Protein AF-A0A817ENK4-F1 (afdb_monomer_lite)

Structure (mmCIF, N/CA/C/O backbone):
data_AF-A0A817ENK4-F1
#
_entry.id   AF-A0A817ENK4-F1
#
loop_
_atom_site.group_PDB
_atom_site.id
_atom_site.type_symbol
_atom_site.label_atom_id
_atom_site.label_alt_id
_atom_site.label_comp_id
_atom_site.label_asym_id
_atom_site.label_entity_id
_atom_site.label_seq_id
_atom_site.pdbx_PDB_ins_code
_atom_site.Cartn_x
_atom_site.Cartn_y
_atom_site.Cartn_z
_atom_site.occupancy
_atom_site.B_iso_or_equiv
_atom_site.auth_seq_id
_atom_site.auth_comp_id
_atom_site.auth_asym_id
_atom_site.auth_atom_id
_atom_site.pdbx_PDB_model_num
ATOM 1 N N . MET A 1 1 ? 29.078 -16.598 -15.623 1.00 43.69 1 MET A N 1
ATOM 2 C CA . MET A 1 1 ? 27.808 -15.828 -15.581 1.00 43.69 1 MET A CA 1
ATOM 3 C C . MET A 1 1 ? 26.561 -16.732 -15.591 1.00 43.69 1 MET A C 1
ATOM 5 O O . MET A 1 1 ? 25.463 -16.206 -15.519 1.00 43.69 1 MET A O 1
ATOM 9 N N . PHE A 1 2 ? 26.702 -18.068 -15.626 1.00 37.53 2 PHE A N 1
ATOM 10 C CA . PHE A 1 2 ? 25.583 -19.021 -15.525 1.00 37.53 2 PHE A CA 1
ATOM 11 C C . PHE A 1 2 ? 25.307 -19.487 -14.077 1.00 37.53 2 PHE A C 1
ATOM 13 O O . PHE A 1 2 ? 24.159 -19.744 -13.734 1.00 37.53 2 PHE A O 1
ATOM 20 N N . ASP A 1 3 ? 26.307 -19.485 -13.189 1.00 36.62 3 ASP A N 1
ATOM 21 C CA . ASP A 1 3 ? 26.165 -20.043 -11.827 1.00 36.62 3 ASP A CA 1
ATOM 22 C C . ASP A 1 3 ? 25.335 -19.190 -10.852 1.00 36.62 3 ASP A C 1
ATOM 24 O O . ASP A 1 3 ? 24.786 -19.702 -9.880 1.00 36.62 3 ASP A O 1
ATOM 28 N N . ILE A 1 4 ? 25.155 -17.895 -11.136 1.00 46.09 4 ILE A N 1
ATOM 29 C CA . ILE A 1 4 ? 24.303 -17.005 -10.324 1.00 46.09 4 ILE A CA 1
ATOM 30 C C . ILE A 1 4 ? 22.807 -17.273 -10.591 1.00 46.09 4 ILE A C 1
ATOM 32 O O . ILE A 1 4 ? 21.971 -17.042 -9.718 1.00 46.09 4 ILE A O 1
ATOM 36 N N . PHE A 1 5 ? 22.455 -17.829 -11.758 1.00 43.81 5 PHE A N 1
ATOM 37 C CA . PHE A 1 5 ? 21.064 -18.113 -12.129 1.00 43.81 5 PHE A CA 1
ATOM 38 C C . PHE A 1 5 ? 20.494 -19.368 -11.456 1.00 43.81 5 PHE A C 1
ATOM 40 O O . PHE A 1 5 ? 19.299 -19.416 -11.170 1.00 43.81 5 PHE A O 1
ATOM 47 N N . ALA A 1 6 ? 21.336 -20.356 -11.140 1.00 41.38 6 ALA A N 1
ATOM 48 C CA . ALA A 1 6 ? 20.908 -21.594 -10.484 1.00 41.38 6 ALA A CA 1
ATOM 49 C C . ALA A 1 6 ? 20.600 -21.399 -8.987 1.00 41.38 6 ALA A C 1
ATOM 51 O O . ALA A 1 6 ? 19.679 -22.016 -8.449 1.00 41.38 6 ALA A O 1
ATOM 52 N N . LEU A 1 7 ? 21.317 -20.488 -8.321 1.00 41.84 7 LEU A N 1
ATOM 53 C CA . LEU A 1 7 ? 21.190 -20.255 -6.879 1.00 41.84 7 LEU A CA 1
ATOM 54 C C . LEU A 1 7 ? 19.870 -19.568 -6.488 1.00 41.84 7 LEU A C 1
ATOM 56 O O . LEU A 1 7 ? 19.378 -19.760 -5.379 1.00 41.84 7 LEU A O 1
ATOM 60 N N . PHE A 1 8 ? 19.262 -18.813 -7.407 1.00 43.50 8 PHE A N 1
ATOM 61 C CA . PHE A 1 8 ? 17.984 -18.135 -7.165 1.00 43.50 8 PHE A CA 1
ATOM 62 C C . PHE A 1 8 ? 16.772 -19.068 -7.336 1.00 43.50 8 PHE A C 1
ATOM 64 O O . PHE A 1 8 ? 15.734 -18.857 -6.712 1.00 43.50 8 PHE A O 1
ATOM 71 N N . TYR A 1 9 ? 16.906 -20.126 -8.144 1.00 43.94 9 TYR A N 1
ATOM 72 C CA . TYR A 1 9 ? 15.831 -21.094 -8.394 1.00 43.94 9 TYR A CA 1
ATOM 73 C C . TYR A 1 9 ? 15.715 -22.149 -7.278 1.00 43.94 9 TYR A C 1
ATOM 75 O O . TYR A 1 9 ? 14.625 -22.638 -6.993 1.00 43.94 9 TYR A O 1
ATOM 83 N N . LEU A 1 10 ? 16.825 -22.454 -6.597 1.00 39.56 10 LEU A N 1
ATOM 84 C CA . LEU A 1 10 ? 16.892 -23.457 -5.525 1.00 39.56 10 LEU A CA 1
ATOM 85 C C . LEU A 1 10 ? 16.335 -22.974 -4.173 1.00 39.56 10 LEU A C 1
ATOM 87 O O . LEU A 1 10 ? 15.951 -23.794 -3.346 1.00 39.56 10 LEU A O 1
ATOM 91 N N . LEU A 1 11 ? 16.212 -21.661 -3.956 1.00 40.53 11 LEU A N 1
ATOM 92 C CA . LEU A 1 11 ? 15.735 -21.089 -2.686 1.00 40.53 11 LEU A CA 1
ATOM 93 C C . LEU A 1 11 ? 14.197 -21.057 -2.547 1.00 40.53 11 LEU A C 1
ATOM 95 O O . LEU A 1 11 ? 13.681 -20.729 -1.482 1.00 40.53 11 LEU A O 1
ATOM 99 N N . LEU A 1 12 ? 13.455 -21.397 -3.609 1.00 38.00 12 LEU A N 1
ATOM 100 C CA . LEU A 1 12 ? 11.987 -21.307 -3.669 1.00 38.00 12 LEU A CA 1
ATOM 101 C C . LEU A 1 12 ? 11.248 -22.639 -3.436 1.00 38.00 12 LEU A C 1
ATOM 103 O O . LEU A 1 12 ? 10.019 -22.632 -3.385 1.00 38.00 12 LEU A O 1
ATOM 107 N N . VAL A 1 13 ? 11.956 -23.767 -3.294 1.00 43.12 13 VAL A N 1
ATOM 108 C CA . VAL A 1 13 ? 11.341 -25.110 -3.382 1.00 43.12 13 VAL A CA 1
ATOM 109 C C . VAL A 1 13 ? 11.172 -25.841 -2.039 1.00 43.12 13 VAL A C 1
ATOM 111 O O . VAL A 1 13 ? 10.414 -26.804 -1.986 1.00 43.12 13 VAL A O 1
ATOM 114 N N . GLU A 1 14 ? 11.726 -25.375 -0.916 1.00 34.78 14 GLU A N 1
ATOM 115 C CA . GLU A 1 14 ? 11.608 -26.118 0.353 1.00 34.78 14 GLU A CA 1
ATOM 116 C C . GLU A 1 14 ? 10.839 -25.375 1.453 1.00 34.78 14 GLU A C 1
ATOM 118 O O . GLU A 1 14 ? 11.368 -24.495 2.126 1.00 34.78 14 GLU A O 1
ATOM 123 N N . LEU A 1 15 ? 9.577 -25.770 1.669 1.00 32.03 15 LEU A N 1
ATOM 124 C CA . LEU A 1 15 ? 8.839 -25.551 2.922 1.00 32.03 15 LEU A CA 1
ATOM 125 C C . LEU A 1 15 ? 7.679 -26.565 3.035 1.00 32.03 15 LEU A C 1
ATOM 127 O O . LEU A 1 15 ? 6.597 -26.315 2.493 1.00 32.03 15 LEU A O 1
ATOM 131 N N . PRO A 1 16 ? 7.845 -27.702 3.738 1.00 39.16 16 PRO A N 1
ATOM 132 C CA . PRO A 1 16 ? 6.717 -28.526 4.148 1.00 39.16 16 PRO A CA 1
ATOM 133 C C . PRO A 1 16 ? 6.126 -27.982 5.460 1.00 39.16 16 PRO A C 1
ATOM 135 O O . PRO A 1 16 ? 6.824 -27.793 6.455 1.00 39.16 16 PRO A O 1
ATOM 138 N N . ILE A 1 17 ? 4.818 -27.719 5.451 1.00 40.31 17 ILE A N 1
ATOM 139 C CA . ILE A 1 17 ? 4.027 -27.298 6.613 1.00 40.31 17 ILE A CA 1
ATOM 140 C C . ILE A 1 17 ? 3.413 -28.552 7.239 1.00 40.31 17 ILE A C 1
ATOM 142 O O . ILE A 1 17 ? 2.561 -29.191 6.625 1.00 40.31 17 ILE A O 1
ATOM 146 N N . VAL A 1 18 ? 3.806 -28.871 8.471 1.00 31.06 18 VAL A N 1
ATOM 147 C CA . VAL A 1 18 ? 3.059 -29.775 9.355 1.00 31.06 18 VAL A CA 1
ATOM 148 C C . VAL A 1 18 ? 2.380 -28.900 10.407 1.00 31.06 18 VAL A C 1
ATOM 150 O O . VAL A 1 18 ? 3.053 -28.250 11.203 1.00 31.06 18 VAL A O 1
ATOM 153 N N . CYS A 1 19 ? 1.047 -28.846 10.383 1.00 30.17 19 CYS A N 1
ATOM 154 C CA . CYS A 1 19 ? 0.235 -28.192 11.408 1.00 30.17 19 CYS A CA 1
ATOM 155 C C . CYS A 1 19 ? -0.485 -29.265 12.223 1.00 30.17 19 CYS A C 1
ATOM 157 O O . CYS A 1 19 ? -1.373 -29.942 11.710 1.00 30.17 19 CYS A O 1
ATOM 159 N N . SER A 1 20 ? -0.118 -29.382 13.495 1.00 28.47 20 SER A N 1
ATOM 160 C CA . SER A 1 20 ? -0.891 -30.106 14.502 1.00 28.47 20 SER A CA 1
ATOM 161 C C . SER A 1 20 ? -1.877 -29.131 15.144 1.00 28.47 20 SER A C 1
ATOM 163 O O . SER A 1 20 ? -1.473 -28.059 15.595 1.00 28.47 20 SER A O 1
ATOM 165 N N . ILE A 1 21 ? -3.161 -29.487 15.164 1.00 31.91 21 ILE A N 1
ATOM 166 C CA . ILE A 1 21 ? -4.237 -28.726 15.809 1.00 31.91 21 ILE A CA 1
ATOM 167 C C . ILE A 1 21 ? -4.520 -29.404 17.150 1.00 31.91 21 ILE A C 1
ATOM 169 O O . ILE A 1 21 ? -4.898 -30.573 17.164 1.00 31.91 21 ILE A O 1
ATOM 173 N N . ASN A 1 22 ? -4.352 -28.679 18.255 1.00 31.17 22 ASN A N 1
ATOM 174 C CA . ASN A 1 22 ? -4.893 -29.081 19.551 1.00 31.17 22 ASN A CA 1
ATOM 175 C C . ASN A 1 22 ? -6.190 -28.309 19.795 1.00 31.17 22 ASN A C 1
ATOM 177 O O . ASN A 1 22 ? -6.239 -27.095 19.612 1.00 31.17 22 ASN A O 1
ATOM 181 N N . ILE A 1 23 ? -7.234 -29.038 20.177 1.00 34.25 23 ILE A N 1
ATOM 182 C CA . ILE A 1 23 ? -8.550 -28.507 20.528 1.00 34.25 23 ILE A CA 1
ATOM 183 C C . ILE A 1 23 ? -8.573 -28.357 22.049 1.00 34.25 23 ILE A C 1
ATOM 185 O O . ILE A 1 23 ? -8.442 -29.345 22.769 1.00 34.25 23 ILE A O 1
ATOM 189 N N . GLU A 1 24 ? -8.707 -27.123 22.526 1.00 40.62 24 GLU A N 1
ATOM 190 C CA . GLU A 1 24 ? -8.799 -26.783 23.947 1.00 40.62 24 GLU A CA 1
ATOM 191 C C . GLU A 1 24 ? -10.275 -26.762 24.391 1.00 40.62 24 GLU A C 1
ATOM 193 O O . GLU A 1 24 ? -11.169 -26.399 23.622 1.00 40.62 24 GLU A O 1
ATOM 198 N N . GLN A 1 25 ? -10.549 -27.239 25.608 1.00 44.59 25 GLN A N 1
ATOM 199 C CA . GLN A 1 25 ? -11.904 -27.427 26.140 1.00 44.59 25 GLN A CA 1
ATOM 200 C C . GLN A 1 25 ? -12.594 -26.096 26.480 1.00 44.59 25 GLN A C 1
ATOM 202 O O . GLN A 1 25 ? -11.969 -25.148 26.946 1.00 44.59 25 GLN A O 1
ATOM 207 N N . SER A 1 26 ? -13.911 -26.041 26.265 1.00 52.91 26 SER A N 1
ATOM 208 C CA . SER A 1 26 ? -14.730 -24.835 26.426 1.00 52.91 26 SER A CA 1
ATOM 209 C C . SER A 1 26 ? -14.972 -24.470 27.904 1.00 52.91 26 SER A C 1
ATOM 211 O O . SER A 1 26 ? -15.367 -25.347 28.675 1.00 52.91 26 SER A O 1
ATOM 213 N N . PRO A 1 27 ? -14.817 -23.194 28.306 1.00 61.34 27 PRO A N 1
ATOM 214 C CA . PRO A 1 27 ? -15.058 -22.752 29.679 1.00 61.34 27 PRO A CA 1
ATOM 215 C C . PRO A 1 27 ? -16.554 -22.651 30.034 1.00 61.34 27 PRO A C 1
ATOM 217 O O . PRO A 1 27 ? -17.430 -22.535 29.168 1.00 61.34 27 PRO A O 1
ATOM 220 N N . LEU A 1 28 ? -16.833 -22.683 31.343 1.00 72.50 28 LEU A N 1
ATOM 221 C CA . LEU A 1 28 ? -18.166 -22.572 31.947 1.00 72.50 28 LEU A CA 1
ATOM 222 C C . LEU A 1 28 ? -18.886 -21.292 31.473 1.00 72.50 28 LEU A C 1
ATOM 224 O O . LEU A 1 28 ? -18.272 -20.231 31.375 1.00 72.50 28 LEU A O 1
ATOM 228 N N . THR A 1 29 ? -20.188 -21.381 31.176 1.00 84.88 29 THR A N 1
ATOM 229 C CA . THR A 1 29 ? -20.991 -20.241 30.689 1.00 84.88 29 THR A CA 1
ATOM 230 C C . THR A 1 29 ? -21.947 -19.728 31.768 1.00 84.88 29 THR A C 1
ATOM 232 O O . THR A 1 29 ? -22.788 -20.486 32.247 1.00 84.88 29 THR A O 1
ATOM 235 N N . VAL A 1 30 ? -21.860 -18.443 32.111 1.00 87.62 30 VAL A N 1
ATOM 236 C CA . VAL A 1 30 ? -22.777 -17.723 33.008 1.00 87.62 30 VAL A CA 1
ATOM 237 C C . VAL A 1 30 ? -23.819 -16.982 32.166 1.00 87.62 30 VAL A C 1
ATOM 239 O O . VAL A 1 30 ? -23.474 -16.253 31.234 1.00 87.62 30 VAL A O 1
ATOM 242 N N . ILE A 1 31 ? -25.102 -17.180 32.472 1.00 90.88 31 ILE A N 1
ATOM 243 C CA . ILE A 1 31 ? -26.230 -16.601 31.727 1.00 90.88 31 ILE A CA 1
ATOM 244 C C . ILE A 1 31 ? -26.940 -15.571 32.611 1.00 90.88 31 ILE A C 1
ATOM 246 O O . ILE A 1 31 ? -27.299 -15.874 33.748 1.00 90.88 31 ILE A O 1
ATOM 250 N N . GLY A 1 32 ? -27.137 -14.368 32.083 1.00 92.12 32 GLY A N 1
ATOM 251 C CA . GLY A 1 32 ? -27.821 -13.252 32.722 1.00 92.12 32 GLY A CA 1
ATOM 252 C C . GLY A 1 32 ? -29.296 -13.530 32.995 1.00 92.12 32 GLY A C 1
ATOM 253 O O . GLY A 1 32 ? -29.969 -14.230 32.233 1.00 92.12 32 GLY A O 1
ATOM 254 N N . ASP A 1 33 ? -29.799 -12.980 34.095 1.00 93.50 33 ASP A N 1
ATOM 255 C CA . ASP A 1 33 ? -31.172 -13.172 34.571 1.00 93.50 33 ASP A CA 1
ATOM 256 C C . ASP A 1 33 ? -32.220 -12.289 33.868 1.00 93.50 33 ASP A C 1
ATOM 258 O O . ASP A 1 33 ? -33.412 -12.407 34.158 1.00 93.50 33 ASP A O 1
ATOM 262 N N . LYS A 1 34 ? -31.799 -11.454 32.907 1.00 93.69 34 LYS A N 1
ATOM 263 C CA . LYS A 1 34 ? -32.627 -10.481 32.172 1.00 93.69 34 LYS A CA 1
ATOM 264 C C . LYS A 1 34 ? -33.199 -9.355 33.031 1.00 93.69 34 LYS A C 1
ATOM 266 O O . LYS A 1 34 ? -34.046 -8.599 32.551 1.00 93.69 34 LYS A O 1
ATOM 271 N N . ASN A 1 35 ? -32.754 -9.221 34.277 1.00 94.81 35 ASN A N 1
ATOM 272 C CA . ASN A 1 35 ? -33.146 -8.138 35.163 1.00 94.81 35 ASN A CA 1
ATOM 273 C C . ASN A 1 35 ? -32.028 -7.093 35.214 1.00 94.81 35 ASN A C 1
ATOM 275 O O . ASN A 1 35 ? -31.164 -7.136 36.090 1.00 94.81 35 ASN A O 1
ATOM 279 N N . VAL A 1 36 ? -32.031 -6.166 34.252 1.00 95.00 36 VAL A N 1
ATOM 280 C CA . VAL A 1 36 ? -31.005 -5.120 34.154 1.00 95.00 36 VAL A CA 1
ATOM 281 C C . VAL A 1 36 ? -31.156 -4.129 35.310 1.00 95.00 36 VAL A C 1
ATOM 283 O O . VAL A 1 36 ? -32.149 -3.407 35.401 1.00 95.00 36 VAL A O 1
ATOM 286 N N . THR A 1 37 ? -30.154 -4.072 36.186 1.00 96.50 37 THR A N 1
ATOM 287 C CA . THR A 1 37 ? -30.104 -3.157 37.333 1.00 96.50 37 THR A CA 1
ATOM 288 C C . THR A 1 37 ? -28.901 -2.223 37.237 1.00 96.50 37 THR A C 1
ATOM 290 O O . THR A 1 37 ? -27.877 -2.545 36.631 1.00 96.50 37 THR A O 1
ATOM 293 N N . ARG A 1 38 ? -29.020 -1.039 37.847 1.00 96.88 38 ARG A N 1
ATOM 294 C CA . ARG A 1 38 ? -27.937 -0.054 37.941 1.00 96.88 38 ARG A CA 1
ATOM 295 C C . ARG A 1 38 ? -27.149 -0.264 39.230 1.00 96.88 38 ARG A C 1
ATOM 297 O O . ARG A 1 38 ? -27.738 -0.266 40.311 1.00 96.88 38 ARG A O 1
ATOM 304 N N . LYS A 1 39 ? -25.821 -0.318 39.131 1.00 95.56 39 LYS A N 1
ATOM 305 C CA . LYS A 1 39 ? -24.906 -0.227 40.276 1.00 95.56 39 LYS A CA 1
ATOM 306 C C . LYS A 1 39 ? -23.997 0.987 40.112 1.00 95.56 39 LYS A C 1
ATOM 308 O O . LYS A 1 39 ? -23.223 1.055 39.161 1.00 95.56 39 LYS A O 1
ATOM 313 N N . SER A 1 40 ? -24.113 1.934 41.039 1.00 93.5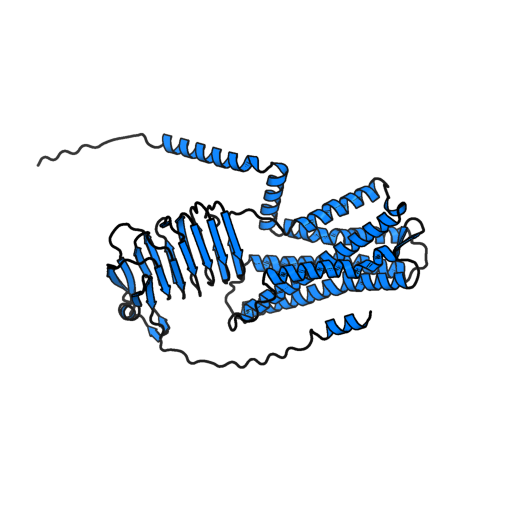6 40 SER A N 1
ATOM 314 C CA . SER A 1 40 ? -23.308 3.158 41.059 1.00 93.56 40 SER A CA 1
ATOM 315 C C . SER A 1 40 ? -22.133 3.011 42.017 1.00 93.56 40 SER A C 1
ATOM 317 O O . SER A 1 40 ? -22.311 2.567 43.153 1.00 93.56 40 SER A O 1
ATOM 319 N N . ASN A 1 41 ? -20.939 3.382 41.565 1.00 90.19 41 ASN A N 1
ATOM 320 C CA . ASN A 1 41 ? -19.730 3.406 42.378 1.00 90.19 41 ASN A CA 1
ATOM 321 C C . ASN A 1 41 ? -19.205 4.844 42.429 1.00 90.19 41 ASN A C 1
ATOM 323 O O . ASN A 1 41 ? -18.780 5.388 41.407 1.00 90.19 41 ASN A O 1
ATOM 327 N N . LEU A 1 42 ? -19.237 5.452 43.616 1.00 90.19 42 LEU A N 1
ATOM 328 C CA . LEU A 1 42 ? -18.660 6.774 43.846 1.00 90.19 42 LEU A CA 1
ATOM 329 C C . LEU A 1 42 ? -17.134 6.660 43.917 1.00 90.19 42 LEU A C 1
ATOM 331 O O . LEU A 1 42 ? -16.597 5.874 44.704 1.00 90.19 42 LEU A O 1
ATOM 335 N N . ILE A 1 43 ? -16.436 7.452 43.107 1.00 89.12 43 ILE A N 1
ATOM 336 C CA . ILE A 1 43 ? -14.979 7.433 43.031 1.00 89.12 43 ILE A CA 1
ATOM 337 C C . ILE A 1 43 ? -14.410 8.584 43.860 1.00 89.12 43 ILE A C 1
ATOM 339 O O . ILE A 1 43 ? -14.427 9.740 43.453 1.00 89.12 43 ILE A O 1
ATOM 343 N N . THR A 1 44 ? -13.885 8.260 45.042 1.00 84.06 44 THR A N 1
ATOM 344 C CA . THR A 1 44 ? -13.309 9.249 45.972 1.00 84.06 44 THR A CA 1
ATOM 345 C C . THR A 1 44 ? -11.801 9.437 45.816 1.00 84.06 44 THR A C 1
ATOM 347 O O . THR A 1 44 ? -11.243 10.408 46.320 1.00 84.06 44 THR A O 1
ATOM 350 N N . LYS A 1 45 ? -11.119 8.510 45.134 1.00 85.69 45 LYS A N 1
ATOM 351 C CA . LYS A 1 45 ? -9.674 8.574 44.883 1.00 85.69 45 LYS A CA 1
ATOM 352 C C . LYS A 1 45 ? -9.414 9.156 43.499 1.00 85.69 45 LYS A C 1
ATOM 354 O O . LYS A 1 45 ? -10.048 8.741 42.535 1.00 85.69 45 LYS A O 1
ATOM 359 N N . SER A 1 46 ? -8.449 10.064 43.400 1.00 86.56 46 SER A N 1
ATOM 360 C CA . SER A 1 46 ? -7.957 10.563 42.115 1.00 86.56 46 SER A CA 1
ATOM 361 C C . SER A 1 46 ? -7.273 9.452 41.316 1.00 86.56 46 SER A C 1
ATOM 363 O O . SER A 1 46 ? -6.629 8.575 41.897 1.00 86.56 46 SER A O 1
ATOM 365 N N . PHE A 1 47 ? -7.393 9.517 39.993 1.00 91.62 47 PHE A N 1
ATOM 366 C CA . PHE A 1 47 ? -6.666 8.674 39.050 1.00 91.62 47 PHE A CA 1
ATOM 367 C C . PHE A 1 47 ? -6.315 9.486 37.791 1.00 91.62 47 PHE A C 1
ATOM 369 O O . PHE A 1 47 ? -7.050 10.410 37.430 1.00 91.62 47 PHE A O 1
ATOM 376 N N . SER A 1 48 ? -5.213 9.147 37.124 1.00 91.56 48 SER A N 1
ATOM 377 C CA . SER A 1 48 ? -4.801 9.740 35.837 1.00 91.56 48 SER A CA 1
ATOM 378 C C . SER A 1 48 ? -5.037 8.808 34.646 1.00 91.56 48 SER A C 1
ATOM 380 O O . SER A 1 48 ? -5.121 9.265 33.509 1.00 91.56 48 SER A O 1
ATOM 382 N N . LYS A 1 49 ? -5.215 7.503 34.892 1.00 94.25 49 LYS A N 1
ATOM 383 C CA . LYS A 1 49 ? -5.322 6.494 33.828 1.00 94.25 49 LYS A CA 1
ATOM 384 C C . LYS A 1 49 ? -6.641 5.746 33.868 1.00 94.25 49 LYS A C 1
ATOM 386 O O . LYS A 1 49 ? -7.133 5.388 34.938 1.00 94.25 49 LYS A O 1
ATOM 391 N N . LEU A 1 50 ? -7.177 5.439 32.695 1.00 95.06 50 LEU A N 1
ATOM 392 C CA . LEU A 1 50 ? -8.388 4.645 32.522 1.00 95.06 50 LEU A CA 1
ATOM 393 C C . LEU A 1 50 ? -8.048 3.345 31.792 1.00 95.06 50 LEU A C 1
ATOM 395 O O . LEU A 1 50 ? -7.489 3.372 30.702 1.00 95.06 50 LEU A O 1
ATOM 399 N N . SER A 1 51 ? -8.403 2.204 32.377 1.00 96.12 51 SER A N 1
ATOM 400 C CA . SER A 1 51 ? -8.204 0.884 31.781 1.00 96.12 51 SER A CA 1
ATOM 401 C C . SER A 1 51 ? -9.523 0.123 31.765 1.00 96.12 51 SER A C 1
ATOM 403 O O . SER A 1 51 ? -10.072 -0.209 32.816 1.00 96.12 51 SER A O 1
ATOM 405 N N . ILE A 1 52 ? -10.037 -0.142 30.568 1.00 95.75 52 ILE A N 1
ATOM 406 C CA . ILE A 1 52 ? -11.296 -0.855 30.351 1.00 95.75 52 ILE A CA 1
ATOM 407 C C . ILE A 1 52 ? -10.981 -2.145 29.597 1.00 95.75 52 ILE A C 1
ATOM 409 O O . ILE A 1 52 ? -10.454 -2.108 28.485 1.00 95.75 52 ILE A O 1
ATOM 413 N N . ASN A 1 53 ? -11.311 -3.288 30.195 1.00 93.69 53 ASN A N 1
ATOM 414 C CA . ASN A 1 53 ? -11.081 -4.602 29.605 1.00 93.69 53 ASN A CA 1
ATOM 415 C C . ASN A 1 53 ? -12.310 -5.500 29.756 1.00 93.69 53 ASN A C 1
ATOM 417 O O . ASN A 1 53 ? -12.565 -6.069 30.816 1.00 93.69 53 ASN A O 1
ATOM 421 N N . GLY A 1 54 ? -13.071 -5.644 28.681 1.00 89.62 54 GLY A N 1
ATOM 422 C CA . GLY A 1 54 ? -14.237 -6.512 28.665 1.00 89.62 54 GLY A CA 1
ATOM 423 C C . GLY A 1 54 ? -15.240 -6.094 27.602 1.00 89.62 54 GLY A C 1
ATOM 424 O O . GLY A 1 54 ? -14.964 -5.195 26.805 1.00 89.62 54 GLY A O 1
ATOM 425 N N . PRO A 1 55 ? -16.404 -6.750 27.561 1.00 90.31 55 PRO A N 1
ATOM 426 C CA . PRO A 1 55 ? -17.389 -6.535 26.519 1.00 90.31 55 PRO A CA 1
ATOM 427 C C . PRO A 1 55 ? -18.314 -5.349 26.850 1.00 90.31 55 PRO A C 1
ATOM 429 O O . PRO A 1 55 ? -19.521 -5.520 27.004 1.00 90.31 55 PRO A O 1
ATOM 432 N N . PHE A 1 56 ? -17.735 -4.161 27.043 1.00 93.62 56 PHE A N 1
ATOM 433 C CA . PHE A 1 56 ? -18.441 -2.981 27.555 1.00 93.62 56 PHE A CA 1
ATOM 434 C C . PHE A 1 56 ? -18.770 -1.959 26.465 1.00 93.62 56 PHE A C 1
ATOM 436 O O . PHE A 1 56 ? -17.918 -1.619 25.643 1.00 93.62 56 PHE A O 1
ATOM 443 N N . TYR A 1 57 ? -19.960 -1.367 26.544 1.00 95.38 57 TYR A N 1
ATOM 444 C CA . TYR A 1 57 ? -20.270 -0.098 25.884 1.00 95.38 57 TYR A CA 1
ATOM 445 C C . TYR A 1 57 ? -20.100 1.040 26.891 1.00 95.38 57 TYR A C 1
ATOM 447 O O . TYR A 1 57 ? -20.896 1.212 27.812 1.00 95.38 57 TYR A O 1
ATOM 455 N N . CYS A 1 58 ? -19.022 1.798 26.742 1.00 96.56 58 CYS A N 1
ATOM 456 C CA . CYS A 1 58 ? -18.613 2.831 27.678 1.00 96.56 58 CYS A CA 1
ATOM 457 C C . CYS A 1 58 ? -18.940 4.226 27.144 1.00 96.56 58 CYS A C 1
ATOM 459 O O . CYS A 1 58 ? -18.538 4.588 26.039 1.00 96.56 58 CYS A O 1
ATOM 461 N N . TYR A 1 59 ? -19.593 5.038 27.967 1.00 97.00 59 TYR A N 1
ATOM 462 C CA . TYR A 1 59 ? -19.902 6.437 27.698 1.00 97.00 59 TYR A CA 1
ATOM 463 C C . TYR A 1 59 ? -19.173 7.302 28.716 1.00 97.00 59 TYR A C 1
ATOM 465 O O . TYR A 1 59 ? -19.465 7.233 29.905 1.00 97.00 59 TYR A O 1
ATOM 473 N N . VAL A 1 60 ? -18.219 8.106 28.260 1.00 94.94 60 VAL A N 1
ATOM 474 C CA . VAL A 1 60 ? -17.462 9.014 29.121 1.00 94.94 60 VAL A CA 1
ATOM 475 C C . VAL A 1 60 ? -18.002 10.428 28.991 1.00 94.94 60 VAL A C 1
ATOM 477 O O . VAL A 1 60 ? -18.168 10.955 27.886 1.00 94.94 60 VAL A O 1
ATOM 480 N N . THR A 1 61 ? -18.251 11.053 30.132 1.00 93.50 61 THR A N 1
ATOM 481 C CA . THR A 1 61 ? -18.571 12.468 30.276 1.00 93.50 61 THR A CA 1
ATOM 482 C C . THR A 1 61 ? -17.526 13.103 31.178 1.00 93.50 61 THR A C 1
ATOM 484 O O . THR A 1 61 ? -17.406 12.739 32.349 1.00 93.50 61 THR A O 1
ATOM 487 N N . TRP A 1 62 ? -16.789 14.079 30.652 1.00 88.19 62 TRP A N 1
ATOM 488 C CA . TRP A 1 62 ? -15.885 14.875 31.476 1.00 88.19 62 TRP A CA 1
ATOM 489 C C . TRP A 1 62 ? -16.670 15.905 32.277 1.00 88.19 62 TRP A C 1
ATOM 491 O O . TRP A 1 62 ? -17.403 16.700 31.685 1.00 88.19 62 TRP A O 1
ATOM 501 N N . ILE A 1 63 ? -16.531 15.876 33.600 1.00 88.75 63 ILE A N 1
ATOM 502 C CA . ILE A 1 63 ? -17.189 16.806 34.523 1.00 88.75 63 ILE A CA 1
ATOM 503 C C . ILE A 1 63 ? -16.203 17.293 35.587 1.00 88.75 63 ILE A C 1
ATOM 505 O O . ILE A 1 63 ? -15.292 16.566 35.972 1.00 88.75 63 ILE A O 1
ATOM 509 N N . ASP A 1 64 ? -16.427 18.502 36.099 1.00 82.62 64 ASP A N 1
ATOM 510 C CA . ASP A 1 64 ? -15.623 19.079 37.190 1.00 82.62 64 ASP A CA 1
ATOM 511 C C . ASP A 1 64 ? -16.145 18.677 38.588 1.00 82.62 64 ASP A C 1
ATOM 513 O O . ASP A 1 64 ? -15.537 18.996 39.608 1.00 82.62 64 ASP A O 1
ATOM 517 N N . ASN A 1 65 ? -17.285 17.978 38.637 1.00 80.56 65 ASN A N 1
ATOM 518 C CA . ASN A 1 65 ? -17.989 17.593 39.862 1.00 80.56 65 ASN A CA 1
ATOM 519 C C . ASN A 1 65 ? -17.591 16.178 40.341 1.00 80.56 65 ASN A C 1
ATOM 521 O O . ASN A 1 65 ? -16.567 15.620 39.947 1.00 80.56 65 ASN A O 1
ATOM 525 N N . GLU A 1 66 ? -18.406 15.591 41.222 1.00 85.25 66 GLU A N 1
ATOM 526 C CA . GLU A 1 66 ? -18.203 14.253 41.782 1.00 85.25 66 GLU A CA 1
ATOM 527 C C . GLU A 1 66 ? -18.079 13.168 40.707 1.00 85.25 66 GLU A C 1
ATOM 529 O O . GLU A 1 66 ? -18.919 13.058 39.816 1.00 85.25 66 GLU A O 1
ATOM 534 N N . GLN A 1 67 ? -17.045 12.333 40.827 1.00 90.62 67 GLN A N 1
ATOM 535 C CA . GLN A 1 67 ? -16.747 11.290 39.854 1.00 90.62 67 GLN A CA 1
ATOM 536 C C . GLN A 1 67 ? -17.517 10.003 40.163 1.00 90.62 67 GLN A C 1
ATOM 538 O O . GLN A 1 67 ? -17.458 9.486 41.283 1.00 90.62 67 GLN A O 1
ATOM 543 N N . THR A 1 68 ? -18.202 9.443 39.169 1.00 93.88 68 THR A N 1
ATOM 544 C CA . THR A 1 68 ? -19.023 8.235 39.332 1.00 93.88 68 THR A CA 1
ATOM 545 C C . THR A 1 68 ? -18.824 7.243 38.190 1.00 93.88 68 THR A C 1
ATOM 547 O O . THR A 1 68 ? -18.560 7.608 37.042 1.00 93.88 68 THR A O 1
ATOM 550 N N . VAL A 1 69 ? -18.953 5.956 38.524 1.00 95.94 69 VAL A N 1
ATOM 551 C CA . VAL A 1 69 ? -18.981 4.842 37.568 1.00 95.94 69 VAL A CA 1
ATOM 552 C C . VAL A 1 69 ? -20.296 4.096 37.738 1.00 95.94 69 VAL A C 1
ATOM 554 O O . VAL A 1 69 ? -20.494 3.385 38.729 1.00 95.94 69 VAL A O 1
ATOM 557 N N . ASP A 1 70 ? -21.184 4.250 36.764 1.00 96.38 70 ASP A N 1
ATOM 558 C CA . ASP A 1 70 ? -22.492 3.606 36.735 1.00 96.38 70 ASP A CA 1
ATOM 559 C C . ASP A 1 70 ? -22.491 2.433 35.759 1.00 96.38 70 ASP A C 1
ATOM 561 O O . ASP A 1 70 ? -22.238 2.608 34.569 1.00 96.38 70 ASP A O 1
ATOM 565 N N . ILE A 1 71 ? -22.804 1.236 36.254 1.00 96.88 71 ILE A N 1
ATOM 566 C CA . ILE A 1 71 ? -22.864 0.011 35.449 1.00 96.88 71 ILE A CA 1
ATOM 567 C C . ILE A 1 71 ? -24.314 -0.453 35.343 1.00 96.88 71 ILE A C 1
ATOM 569 O O . ILE A 1 71 ? -24.997 -0.583 36.363 1.00 96.88 71 ILE A O 1
ATOM 573 N N . TYR A 1 72 ? -24.754 -0.742 34.121 1.00 97.12 72 TYR A N 1
ATOM 574 C CA . TYR A 1 72 ? -26.058 -1.319 33.802 1.00 97.12 72 TYR A CA 1
ATOM 575 C C . TYR A 1 72 ? -25.849 -2.704 33.190 1.00 97.12 72 TYR A C 1
ATOM 577 O O . TYR A 1 72 ? -25.318 -2.831 32.085 1.00 97.12 72 TYR A O 1
ATOM 585 N N . THR A 1 73 ? -26.237 -3.740 33.929 1.00 96.56 73 THR A N 1
ATOM 586 C CA . THR A 1 73 ? -26.191 -5.136 33.475 1.00 96.56 73 THR A CA 1
ATOM 587 C C . THR A 1 73 ? -27.180 -5.991 34.270 1.00 96.56 73 THR A C 1
ATOM 589 O O . THR A 1 73 ? -27.831 -5.486 35.188 1.00 96.56 73 THR A O 1
ATOM 592 N N . ASP A 1 74 ? -27.323 -7.266 33.907 1.00 95.88 74 ASP A N 1
ATOM 593 C CA . ASP A 1 74 ? -28.179 -8.224 34.613 1.00 95.88 74 ASP A CA 1
ATOM 594 C C . ASP A 1 74 ? -27.762 -8.357 36.087 1.00 95.88 74 ASP A C 1
ATOM 596 O O . ASP A 1 74 ? -26.572 -8.335 36.425 1.00 95.88 74 ASP A O 1
ATOM 600 N N . ASN A 1 75 ? -28.736 -8.513 36.984 1.00 95.50 75 ASN A N 1
ATOM 601 C CA . ASN A 1 75 ? -28.494 -8.423 38.421 1.00 95.50 75 ASN A CA 1
ATOM 602 C C . ASN A 1 75 ? -27.476 -9.470 38.913 1.00 95.50 75 ASN A C 1
ATOM 604 O O . ASN A 1 75 ? -26.617 -9.177 39.748 1.00 95.50 75 ASN A O 1
ATOM 608 N N . ASN A 1 76 ? -27.527 -10.675 38.345 1.00 93.94 76 ASN A N 1
ATOM 609 C CA . ASN A 1 76 ? -26.592 -11.761 38.630 1.00 93.94 76 ASN A CA 1
ATOM 610 C C . ASN A 1 76 ? -25.185 -11.583 38.021 1.00 93.94 76 ASN A C 1
ATOM 612 O O . ASN A 1 76 ? -24.291 -12.353 38.368 1.00 93.94 76 ASN A O 1
ATOM 616 N N . ILE A 1 77 ? -24.966 -10.594 37.146 1.00 94.12 77 ILE A N 1
ATOM 617 C CA . ILE A 1 77 ? -23.679 -10.353 36.472 1.00 94.12 77 ILE A CA 1
ATOM 618 C C . ILE A 1 77 ? -22.831 -9.292 37.188 1.00 94.12 77 ILE A C 1
ATOM 620 O O . ILE A 1 77 ? -21.602 -9.361 37.136 1.00 94.12 77 ILE A O 1
ATOM 624 N N . HIS A 1 78 ? -23.447 -8.382 37.952 1.00 94.38 78 HIS A N 1
ATOM 625 C CA . HIS A 1 78 ? -22.731 -7.369 38.751 1.00 94.38 78 HIS A CA 1
ATOM 626 C C . HIS A 1 78 ? -21.555 -7.893 39.589 1.00 94.38 78 HIS A C 1
ATOM 628 O O . HIS A 1 78 ? -20.545 -7.192 39.651 1.00 94.38 78 HIS A O 1
ATOM 634 N N . PRO A 1 79 ? -21.620 -9.071 40.246 1.00 94.00 79 PRO A N 1
ATOM 635 C CA . PRO A 1 79 ? -20.498 -9.583 41.038 1.00 94.00 79 PRO A CA 1
ATOM 636 C C . PRO A 1 79 ? -19.233 -9.873 40.222 1.00 94.00 79 PRO A C 1
ATOM 638 O O . PRO A 1 79 ? -18.144 -9.885 40.787 1.00 94.00 79 PRO A O 1
ATOM 641 N N . TYR A 1 80 ? -19.370 -10.092 38.912 1.00 93.62 80 TYR A N 1
ATOM 642 C CA . TYR A 1 80 ? -18.259 -10.400 38.010 1.00 93.62 80 TYR A CA 1
ATOM 643 C C . TYR A 1 80 ? -17.639 -9.150 37.378 1.00 93.62 80 TYR A C 1
ATOM 645 O O . TYR A 1 80 ? -16.580 -9.247 36.757 1.00 93.62 80 TYR A O 1
ATOM 653 N N . VAL A 1 81 ? -18.275 -7.980 37.521 1.00 94.12 81 VAL A N 1
ATOM 654 C CA . VAL A 1 81 ? -17.732 -6.706 37.042 1.00 94.12 81 VAL A CA 1
ATOM 655 C C . VAL A 1 81 ? -16.882 -6.078 38.142 1.00 94.12 81 VAL A C 1
ATOM 657 O O . VAL A 1 81 ? -17.364 -5.693 39.208 1.00 94.12 81 VAL A O 1
ATOM 660 N N . ILE A 1 82 ? -15.591 -5.964 37.868 1.00 93.88 82 ILE A N 1
ATOM 661 C CA . ILE A 1 82 ? -14.579 -5.439 38.770 1.00 93.88 82 ILE A CA 1
ATOM 662 C C . ILE A 1 82 ? -14.372 -3.959 38.448 1.00 93.88 82 ILE A C 1
ATOM 664 O O . ILE A 1 82 ? -13.910 -3.619 37.361 1.00 93.88 82 ILE A O 1
ATOM 668 N N . VAL A 1 83 ? -14.650 -3.089 39.421 1.00 95.19 83 VAL A N 1
ATOM 669 C CA . VAL A 1 83 ? -14.309 -1.660 39.381 1.00 95.19 83 VAL A CA 1
ATOM 670 C C . VAL A 1 83 ? -13.409 -1.352 40.564 1.00 95.19 83 VAL A C 1
ATOM 672 O O . VAL A 1 83 ? -13.836 -1.451 41.713 1.00 95.19 83 VAL A O 1
ATOM 675 N N . HIS A 1 84 ? -12.155 -0.997 40.304 1.00 94.12 84 HIS A N 1
ATOM 676 C CA . HIS A 1 84 ? -11.230 -0.597 41.363 1.00 94.12 84 HIS A CA 1
ATOM 677 C C . HIS A 1 84 ? -10.133 0.321 40.832 1.00 94.12 84 HIS A C 1
ATOM 679 O O . HIS A 1 84 ? -9.838 0.341 39.641 1.00 94.12 84 HIS A O 1
ATOM 685 N N . ILE A 1 85 ? -9.509 1.071 41.737 1.00 94.19 85 ILE A N 1
ATOM 686 C CA . ILE A 1 85 ? -8.355 1.912 41.420 1.00 94.19 85 ILE A CA 1
ATOM 687 C C . ILE A 1 85 ? -7.096 1.219 41.931 1.00 94.19 85 ILE A C 1
ATOM 689 O O . ILE A 1 85 ? -6.968 0.963 43.130 1.00 94.19 85 ILE A O 1
ATOM 693 N N . GLU A 1 86 ? -6.154 0.953 41.030 1.00 92.81 86 GLU A N 1
ATOM 694 C CA . GLU A 1 86 ? -4.833 0.407 41.345 1.00 92.81 86 GLU A CA 1
ATOM 695 C C . GLU A 1 86 ? -3.759 1.287 40.699 1.00 92.81 86 GLU A C 1
ATOM 697 O O . GLU A 1 86 ? -3.806 1.518 39.494 1.00 92.81 86 GLU A O 1
ATOM 702 N N . LYS A 1 87 ? -2.777 1.759 41.482 1.00 88.31 87 LYS A N 1
ATOM 703 C CA . LYS A 1 87 ? -1.622 2.539 40.985 1.00 88.31 87 LYS A CA 1
ATOM 704 C C . LYS A 1 87 ? -2.034 3.653 40.011 1.00 88.31 87 LYS A C 1
ATOM 706 O O . LYS A 1 87 ? -1.567 3.687 38.875 1.00 88.31 87 LYS A O 1
ATOM 711 N N . ASP A 1 88 ? -2.938 4.526 40.458 1.00 92.38 88 ASP A N 1
ATOM 712 C CA . ASP A 1 88 ? -3.397 5.696 39.687 1.00 92.38 88 ASP A CA 1
ATOM 713 C C . ASP A 1 88 ? -4.195 5.352 38.408 1.00 92.38 88 ASP A C 1
ATOM 715 O O . ASP A 1 88 ? -4.443 6.204 37.559 1.00 92.38 88 ASP A O 1
ATOM 719 N N . THR A 1 89 ? -4.612 4.088 38.268 1.00 93.88 89 THR A N 1
ATOM 720 C CA . THR A 1 89 ? -5.410 3.593 37.143 1.00 93.88 89 THR A CA 1
ATOM 721 C C . THR A 1 89 ? -6.774 3.126 37.631 1.00 93.88 89 THR A C 1
ATOM 723 O O . THR A 1 89 ? -6.856 2.191 38.432 1.00 93.88 89 THR A O 1
ATOM 726 N N . LEU A 1 90 ? -7.847 3.733 37.125 1.00 95.31 90 LEU A N 1
ATOM 727 C CA . LEU A 1 90 ? -9.198 3.199 37.258 1.00 95.31 90 LEU A CA 1
ATOM 728 C C . LEU A 1 90 ? -9.346 2.006 36.310 1.00 95.31 90 LEU A C 1
ATOM 730 O O . LEU A 1 90 ? -9.307 2.161 35.089 1.00 95.31 90 LEU A O 1
ATOM 734 N N . LYS A 1 91 ? -9.499 0.814 36.884 1.00 95.38 91 LYS A N 1
ATOM 735 C CA . LYS A 1 91 ? -9.667 -0.445 36.162 1.00 95.38 91 LYS A CA 1
ATOM 736 C C . LYS A 1 91 ? -11.123 -0.882 36.197 1.00 95.38 91 LYS A C 1
ATOM 738 O O . LYS A 1 91 ? -11.695 -1.043 37.278 1.00 95.38 91 LYS A O 1
ATOM 743 N N . ILE A 1 92 ? -11.679 -1.116 35.014 1.00 95.56 92 ILE A N 1
ATOM 744 C CA . ILE A 1 92 ? -13.012 -1.679 34.802 1.00 95.56 92 ILE A CA 1
ATOM 745 C C . ILE A 1 92 ? -12.836 -2.943 33.973 1.00 95.56 92 ILE A C 1
ATOM 747 O O . ILE A 1 92 ? -12.409 -2.879 32.820 1.00 95.56 92 ILE A O 1
ATOM 751 N N . ALA A 1 93 ? -13.121 -4.096 34.566 1.00 94.69 93 ALA A N 1
ATOM 752 C CA . ALA A 1 93 ? -12.952 -5.378 33.901 1.00 94.69 93 ALA A CA 1
ATOM 753 C C . ALA A 1 93 ? -14.075 -6.353 34.240 1.00 94.69 93 ALA A C 1
ATOM 755 O O . ALA A 1 93 ? -14.714 -6.220 35.279 1.00 94.69 93 ALA A O 1
ATOM 756 N N . ILE A 1 94 ? -14.303 -7.346 33.383 1.00 90.75 94 ILE A N 1
ATOM 757 C CA . ILE A 1 94 ? -15.093 -8.526 33.748 1.00 90.75 94 ILE A CA 1
ATOM 758 C C . ILE A 1 94 ? -14.137 -9.652 34.144 1.00 90.75 94 ILE A C 1
ATOM 760 O O . ILE A 1 94 ? -13.078 -9.810 33.536 1.00 90.75 94 ILE A O 1
ATOM 764 N N . GLN A 1 95 ? -14.473 -10.408 35.185 1.00 86.81 95 GLN A N 1
ATOM 765 C CA . GLN A 1 95 ? -13.647 -11.525 35.632 1.00 86.81 95 GLN A CA 1
ATOM 766 C C . GLN A 1 95 ? -13.480 -12.558 34.500 1.00 86.81 95 GLN A C 1
ATOM 768 O O . GLN A 1 95 ? -14.456 -12.980 33.889 1.00 86.81 95 GLN A O 1
ATOM 773 N N . SER A 1 96 ? -12.236 -12.947 34.215 1.00 67.31 96 SER A N 1
ATOM 774 C CA . SER A 1 96 ? -11.798 -13.639 32.988 1.00 67.31 96 SER A CA 1
ATOM 775 C C . SER A 1 96 ? -12.211 -15.108 32.848 1.00 67.31 96 SER A C 1
ATOM 777 O O . SER A 1 96 ? -11.898 -15.742 31.844 1.00 67.31 96 SER A O 1
ATOM 779 N N . ASP A 1 97 ? -12.892 -15.672 33.840 1.00 68.19 97 ASP A N 1
ATOM 780 C CA . ASP A 1 97 ? -12.868 -17.121 34.065 1.00 68.19 97 ASP A CA 1
ATOM 781 C C . ASP A 1 97 ? -14.090 -17.842 33.454 1.00 68.19 97 ASP A C 1
ATOM 783 O O . ASP A 1 97 ? -14.309 -19.029 33.703 1.00 68.19 97 ASP A O 1
ATOM 787 N N . GLY A 1 98 ? -14.908 -17.146 32.653 1.00 67.06 98 GLY A N 1
ATOM 788 C CA . GLY A 1 98 ? -16.145 -17.697 32.101 1.00 67.06 98 GLY A CA 1
ATOM 789 C C . GLY A 1 98 ? -16.635 -17.026 30.819 1.00 67.06 98 GLY A C 1
ATOM 790 O O . GLY A 1 98 ? -16.286 -15.894 30.494 1.00 67.06 98 GLY A O 1
ATOM 791 N N . ASN A 1 99 ? -17.487 -17.743 30.086 1.00 81.94 99 ASN A N 1
ATOM 792 C CA . ASN A 1 99 ? -18.265 -17.186 28.982 1.00 81.94 99 ASN A CA 1
ATOM 793 C C . ASN A 1 99 ? -19.506 -16.490 29.551 1.00 81.94 99 ASN A C 1
ATOM 795 O O . ASN A 1 99 ? -20.314 -17.135 30.213 1.00 81.94 99 ASN A O 1
ATOM 799 N N . PHE A 1 100 ? -19.709 -15.205 29.271 1.00 87.12 100 PHE A N 1
ATOM 800 C CA . PHE A 1 100 ? -20.871 -14.463 29.770 1.00 87.12 100 PHE A CA 1
ATOM 801 C C . PHE A 1 100 ? -21.889 -14.230 28.656 1.00 87.12 100 PHE A C 1
ATOM 803 O O . PHE A 1 100 ? -21.538 -13.814 27.553 1.00 87.12 100 PHE A O 1
ATOM 810 N N . LYS A 1 101 ? -23.166 -14.472 28.952 1.00 89.19 101 LYS A N 1
ATOM 811 C CA . LYS A 1 101 ? -24.293 -14.019 28.130 1.00 89.19 101 LYS A CA 1
ATOM 812 C C . LYS A 1 101 ? -25.114 -13.041 28.951 1.00 89.19 101 LYS A C 1
ATOM 814 O O . LYS A 1 101 ? -25.747 -13.470 29.904 1.00 89.19 101 LYS A O 1
ATOM 819 N N . PHE A 1 102 ? -25.110 -11.770 28.578 1.00 90.56 102 PHE A N 1
ATOM 820 C CA . PHE A 1 102 ? -25.861 -10.708 29.249 1.00 90.56 102 PHE A CA 1
ATOM 821 C C . PHE A 1 102 ? -26.869 -10.063 28.301 1.00 90.56 102 PHE A C 1
ATOM 823 O O . PHE A 1 102 ? -26.706 -10.105 27.079 1.00 90.56 102 PHE A O 1
ATOM 830 N N . THR A 1 103 ? -27.903 -9.464 28.878 1.00 90.81 103 THR A N 1
ATOM 831 C CA . THR A 1 103 ? -28.902 -8.665 28.161 1.00 90.81 103 THR A CA 1
ATOM 832 C C . THR A 1 103 ? -28.344 -7.298 27.789 1.00 90.81 103 THR A C 1
ATOM 834 O O . THR A 1 103 ? -28.557 -6.838 26.671 1.00 90.81 103 THR A O 1
ATOM 837 N N . ASP A 1 104 ? -27.620 -6.668 28.717 1.00 91.88 104 ASP A N 1
ATOM 838 C CA . ASP A 1 104 ? -27.033 -5.343 28.540 1.00 91.88 104 ASP A CA 1
ATOM 839 C C . ASP A 1 104 ? -25.715 -5.208 29.325 1.00 91.88 104 ASP A C 1
ATOM 841 O O . ASP A 1 104 ? -25.508 -5.897 30.331 1.00 91.88 104 ASP A O 1
ATOM 845 N N . MET A 1 105 ? -24.809 -4.355 28.843 1.00 94.00 105 MET A N 1
ATOM 846 C CA . MET A 1 105 ? -23.489 -4.119 29.443 1.00 94.00 105 MET A CA 1
ATOM 847 C C . MET A 1 105 ? -22.999 -2.697 29.134 1.00 94.00 105 MET A C 1
ATOM 849 O O . MET A 1 105 ? -22.006 -2.480 28.429 1.00 94.00 105 MET A O 1
ATOM 853 N N . ASN A 1 106 ? -23.732 -1.719 29.664 1.00 96.69 106 ASN A N 1
ATOM 854 C CA . ASN A 1 106 ? -23.430 -0.298 29.510 1.00 96.69 106 ASN A CA 1
ATOM 855 C C . ASN A 1 106 ? -22.712 0.243 30.751 1.00 96.69 106 ASN A C 1
ATOM 857 O O . ASN A 1 106 ? -23.098 -0.042 31.887 1.00 96.69 106 ASN A O 1
ATOM 861 N N . VAL A 1 107 ? -21.687 1.065 30.535 1.00 96.69 107 VAL A N 1
ATOM 862 C CA . VAL A 1 107 ? -20.921 1.730 31.596 1.00 96.69 107 VAL A CA 1
ATOM 863 C C . VAL A 1 107 ? -20.907 3.230 31.330 1.00 96.69 107 VAL A C 1
ATOM 865 O O . VAL A 1 107 ? -20.403 3.673 30.301 1.00 96.69 107 VAL A O 1
ATOM 868 N N . TYR A 1 108 ? -21.425 4.020 32.263 1.00 96.75 108 TYR A N 1
ATOM 869 C CA . TYR A 1 108 ? -21.383 5.480 32.207 1.00 96.75 108 TYR A CA 1
ATOM 870 C C . TYR A 1 108 ? -20.334 5.991 33.189 1.00 96.75 108 TYR A C 1
ATOM 872 O O . TYR A 1 108 ? -20.343 5.652 34.373 1.00 96.75 108 TYR A O 1
ATOM 880 N N . LEU A 1 109 ? -19.395 6.770 32.664 1.00 94.62 109 LEU A N 1
ATOM 881 C CA . LEU A 1 109 ? -18.222 7.271 33.362 1.00 94.62 109 LEU A CA 1
ATOM 882 C C . LEU A 1 109 ? -18.307 8.787 33.434 1.00 94.62 109 LEU A C 1
ATOM 884 O O . LEU A 1 109 ? -18.130 9.469 32.427 1.00 94.62 109 LEU A O 1
ATOM 888 N N . HIS A 1 110 ? -18.535 9.308 34.630 1.00 93.38 110 HIS A N 1
ATOM 889 C CA . HIS A 1 110 ? -18.484 10.735 34.908 1.00 93.38 110 HIS A CA 1
ATOM 890 C C . HIS A 1 110 ? -17.167 11.023 35.622 1.00 93.38 110 HIS A C 1
ATOM 892 O O . HIS A 1 110 ? -17.011 10.672 36.788 1.00 93.38 110 HIS A O 1
ATOM 898 N N . ILE A 1 111 ? -16.179 11.558 34.904 1.00 89.56 111 ILE A N 1
ATOM 899 C CA . ILE A 1 111 ? -14.781 11.600 35.369 1.00 89.56 111 ILE A CA 1
ATOM 900 C C . ILE A 1 111 ? -14.136 12.961 35.110 1.00 89.56 111 ILE A C 1
ATOM 902 O O . ILE A 1 111 ? -14.547 13.698 34.217 1.00 89.56 111 ILE A O 1
ATOM 906 N N . HIS A 1 112 ? -13.113 13.299 35.892 1.00 83.62 112 HIS A N 1
ATOM 907 C CA . HIS A 1 112 ? -12.451 14.601 35.809 1.00 83.62 112 HIS A CA 1
ATOM 908 C C . HIS A 1 112 ? -11.480 14.684 34.603 1.00 83.62 112 HIS A C 1
ATOM 910 O O . HIS A 1 112 ? -10.869 13.673 34.244 1.00 83.62 112 HIS A O 1
ATOM 916 N N . PRO A 1 113 ? -11.276 15.860 33.966 1.00 72.56 113 PRO A N 1
ATOM 917 C CA . PRO A 1 113 ? -10.373 16.066 32.811 1.00 72.56 113 PRO A CA 1
ATOM 918 C C . PRO A 1 113 ? -8.862 15.901 33.070 1.00 72.56 113 PRO A C 1
ATOM 920 O O . PRO A 1 113 ? -8.038 16.318 32.263 1.00 72.56 113 PRO A O 1
ATOM 923 N N . THR A 1 114 ? -8.461 15.251 34.160 1.00 81.12 114 THR A N 1
ATOM 924 C CA . THR A 1 114 ? -7.049 14.990 34.504 1.00 81.12 114 THR A CA 1
ATOM 925 C C . THR A 1 114 ? -6.476 13.726 33.863 1.00 81.12 114 THR A C 1
ATOM 927 O O . THR A 1 114 ? -5.340 13.364 34.155 1.00 81.12 114 THR A O 1
ATOM 930 N N . ILE A 1 115 ? -7.248 13.041 33.017 1.00 85.19 115 ILE A N 1
ATOM 931 C CA . ILE A 1 115 ? -6.855 11.758 32.430 1.00 85.19 115 ILE A CA 1
ATOM 932 C C . ILE A 1 115 ? -5.892 11.975 31.266 1.00 85.19 115 ILE A C 1
ATOM 934 O O . ILE A 1 115 ? -6.198 12.716 30.328 1.00 85.19 115 ILE A O 1
ATOM 938 N N . ASP A 1 116 ? -4.751 11.297 31.318 1.00 90.75 116 ASP A N 1
ATOM 939 C CA . ASP A 1 116 ? -3.688 11.372 30.316 1.00 90.75 116 ASP A CA 1
ATOM 940 C C . ASP A 1 116 ? -3.447 10.042 29.584 1.00 90.75 116 ASP A C 1
ATOM 942 O O . ASP A 1 116 ? -2.792 10.038 28.545 1.00 90.75 116 ASP A O 1
ATOM 946 N N . ASP A 1 117 ? -4.007 8.925 30.059 1.00 94.12 117 ASP A N 1
ATOM 947 C CA . ASP A 1 117 ? -3.833 7.598 29.456 1.00 94.12 117 ASP A CA 1
ATOM 948 C C . ASP A 1 117 ? -5.150 6.806 29.448 1.00 94.12 117 ASP A C 1
ATOM 950 O O . ASP A 1 117 ? -5.772 6.586 30.492 1.00 94.12 117 ASP A O 1
ATOM 954 N N . ILE A 1 118 ? -5.584 6.374 28.263 1.00 95.25 118 ILE A N 1
ATOM 955 C CA . ILE A 1 118 ? -6.777 5.548 28.061 1.00 95.25 118 ILE A CA 1
ATOM 956 C C . ILE A 1 118 ? -6.370 4.251 27.369 1.00 95.25 118 ILE A C 1
ATOM 958 O O . ILE A 1 118 ? -5.975 4.250 26.203 1.00 95.25 118 ILE A O 1
ATOM 962 N N . PHE A 1 119 ? -6.554 3.138 28.072 1.00 96.31 119 PHE A N 1
ATOM 963 C CA . PHE A 1 119 ? -6.334 1.786 27.581 1.00 96.31 119 PHE A CA 1
ATOM 964 C C . PHE A 1 119 ? -7.660 1.032 27.428 1.00 96.31 119 PHE A C 1
ATOM 966 O O . PHE A 1 119 ? -8.401 0.850 28.397 1.00 96.31 119 PHE A O 1
ATOM 973 N N . LEU A 1 120 ? -7.936 0.558 26.215 1.00 94.94 120 LEU A N 1
ATOM 974 C CA . LEU A 1 120 ? -9.108 -0.242 25.863 1.00 94.94 120 LEU A CA 1
ATOM 975 C C . LEU A 1 120 ? -8.683 -1.615 25.345 1.00 94.94 120 LEU A C 1
ATOM 977 O O . LEU A 1 120 ? -7.902 -1.711 24.399 1.00 94.94 120 LEU A O 1
ATOM 981 N N . ALA A 1 121 ? -9.240 -2.670 25.926 1.00 89.88 121 ALA A N 1
ATOM 982 C CA . ALA A 1 121 ? -9.042 -4.055 25.509 1.00 89.88 121 ALA A CA 1
ATOM 983 C C . ALA A 1 121 ? -10.366 -4.838 25.535 1.00 89.88 121 ALA A C 1
ATOM 985 O O . ALA A 1 121 ? -11.405 -4.335 25.988 1.00 89.88 121 ALA A O 1
ATOM 986 N N . GLY A 1 122 ? -10.338 -6.065 25.017 1.00 85.38 122 GLY A N 1
ATOM 987 C CA . GLY A 1 122 ? -11.518 -6.902 24.830 1.00 85.38 122 GLY A CA 1
ATOM 988 C C . GLY A 1 122 ? -12.457 -6.402 23.725 1.00 85.38 122 GLY A C 1
ATOM 989 O O . GLY A 1 122 ? -12.039 -5.781 22.745 1.00 85.38 122 GLY A O 1
ATOM 990 N N . ILE A 1 123 ? -13.752 -6.685 23.884 1.00 85.50 123 ILE A N 1
ATOM 991 C CA . ILE A 1 123 ? -14.825 -6.300 22.949 1.00 85.50 123 ILE A CA 1
ATOM 992 C C . ILE A 1 123 ? -15.494 -5.014 23.462 1.00 85.50 123 ILE A C 1
ATOM 994 O O . ILE A 1 123 ? -16.680 -4.993 23.781 1.00 85.50 123 ILE A O 1
ATOM 998 N N . SER A 1 124 ? -14.719 -3.943 23.624 1.00 90.44 124 SER A N 1
ATOM 999 C CA . SER A 1 124 ? -15.207 -2.691 24.218 1.00 90.44 124 SER A CA 1
ATOM 1000 C C . SER A 1 124 ? -15.464 -1.601 23.178 1.00 90.44 124 SER A C 1
ATOM 1002 O O . SER A 1 124 ? -14.800 -1.522 22.150 1.00 90.44 124 SER A O 1
ATOM 1004 N N . THR A 1 125 ? -16.425 -0.714 23.423 1.00 93.56 125 THR A N 1
ATOM 1005 C CA . THR A 1 125 ? -16.565 0.529 22.651 1.00 93.56 125 THR A CA 1
ATOM 1006 C C . THR A 1 125 ? -16.592 1.720 23.586 1.00 93.56 125 THR A C 1
ATOM 1008 O O . THR A 1 125 ? -17.388 1.734 24.516 1.00 93.56 125 THR A O 1
ATOM 1011 N N . LEU A 1 126 ? -15.757 2.725 23.331 1.00 96.12 126 LEU A N 1
ATOM 1012 C CA . LEU A 1 126 ? -15.708 3.955 24.118 1.00 96.12 126 LEU A CA 1
ATOM 1013 C C . LEU A 1 126 ? -16.261 5.140 23.326 1.00 96.12 126 LEU A C 1
ATOM 1015 O O . LEU A 1 126 ? -15.771 5.437 22.237 1.00 96.12 126 LEU A O 1
ATOM 1019 N N . TYR A 1 127 ? -17.227 5.846 23.904 1.00 96.75 127 TYR A N 1
ATOM 1020 C CA . TYR A 1 127 ? -17.818 7.067 23.366 1.00 96.75 127 TYR A CA 1
ATOM 1021 C C . TYR A 1 127 ? -17.532 8.247 24.291 1.00 96.75 127 TYR A C 1
ATOM 1023 O O . TYR A 1 127 ? -17.820 8.182 25.485 1.00 96.75 127 TYR A O 1
ATOM 1031 N N . SER A 1 128 ? -17.048 9.360 23.744 1.00 94.62 128 SER A N 1
ATOM 1032 C CA . SER A 1 128 ? -17.120 10.647 24.439 1.00 94.62 128 SER A CA 1
ATOM 1033 C C . SER A 1 128 ? -18.506 11.259 24.245 1.00 94.62 128 SER A C 1
ATOM 1035 O O . SER A 1 128 ? -18.955 11.432 23.111 1.00 94.62 128 SER A O 1
ATOM 1037 N N . THR A 1 129 ? -19.163 11.636 25.332 1.00 93.75 129 THR A N 1
ATOM 1038 C CA . THR A 1 129 ? -20.455 12.345 25.294 1.00 93.75 129 THR A CA 1
ATOM 1039 C C . THR A 1 129 ? -20.295 13.862 25.162 1.00 93.75 129 THR A C 1
ATOM 1041 O O . THR A 1 129 ? -21.209 14.540 24.702 1.00 93.75 129 THR A O 1
ATOM 1044 N N . ASN A 1 130 ? -19.129 14.396 25.528 1.00 93.69 130 ASN A N 1
ATOM 1045 C CA . ASN A 1 130 ? -18.754 15.800 25.398 1.00 93.69 130 ASN A CA 1
ATOM 1046 C C . ASN A 1 130 ? -17.294 15.947 24.933 1.00 93.69 130 ASN A C 1
ATOM 1048 O O . ASN A 1 130 ? -16.573 14.962 24.782 1.00 93.69 130 ASN A O 1
ATOM 1052 N N . VAL A 1 131 ? -16.870 17.187 24.668 1.00 92.62 131 VAL A N 1
ATOM 1053 C CA . VAL A 1 131 ? -15.504 17.490 24.218 1.00 92.62 131 VAL A CA 1
ATOM 1054 C C . VAL A 1 131 ? -14.509 17.240 25.349 1.00 92.62 131 VAL A C 1
ATOM 1056 O O . VAL A 1 131 ? -14.584 17.880 26.397 1.00 92.62 131 VAL A O 1
ATOM 1059 N N . MET A 1 132 ? -13.544 16.361 25.099 1.00 89.81 132 MET A N 1
ATOM 1060 C CA . MET A 1 132 ? -12.399 16.125 25.971 1.00 89.81 132 MET A CA 1
ATOM 1061 C C . MET A 1 132 ? -11.446 17.303 25.937 1.00 89.81 132 MET A C 1
ATOM 1063 O O . MET A 1 132 ? -10.931 17.636 24.871 1.00 89.81 132 MET A O 1
ATOM 1067 N N . LYS A 1 133 ? -11.150 17.869 27.103 1.00 89.19 133 LYS A N 1
ATOM 1068 C CA . LYS A 1 133 ? -10.142 18.916 27.249 1.00 89.19 133 LYS A CA 1
ATOM 1069 C C . LYS A 1 133 ? -9.031 18.430 28.155 1.00 89.19 133 LYS A C 1
ATOM 1071 O O . LYS A 1 133 ? -9.295 17.999 29.271 1.00 89.19 133 LYS A O 1
ATOM 1076 N N . THR A 1 134 ? -7.801 18.498 27.665 1.00 85.25 134 THR A N 1
ATOM 1077 C CA . THR A 1 134 ? -6.601 18.300 28.476 1.00 85.25 134 THR A CA 1
ATOM 1078 C C . THR A 1 134 ? -5.441 19.071 27.863 1.00 85.25 134 THR A C 1
ATOM 1080 O O . THR A 1 134 ? -5.253 19.089 26.642 1.00 85.25 134 THR A O 1
ATOM 1083 N N . ASP A 1 135 ? -4.672 19.726 28.725 1.00 84.81 135 ASP A N 1
ATOM 1084 C CA . ASP A 1 135 ? -3.448 20.420 28.329 1.00 84.81 135 ASP A CA 1
ATOM 1085 C C . ASP A 1 135 ? -2.239 19.467 28.288 1.00 84.81 135 ASP A C 1
ATOM 1087 O O . ASP A 1 135 ? -1.195 19.807 27.731 1.00 84.81 135 ASP A O 1
ATOM 1091 N N . ASN A 1 136 ? -2.386 18.252 28.828 1.00 86.00 136 ASN A N 1
ATOM 1092 C CA . ASN A 1 136 ? -1.353 17.222 28.829 1.00 86.00 136 ASN A CA 1
ATOM 1093 C C . ASN A 1 136 ? -1.372 16.383 27.539 1.00 86.00 136 ASN A C 1
ATOM 1095 O O . ASN A 1 136 ? -2.294 16.448 26.724 1.00 86.00 136 ASN A O 1
ATOM 1099 N N . LEU A 1 137 ? -0.327 15.573 27.353 1.00 90.38 137 LEU A N 1
ATOM 1100 C CA . LEU A 1 137 ? -0.287 14.562 26.299 1.00 90.38 137 LEU A CA 1
ATOM 1101 C C . LEU A 1 137 ? -1.332 13.478 26.586 1.00 90.38 137 LEU A C 1
ATOM 1103 O O . LEU A 1 137 ? -1.184 12.748 27.561 1.00 90.38 137 LEU A O 1
ATOM 1107 N N . LEU A 1 138 ? -2.324 13.335 25.707 1.00 94.31 138 LEU A N 1
ATOM 1108 C CA . LEU A 1 138 ? -3.290 12.242 25.783 1.00 94.31 138 LEU A CA 1
ATOM 1109 C C . LEU A 1 138 ? -2.756 11.005 25.056 1.00 94.31 138 LEU A C 1
ATOM 1111 O O . LEU A 1 138 ? -2.537 11.038 23.841 1.00 94.31 138 LEU A O 1
ATOM 1115 N N . LYS A 1 139 ? -2.598 9.907 25.791 1.00 96.12 139 LYS A N 1
ATOM 1116 C CA . LYS A 1 139 ? -2.258 8.588 25.262 1.00 96.12 139 LYS A CA 1
ATOM 1117 C C . LYS A 1 139 ? -3.517 7.761 25.072 1.00 96.12 139 LYS A C 1
ATOM 1119 O O . LYS A 1 139 ? -4.290 7.570 26.006 1.00 96.12 139 LYS A O 1
ATOM 1124 N N . LEU A 1 140 ? -3.718 7.266 23.857 1.00 95.81 140 LEU A N 1
ATOM 1125 C CA . LEU A 1 140 ? -4.811 6.354 23.535 1.00 95.81 140 LEU A CA 1
ATOM 1126 C C . LEU A 1 140 ? -4.222 5.020 23.110 1.00 95.81 140 LEU A C 1
ATOM 1128 O O . LEU A 1 140 ? -3.452 4.968 22.158 1.00 95.81 140 LEU A O 1
ATOM 1132 N N . HIS A 1 141 ? -4.608 3.937 23.768 1.00 96.06 141 HIS A N 1
ATOM 1133 C CA . HIS A 1 141 ? -4.176 2.596 23.411 1.00 96.06 141 HIS A CA 1
ATOM 1134 C C . HIS A 1 141 ? -5.391 1.683 23.297 1.00 96.06 141 HIS A C 1
ATOM 1136 O O . HIS A 1 141 ? -6.162 1.532 24.239 1.00 96.06 141 HIS A O 1
ATOM 1142 N N . THR A 1 142 ? -5.569 1.074 22.128 1.00 92.81 142 THR A N 1
ATOM 1143 C CA . THR A 1 142 ? -6.647 0.103 21.888 1.00 92.81 142 THR A CA 1
ATOM 1144 C C . THR A 1 142 ? -6.067 -1.242 21.462 1.00 92.81 142 THR A C 1
ATOM 1146 O O . THR A 1 142 ? -5.122 -1.277 20.670 1.00 92.81 142 THR A O 1
ATOM 1149 N N . GLN A 1 143 ? -6.640 -2.332 21.964 1.00 89.06 143 GLN A N 1
ATOM 1150 C CA . GLN A 1 143 ? -6.293 -3.720 21.646 1.00 89.06 143 GLN A CA 1
ATOM 1151 C C . GLN A 1 143 ? -7.553 -4.552 21.347 1.00 89.06 143 GLN A C 1
ATOM 1153 O O . GLN A 1 143 ? -8.680 -4.067 21.467 1.00 89.06 143 GLN A O 1
ATOM 1158 N N . ASP A 1 144 ? -7.365 -5.802 20.933 1.00 84.31 144 ASP A N 1
ATOM 1159 C CA . ASP A 1 144 ? -8.426 -6.777 20.653 1.00 84.31 144 ASP A CA 1
ATOM 1160 C C . ASP A 1 144 ? -9.483 -6.285 19.658 1.00 84.31 144 ASP A C 1
ATOM 1162 O O . ASP A 1 144 ? -9.138 -5.984 18.527 1.00 84.31 144 ASP A O 1
ATOM 1166 N N . THR A 1 145 ? -10.765 -6.215 20.021 1.00 85.25 145 THR A N 1
ATOM 1167 C CA . THR A 1 145 ? -11.882 -5.803 19.141 1.00 85.25 145 THR A CA 1
ATOM 1168 C C . THR A 1 145 ? -12.492 -4.474 19.587 1.00 85.25 145 THR A C 1
ATOM 1170 O O . THR A 1 145 ? -13.673 -4.205 19.368 1.00 85.25 145 THR A O 1
ATOM 1173 N N . SER A 1 146 ? -11.677 -3.627 20.216 1.00 85.44 146 SER A N 1
ATOM 1174 C CA . SER A 1 146 ? -12.146 -2.369 20.780 1.00 85.44 146 SER A CA 1
ATOM 1175 C C . SER A 1 146 ? -12.341 -1.256 19.743 1.00 85.44 146 SER A C 1
ATOM 1177 O O . SER A 1 146 ? -11.565 -1.116 18.800 1.00 85.44 146 SER A O 1
ATOM 1179 N N . SER A 1 147 ? -13.392 -0.452 19.909 1.00 90.75 147 SER A N 1
ATOM 1180 C CA . SER A 1 147 ? -13.713 0.713 19.068 1.00 90.75 147 SER A CA 1
ATOM 1181 C C . SER A 1 147 ? -13.737 1.997 19.900 1.00 90.75 147 SER A C 1
ATOM 1183 O O . SER A 1 147 ? -14.055 1.976 21.088 1.00 90.75 147 SER A O 1
ATOM 1185 N N . LEU A 1 148 ? -13.395 3.131 19.292 1.00 94.56 148 LEU A N 1
ATOM 1186 C CA . LEU A 1 148 ? -13.198 4.385 20.024 1.00 94.56 148 LEU A CA 1
ATOM 1187 C C . LEU A 1 148 ? -13.749 5.572 19.236 1.00 94.56 148 LEU A C 1
ATOM 1189 O O . LEU A 1 148 ? -13.336 5.808 18.110 1.00 94.56 148 LEU A O 1
ATOM 1193 N N . ILE A 1 149 ? -14.679 6.330 19.809 1.00 95.94 149 ILE A N 1
ATOM 1194 C CA . ILE A 1 149 ? -15.296 7.505 19.184 1.00 95.94 149 ILE A CA 1
ATOM 1195 C C . ILE A 1 149 ? -15.153 8.680 20.147 1.00 95.94 149 ILE A C 1
ATOM 1197 O O . ILE A 1 149 ? -15.897 8.777 21.123 1.00 95.94 149 ILE A O 1
ATOM 1201 N N . LEU A 1 150 ? -14.187 9.562 19.876 1.00 95.69 150 LEU A N 1
ATOM 1202 C CA . LEU A 1 150 ? -13.843 10.683 20.752 1.00 95.69 150 LEU A CA 1
ATOM 1203 C C . LEU A 1 150 ? -13.935 12.039 20.045 1.00 95.69 150 LEU A C 1
ATOM 1205 O O . LEU A 1 150 ? -13.537 12.191 18.887 1.00 95.69 150 LEU A O 1
ATOM 1209 N N . GLN A 1 151 ? -14.402 13.038 20.789 1.00 94.62 151 GLN A N 1
ATOM 1210 C CA . GLN A 1 151 ? -14.352 14.453 20.448 1.00 94.62 151 GLN A CA 1
ATOM 1211 C C . GLN A 1 151 ? -13.334 15.151 21.356 1.00 94.62 151 GLN A C 1
ATOM 1213 O O . GLN A 1 151 ? -13.462 15.114 22.576 1.00 94.62 151 GLN A O 1
ATOM 1218 N N . LEU A 1 152 ? -12.316 15.767 20.762 1.00 94.19 152 LEU A N 1
ATOM 1219 C CA . LEU A 1 152 ? -11.091 16.210 21.422 1.00 94.19 152 LEU A CA 1
ATOM 1220 C C . LEU A 1 152 ? -10.853 17.714 21.213 1.00 94.19 152 LEU A C 1
ATOM 1222 O O . LEU A 1 152 ? -11.046 18.236 20.119 1.00 94.19 152 LEU A O 1
ATOM 1226 N N . ASP A 1 153 ? -10.384 18.398 22.248 1.00 92.94 153 ASP A N 1
ATOM 1227 C CA . ASP A 1 153 ? -9.780 19.735 22.212 1.00 92.94 153 ASP A CA 1
ATOM 1228 C C . ASP A 1 153 ? -8.568 19.713 23.151 1.00 92.94 153 ASP A C 1
ATOM 1230 O O . ASP A 1 153 ? -8.655 20.018 24.343 1.00 92.94 153 ASP A O 1
ATOM 1234 N N . ILE A 1 154 ? -7.449 19.222 22.620 1.00 93.44 154 ILE A N 1
ATOM 1235 C CA . ILE A 1 154 ? -6.271 18.831 23.403 1.00 93.44 154 ILE A CA 1
ATOM 1236 C C . ILE A 1 154 ? -4.994 19.443 22.836 1.00 93.44 154 ILE A C 1
ATOM 1238 O O . ILE A 1 154 ? -4.936 19.864 21.675 1.00 93.44 154 ILE A O 1
ATOM 1242 N N . PHE A 1 155 ? -3.943 19.502 23.652 1.00 92.06 155 PHE A N 1
ATOM 1243 C CA . PHE A 1 155 ? -2.670 20.058 23.197 1.00 92.06 155 PHE A CA 1
ATOM 1244 C C . PHE A 1 155 ? -1.893 19.074 22.307 1.00 92.06 155 PHE A C 1
ATOM 1246 O O . PHE A 1 155 ? -1.534 19.424 21.180 1.00 92.06 155 PHE A O 1
ATOM 1253 N N . ASN A 1 156 ? -1.703 17.837 22.783 1.00 92.56 156 ASN A N 1
ATOM 1254 C CA . ASN A 1 156 ? -0.973 16.770 22.092 1.00 92.56 156 ASN A CA 1
ATOM 1255 C C . ASN A 1 156 ? -1.691 15.418 22.202 1.00 92.56 156 ASN A C 1
ATOM 1257 O O . ASN A 1 156 ? -2.320 15.130 23.221 1.00 92.56 156 ASN A O 1
ATOM 1261 N N . ILE A 1 157 ? -1.521 14.562 21.189 1.00 94.88 157 ILE A N 1
ATOM 1262 C CA . ILE A 1 157 ? -2.045 13.186 21.182 1.00 94.88 157 ILE A CA 1
ATOM 1263 C C . ILE A 1 157 ? -0.988 12.170 20.741 1.00 94.88 157 ILE A C 1
ATOM 1265 O O . ILE A 1 157 ? -0.258 12.406 19.776 1.00 94.88 157 ILE A O 1
ATOM 1269 N N . ASP A 1 158 ? -0.942 11.028 21.426 1.00 95.69 158 ASP A N 1
ATOM 1270 C CA . ASP A 1 158 ? -0.191 9.832 21.032 1.00 95.69 158 ASP A CA 1
ATOM 1271 C C . ASP A 1 158 ? -1.131 8.622 21.050 1.00 95.69 158 ASP A C 1
ATOM 1273 O O . ASP A 1 158 ? -1.533 8.131 22.105 1.00 95.69 158 ASP A O 1
ATOM 1277 N N . ALA A 1 159 ? -1.554 8.189 19.868 1.00 93.75 159 ALA A N 1
ATOM 1278 C CA . ALA A 1 159 ? -2.570 7.164 19.710 1.00 93.75 159 ALA A CA 1
ATOM 1279 C C . ALA A 1 159 ? -1.986 5.899 19.077 1.00 93.75 159 ALA A C 1
ATOM 1281 O O . ALA A 1 159 ? -1.505 5.934 17.947 1.00 93.75 159 ALA A O 1
ATOM 1282 N N . LEU A 1 160 ? -2.074 4.775 19.789 1.00 93.88 160 LEU A N 1
ATOM 1283 C CA . LEU A 1 160 ? -1.667 3.444 19.355 1.00 93.88 160 LEU A CA 1
ATOM 1284 C C . LEU A 1 160 ? -2.887 2.523 19.227 1.00 93.88 160 LEU A C 1
ATOM 1286 O O . LEU A 1 160 ? -3.499 2.089 20.205 1.00 93.88 160 LEU A O 1
ATOM 1290 N N . PHE A 1 161 ? -3.223 2.180 17.993 1.00 91.62 161 PHE A N 1
ATOM 1291 C CA . PHE A 1 161 ? -4.369 1.345 17.669 1.00 91.62 161 PHE A CA 1
ATOM 1292 C C . PHE A 1 161 ? -3.910 -0.033 17.180 1.00 91.62 161 PHE A C 1
ATOM 1294 O O . PHE A 1 161 ? -3.496 -0.176 16.031 1.00 91.62 161 PHE A O 1
ATOM 1301 N N . LEU A 1 162 ? -3.990 -1.043 18.049 1.00 85.56 162 LEU A N 1
ATOM 1302 C CA . LEU A 1 162 ? -3.686 -2.450 17.743 1.00 85.56 162 LEU A CA 1
ATOM 1303 C C . LEU A 1 162 ? -4.961 -3.291 17.532 1.00 85.56 162 LEU A C 1
ATOM 1305 O O . LEU A 1 162 ? -4.882 -4.488 17.276 1.00 85.56 162 LEU A O 1
ATOM 1309 N N . SER A 1 163 ? -6.137 -2.678 17.674 1.00 78.81 163 SER A N 1
ATOM 1310 C CA . SER A 1 163 ? -7.436 -3.347 17.690 1.00 78.81 163 SER A CA 1
ATOM 1311 C C . SER A 1 163 ? -8.020 -3.620 16.299 1.00 78.81 163 SER A C 1
ATOM 1313 O O . SER A 1 163 ? -7.673 -3.003 15.288 1.00 78.81 163 SER A O 1
ATOM 1315 N N . ALA A 1 164 ? -8.977 -4.542 16.266 1.00 77.94 164 ALA A N 1
ATOM 1316 C CA . ALA A 1 164 ? -9.796 -4.907 15.130 1.00 77.94 164 ALA A CA 1
ATOM 1317 C C . ALA A 1 164 ? -11.104 -4.076 15.041 1.00 77.94 164 ALA A C 1
ATOM 1319 O O . ALA A 1 164 ? -12.159 -4.596 14.669 1.00 77.94 164 ALA A O 1
ATOM 1320 N N . GLY A 1 165 ? -11.067 -2.810 15.473 1.00 73.25 165 GLY A N 1
ATOM 1321 C CA . GLY A 1 165 ? -12.243 -1.948 15.612 1.00 73.25 165 GLY A CA 1
ATOM 1322 C C . GLY A 1 165 ? -12.224 -0.689 14.748 1.00 73.25 165 GLY A C 1
ATOM 1323 O O . GLY A 1 165 ? -11.311 -0.439 13.956 1.00 73.25 165 GLY A O 1
ATOM 1324 N N . THR A 1 166 ? -13.284 0.110 14.876 1.00 84.25 166 THR A N 1
ATOM 1325 C CA . THR A 1 166 ? -13.366 1.424 14.226 1.00 84.25 166 THR A CA 1
ATOM 1326 C C . THR A 1 166 ? -13.043 2.509 15.239 1.00 84.25 166 THR A C 1
ATOM 1328 O O . THR A 1 166 ? -13.677 2.604 16.289 1.00 84.25 166 THR A O 1
ATOM 1331 N N . THR A 1 167 ? -12.090 3.360 14.888 1.00 92.25 167 THR A N 1
ATOM 1332 C CA . THR A 1 167 ? -11.763 4.560 15.641 1.00 92.25 167 THR A CA 1
ATOM 1333 C C . THR A 1 167 ? -12.259 5.787 14.889 1.00 92.25 167 THR A C 1
ATOM 1335 O O . THR A 1 167 ? -11.998 5.916 13.698 1.00 92.25 167 THR A O 1
ATOM 1338 N N . LYS A 1 168 ? -12.922 6.717 15.573 1.00 94.31 168 LYS A N 1
ATOM 1339 C CA . LYS A 1 168 ? -13.269 8.042 15.066 1.00 94.31 168 LYS A CA 1
ATOM 1340 C C . LYS A 1 168 ? -12.762 9.113 16.028 1.00 94.31 168 LYS A C 1
ATOM 1342 O O . LYS A 1 168 ? -13.162 9.140 17.188 1.00 94.31 168 LYS A O 1
ATOM 1347 N N . LEU A 1 169 ? -11.904 9.999 15.537 1.00 94.69 169 LEU A N 1
ATOM 1348 C CA . LEU A 1 169 ? -11.373 11.140 16.282 1.00 94.69 169 LEU A CA 1
ATOM 1349 C C . LEU A 1 169 ? -11.859 12.434 15.626 1.00 94.69 169 LEU A C 1
ATOM 1351 O O . LEU A 1 169 ? -11.732 12.613 14.414 1.00 94.69 169 LEU A O 1
ATOM 1355 N N . MET A 1 170 ? -12.424 13.335 16.423 1.00 95.06 170 MET A N 1
ATOM 1356 C CA . MET A 1 170 ? -12.998 14.602 15.960 1.00 95.06 170 MET A CA 1
ATOM 1357 C C . MET A 1 170 ? -12.489 15.755 16.827 1.00 95.06 170 MET A C 1
ATOM 1359 O O . MET A 1 170 ? -12.262 15.553 18.014 1.00 95.06 170 MET A O 1
ATOM 1363 N N . GLY A 1 171 ? -12.360 16.961 16.273 1.00 93.19 171 GLY A N 1
ATOM 1364 C CA . GLY A 1 171 ? -12.024 18.177 17.024 1.00 93.19 171 GLY A CA 1
ATOM 1365 C C . GLY A 1 171 ? -10.620 18.717 16.736 1.00 93.19 171 GLY A C 1
ATOM 1366 O O . GLY A 1 171 ? -10.193 18.695 15.584 1.00 93.19 171 GLY A O 1
ATOM 1367 N N . HIS A 1 172 ? -9.918 19.238 17.745 1.00 90.94 172 HIS A N 1
ATOM 1368 C CA . HIS A 1 172 ? -8.668 19.989 17.579 1.00 90.94 172 HIS A CA 1
ATOM 1369 C C . HIS A 1 172 ? -7.510 19.432 18.420 1.00 90.94 172 HIS A C 1
ATOM 1371 O O . HIS A 1 172 ? -7.653 19.151 19.609 1.00 90.94 172 HIS A O 1
ATOM 1377 N N . VAL A 1 173 ? -6.337 19.333 17.789 1.00 91.88 173 VAL A N 1
ATOM 1378 C CA . VAL A 1 173 ? -5.041 19.069 18.425 1.00 91.88 173 VAL A CA 1
ATOM 1379 C C . VAL A 1 173 ? -4.131 20.260 18.138 1.00 91.88 173 VAL A C 1
ATOM 1381 O O . VAL A 1 173 ? -3.775 20.506 16.981 1.00 91.88 173 VAL A O 1
ATOM 1384 N N . LYS A 1 174 ? -3.783 21.026 19.176 1.00 89.56 174 LYS A N 1
ATOM 1385 C CA . LYS A 1 174 ? -3.142 22.345 19.018 1.00 89.56 174 LYS A CA 1
ATOM 1386 C C . LYS A 1 174 ? -1.724 22.270 18.445 1.00 89.56 174 LYS A C 1
ATOM 1388 O O . LYS A 1 174 ? -1.363 23.139 17.648 1.00 89.56 174 LYS A O 1
ATOM 1393 N N . ASP A 1 175 ? -0.939 21.261 18.824 1.00 87.31 175 ASP A N 1
ATOM 1394 C CA . ASP A 1 175 ? 0.472 21.161 18.432 1.00 87.31 175 ASP A CA 1
ATOM 1395 C C . ASP A 1 175 ? 0.780 19.887 17.631 1.00 87.31 175 ASP A C 1
ATOM 1397 O O . ASP A 1 175 ? 0.812 19.941 16.395 1.00 87.31 175 ASP A O 1
ATOM 1401 N N . LYS A 1 176 ? 0.969 18.739 18.295 1.00 86.75 176 LYS A N 1
ATOM 1402 C CA . LYS A 1 176 ? 1.421 17.500 17.647 1.00 86.75 176 LYS A CA 1
ATOM 1403 C C . LYS A 1 176 ? 0.476 16.321 17.881 1.00 86.75 176 LYS A C 1
ATOM 1405 O O . LYS A 1 176 ? 0.091 16.023 19.012 1.00 86.75 176 LYS A O 1
ATOM 1410 N N . GLY A 1 177 ? 0.177 15.594 16.806 1.00 87.44 177 GLY A N 1
ATOM 1411 C CA . GLY A 1 177 ? -0.509 14.308 16.849 1.00 87.44 177 GLY A CA 1
ATOM 1412 C C . GLY A 1 177 ? 0.336 13.182 16.271 1.00 87.44 177 GLY A C 1
ATOM 1413 O O . GLY A 1 177 ? 0.830 13.285 15.152 1.00 87.44 177 GLY A O 1
ATOM 1414 N N . ILE A 1 178 ? 0.493 12.101 17.030 1.00 89.31 178 ILE A N 1
ATOM 1415 C CA . ILE A 1 178 ? 1.106 10.852 16.575 1.00 89.31 178 ILE A CA 1
ATOM 1416 C C . ILE A 1 178 ? -0.000 9.802 16.522 1.00 89.31 178 ILE A C 1
ATOM 1418 O O . ILE A 1 178 ? -0.652 9.536 17.529 1.00 89.31 178 ILE A O 1
ATOM 1422 N N . ILE A 1 179 ? -0.233 9.221 15.346 1.00 89.81 179 ILE A N 1
ATOM 1423 C CA . ILE A 1 179 ? -1.212 8.148 15.151 1.00 89.81 179 ILE A CA 1
ATOM 1424 C C . ILE A 1 179 ? -0.493 6.921 14.600 1.00 89.81 179 ILE A C 1
ATOM 1426 O O . ILE A 1 179 ? -0.081 6.884 13.441 1.00 89.81 179 ILE A O 1
ATOM 1430 N N . LYS A 1 180 ? -0.381 5.892 15.433 1.00 88.50 180 LYS A N 1
ATOM 1431 C CA . LYS A 1 180 ? 0.166 4.584 15.089 1.00 88.50 180 LYS A CA 1
ATOM 1432 C C . LYS A 1 180 ? -0.968 3.577 14.996 1.00 88.50 180 LYS A C 1
ATOM 1434 O O . LYS A 1 180 ? -1.746 3.408 15.930 1.00 88.50 180 LYS A O 1
ATOM 1439 N N . TYR A 1 181 ? -1.065 2.899 13.867 1.00 85.88 181 TYR A N 1
ATOM 1440 C CA . TYR A 1 181 ? -2.112 1.934 13.582 1.00 85.88 181 TYR A CA 1
ATOM 1441 C C . TYR A 1 181 ? -1.502 0.615 13.112 1.00 85.88 181 TYR A C 1
ATOM 1443 O O . TYR A 1 181 ? -0.905 0.554 12.037 1.00 85.88 181 TYR A O 1
ATOM 1451 N N . ASP A 1 182 ? -1.687 -0.446 13.891 1.00 79.06 182 ASP A N 1
ATOM 1452 C CA . ASP A 1 182 ? -1.179 -1.800 13.626 1.00 79.06 182 ASP A CA 1
ATOM 1453 C C . ASP A 1 182 ? -2.275 -2.878 13.791 1.00 79.06 182 ASP A C 1
ATOM 1455 O O . ASP A 1 182 ? -1.997 -4.049 14.024 1.00 79.06 182 ASP A O 1
ATOM 1459 N N . GLY A 1 183 ? -3.547 -2.466 13.695 1.00 69.81 183 GLY A N 1
ATOM 1460 C CA . GLY A 1 183 ? -4.733 -3.317 13.861 1.00 69.81 183 GLY A CA 1
ATOM 1461 C C . GLY A 1 183 ? -5.462 -3.685 12.557 1.00 69.81 183 GLY A C 1
ATOM 1462 O O . GLY A 1 183 ? -4.906 -3.564 11.463 1.00 69.81 183 GLY A O 1
ATOM 1463 N N . ILE A 1 184 ? -6.726 -4.126 12.664 1.00 64.56 184 ILE A N 1
ATOM 1464 C CA . ILE A 1 184 ? -7.600 -4.501 11.524 1.00 64.56 184 ILE A CA 1
ATOM 1465 C C . ILE A 1 184 ? -8.9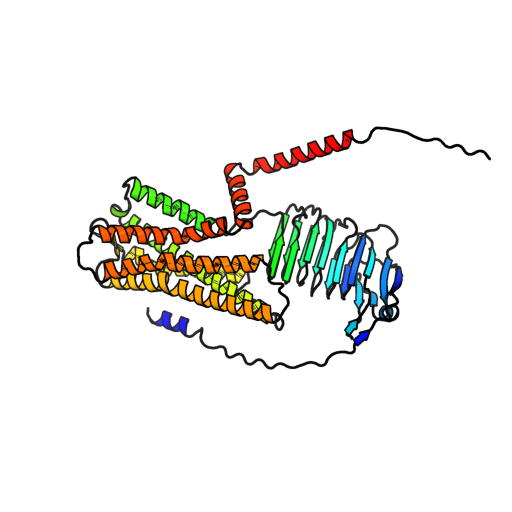36 -3.732 11.555 1.00 64.56 184 ILE A C 1
ATOM 1467 O O . ILE A 1 184 ? -9.827 -4.051 12.325 1.00 64.56 184 ILE A O 1
ATOM 1471 N N . GLY A 1 185 ? -9.157 -2.733 10.711 1.00 70.81 185 GLY A N 1
ATOM 1472 C CA . GLY A 1 185 ? -10.233 -1.768 10.969 1.00 70.81 185 GLY A CA 1
ATOM 1473 C C . GLY A 1 185 ? -9.977 -0.408 10.347 1.00 70.81 185 GLY A C 1
ATOM 1474 O O . GLY A 1 185 ? -9.234 -0.294 9.380 1.00 70.81 185 GLY A O 1
ATOM 1475 N N . ASN A 1 186 ? -10.618 0.645 10.842 1.00 78.62 186 ASN A N 1
ATOM 1476 C CA . ASN A 1 186 ? -10.410 1.974 10.272 1.00 78.62 186 ASN A CA 1
ATOM 1477 C C . ASN A 1 186 ? -10.234 3.037 11.348 1.00 78.62 186 ASN A C 1
ATOM 1479 O O . ASN A 1 186 ? -10.892 2.984 12.381 1.00 78.62 186 ASN A O 1
ATOM 1483 N N . VAL A 1 187 ? -9.399 4.031 11.055 1.00 86.94 187 VAL A N 1
ATOM 1484 C CA . VAL A 1 187 ? -9.230 5.233 11.875 1.00 86.94 187 VAL A CA 1
ATOM 1485 C C . VAL A 1 187 ? -9.725 6.425 11.067 1.00 86.94 187 VAL A C 1
ATOM 1487 O O . VAL A 1 187 ? -9.087 6.849 10.109 1.00 86.94 187 VAL A O 1
ATOM 1490 N N . ASP A 1 188 ? -10.884 6.959 11.421 1.00 89.12 188 ASP A N 1
ATOM 1491 C CA . ASP A 1 188 ? -11.425 8.193 10.869 1.00 89.12 188 ASP A CA 1
ATOM 1492 C C . ASP A 1 188 ? -11.027 9.384 11.743 1.00 89.12 188 ASP A C 1
ATOM 1494 O O . ASP A 1 188 ? -11.683 9.713 12.727 1.00 89.12 188 ASP A O 1
ATOM 1498 N N . ALA A 1 189 ? -9.934 10.033 11.364 1.00 89.56 189 ALA A N 1
ATOM 1499 C CA . ALA A 1 189 ? -9.475 11.306 11.902 1.00 89.56 189 ALA A CA 1
ATOM 1500 C C . ALA A 1 189 ? -9.669 12.440 10.872 1.00 89.56 189 ALA A C 1
ATOM 1502 O O . ALA A 1 189 ? -8.962 13.446 10.900 1.00 89.56 189 ALA A O 1
ATOM 1503 N N . SER A 1 190 ? -10.617 12.299 9.934 1.00 83.00 190 SER A N 1
ATOM 1504 C CA . SER A 1 190 ? -10.871 13.319 8.902 1.00 83.00 190 SER A CA 1
ATOM 1505 C C . SER A 1 190 ? -11.386 14.637 9.488 1.00 83.00 190 SER A C 1
ATOM 1507 O O . SER A 1 190 ? -11.154 15.706 8.923 1.00 83.00 190 SER A O 1
ATOM 1509 N N . GLN A 1 191 ? -12.045 14.558 10.644 1.00 87.56 191 GLN A N 1
ATOM 1510 C CA . GLN A 1 191 ? -12.570 15.693 11.402 1.00 87.56 191 GLN A CA 1
ATOM 1511 C C . GLN A 1 191 ? -11.656 16.101 12.568 1.00 87.56 191 GLN A C 1
ATOM 1513 O O . GLN A 1 191 ? -12.074 16.893 13.411 1.00 87.56 191 GLN A O 1
ATOM 1518 N N . LEU A 1 192 ? -10.437 15.554 12.641 1.00 88.81 192 LEU A N 1
ATOM 1519 C CA . LEU A 1 192 ? -9.427 15.934 13.622 1.00 88.81 192 LEU A CA 1
ATOM 1520 C C . LEU A 1 192 ? -8.448 16.925 12.983 1.00 88.81 192 LEU A C 1
ATOM 1522 O O . LEU A 1 192 ? -7.640 16.566 12.128 1.00 88.81 192 LEU A O 1
ATOM 1526 N N . PHE A 1 193 ? -8.516 18.183 13.401 1.00 86.69 193 PHE A N 1
ATOM 1527 C CA . PHE A 1 193 ? -7.635 19.242 12.928 1.00 86.69 193 PHE A CA 1
ATOM 1528 C C . PHE A 1 193 ? -6.371 19.279 13.782 1.00 86.69 193 PHE A C 1
ATOM 1530 O O . PHE A 1 193 ? -6.430 19.588 14.970 1.00 86.69 193 PHE A O 1
ATOM 1537 N N . CYS A 1 194 ? -5.225 18.984 13.174 1.00 82.88 194 CYS A N 1
ATOM 1538 C CA . CYS A 1 194 ? -3.929 18.984 13.842 1.00 82.88 194 CYS A CA 1
ATOM 1539 C C . CYS A 1 194 ? -2.917 19.810 13.044 1.00 82.88 194 CYS A C 1
ATOM 1541 O O . CYS A 1 194 ? -2.898 19.746 11.813 1.00 82.88 194 CYS A O 1
ATOM 1543 N N . LYS A 1 195 ? -2.074 20.585 13.737 1.00 76.88 195 LYS A N 1
ATOM 1544 C CA . LYS A 1 195 ? -1.023 21.389 13.098 1.00 76.88 195 LYS A CA 1
ATOM 1545 C C . LYS A 1 195 ? 0.085 20.511 12.509 1.00 76.88 195 LYS A C 1
ATOM 1547 O O . LYS A 1 195 ? 0.506 20.746 11.378 1.00 76.88 195 LYS A O 1
ATOM 1552 N N . PHE A 1 196 ? 0.527 19.497 13.254 1.00 79.31 196 PHE A N 1
ATOM 1553 C CA . PHE A 1 196 ? 1.515 18.516 12.811 1.00 79.31 196 PHE A CA 1
ATOM 1554 C C . PHE A 1 196 ? 1.042 17.103 13.124 1.00 79.31 196 PHE A C 1
ATOM 1556 O O . PHE A 1 196 ? 0.909 16.743 14.292 1.00 79.31 196 PHE A O 1
ATOM 1563 N N . ILE A 1 197 ? 0.840 16.291 12.088 1.00 82.88 197 ILE A N 1
ATOM 1564 C CA . ILE A 1 197 ? 0.413 14.901 12.241 1.00 82.88 197 ILE A CA 1
ATOM 1565 C C . ILE A 1 197 ? 1.481 13.948 11.702 1.00 82.88 197 ILE A C 1
ATOM 1567 O O . ILE A 1 197 ? 1.922 14.080 10.562 1.00 82.88 197 ILE A O 1
ATOM 1571 N N . ASP A 1 198 ? 1.905 13.006 12.539 1.00 81.56 198 ASP A N 1
ATOM 1572 C CA . ASP A 1 198 ? 2.792 11.902 12.180 1.00 81.56 198 ASP A CA 1
ATOM 1573 C C . ASP A 1 198 ? 1.990 10.601 12.213 1.00 81.56 198 ASP A C 1
ATOM 1575 O O . ASP A 1 198 ? 1.283 10.323 13.185 1.00 81.56 198 ASP A O 1
ATOM 1579 N N . ILE A 1 199 ? 2.041 9.837 11.123 1.00 81.38 199 ILE A N 1
ATOM 1580 C CA . ILE A 1 199 ? 1.173 8.677 10.924 1.00 81.38 199 ILE A CA 1
ATOM 1581 C C . ILE A 1 199 ? 2.010 7.470 10.540 1.00 81.38 199 ILE A C 1
ATOM 1583 O O . ILE A 1 199 ? 2.671 7.444 9.500 1.00 81.38 199 ILE A O 1
ATOM 1587 N N . GLU A 1 200 ? 1.887 6.422 11.343 1.00 78.06 200 GLU A N 1
ATOM 1588 C CA . GLU A 1 200 ? 2.475 5.115 11.082 1.00 78.06 200 GLU A CA 1
ATOM 1589 C C . GLU A 1 200 ? 1.346 4.097 10.916 1.00 78.06 200 GLU A C 1
ATOM 1591 O O . GLU A 1 200 ? 0.696 3.710 11.880 1.00 78.06 200 GLU A O 1
ATOM 1596 N N . ALA A 1 201 ? 1.089 3.669 9.680 1.00 77.25 201 ALA A N 1
ATOM 1597 C CA . ALA A 1 201 ? 0.048 2.696 9.364 1.00 77.25 201 ALA A CA 1
ATOM 1598 C C . ALA A 1 201 ? 0.675 1.367 8.917 1.00 77.25 201 ALA A C 1
ATOM 1600 O O . ALA A 1 201 ? 1.075 1.224 7.761 1.00 77.25 201 ALA A O 1
ATOM 1601 N N . ASN A 1 202 ? 0.745 0.402 9.831 1.00 69.06 202 ASN A N 1
ATOM 1602 C CA . ASN A 1 202 ? 1.273 -0.947 9.602 1.00 69.06 202 ASN A CA 1
ATOM 1603 C C . ASN A 1 202 ? 0.157 -2.012 9.506 1.00 69.06 202 ASN A C 1
ATOM 1605 O O . ASN A 1 202 ? 0.366 -3.072 8.911 1.00 69.06 202 ASN A O 1
ATOM 1609 N N . GLY A 1 203 ? -1.043 -1.696 10.010 1.00 53.25 203 GLY A N 1
ATOM 1610 C CA . GLY A 1 203 ? -2.207 -2.586 10.051 1.00 53.25 203 GLY A CA 1
ATOM 1611 C C . GLY A 1 203 ? -2.992 -2.749 8.735 1.00 53.25 203 GLY A C 1
ATOM 1612 O O . GLY A 1 203 ? -2.675 -2.179 7.685 1.00 53.25 203 GLY A O 1
ATOM 1613 N N . LEU A 1 204 ? -4.063 -3.548 8.789 1.00 41.62 204 LEU A N 1
ATOM 1614 C CA . LEU A 1 204 ? -5.024 -3.773 7.700 1.00 41.62 204 LEU A CA 1
ATOM 1615 C C . LEU A 1 204 ? -6.222 -2.839 7.873 1.00 41.62 204 LEU A C 1
ATOM 1617 O O . LEU A 1 204 ? -7.213 -3.173 8.517 1.00 41.62 204 LEU A O 1
ATOM 1621 N N . GLY A 1 205 ? -6.123 -1.643 7.299 1.00 49.25 205 GLY A N 1
ATOM 1622 C CA . GLY A 1 205 ? -7.132 -0.626 7.524 1.00 49.25 205 GLY A CA 1
ATOM 1623 C C . GLY A 1 205 ? -6.995 0.619 6.675 1.00 49.25 205 GLY A C 1
ATOM 1624 O O . GLY A 1 205 ? -6.004 0.819 5.972 1.00 49.25 205 GLY A O 1
ATOM 1625 N N . THR A 1 206 ? -8.017 1.470 6.724 1.00 61.31 206 THR A N 1
ATOM 1626 C CA . THR A 1 206 ? -7.922 2.833 6.195 1.00 61.31 206 THR A CA 1
ATOM 1627 C C . THR A 1 206 ? -7.789 3.820 7.340 1.00 61.31 206 THR A C 1
ATOM 1629 O O . THR A 1 206 ? -8.594 3.814 8.265 1.00 61.31 206 THR A O 1
ATOM 1632 N N . ILE A 1 207 ? -6.810 4.711 7.225 1.00 75.25 207 ILE A N 1
ATOM 1633 C CA . ILE A 1 207 ? -6.739 5.917 8.038 1.00 75.25 207 ILE A CA 1
ATOM 1634 C C . ILE A 1 207 ? -7.232 7.074 7.168 1.00 75.25 207 ILE A C 1
ATOM 1636 O O . ILE A 1 207 ? -6.613 7.395 6.151 1.00 75.25 207 ILE A O 1
ATOM 1640 N N . TRP A 1 208 ? -8.374 7.663 7.517 1.00 75.38 208 TRP A N 1
ATOM 1641 C CA . TRP A 1 208 ? -8.801 8.934 6.941 1.00 75.38 208 TRP A CA 1
ATOM 1642 C C . TRP A 1 208 ? -8.223 10.042 7.792 1.00 75.38 208 TRP A C 1
ATOM 1644 O O . TRP A 1 208 ? -8.578 10.194 8.952 1.00 75.38 208 TRP A O 1
ATOM 1654 N N . ILE A 1 209 ? -7.318 10.804 7.204 1.00 73.81 209 ILE A N 1
ATOM 1655 C CA . ILE A 1 209 ? -6.663 11.935 7.843 1.00 73.81 209 ILE A CA 1
ATOM 1656 C C . ILE A 1 209 ? -6.748 13.129 6.921 1.00 73.81 209 ILE A C 1
ATOM 1658 O O . ILE A 1 209 ? -6.566 13.019 5.707 1.00 73.81 209 ILE A O 1
ATOM 1662 N N . THR A 1 210 ? -6.990 14.282 7.520 1.00 59.88 210 THR A N 1
ATOM 1663 C CA . THR A 1 210 ? -6.814 15.558 6.845 1.00 59.88 210 THR A CA 1
ATOM 1664 C C . THR A 1 210 ? -5.334 15.924 6.962 1.00 59.88 210 THR A C 1
ATOM 1666 O O . THR A 1 210 ? -4.912 16.593 7.896 1.00 59.88 210 THR A O 1
ATOM 1669 N N . GLY A 1 211 ? -4.532 15.393 6.032 1.00 45.34 211 GLY A N 1
ATOM 1670 C CA . GLY A 1 211 ? -3.086 15.604 5.930 1.00 45.34 211 GLY A CA 1
ATOM 1671 C C . GLY A 1 211 ? -2.602 15.515 4.476 1.00 45.34 211 GLY A C 1
ATOM 1672 O O . GLY A 1 211 ? -3.178 14.806 3.647 1.00 45.34 211 GLY A O 1
ATOM 1673 N N . THR A 1 212 ? -1.581 16.294 4.128 1.00 42.28 212 THR A N 1
ATOM 1674 C CA . THR A 1 212 ? -0.964 16.321 2.791 1.00 42.28 212 THR A CA 1
ATOM 1675 C C . THR A 1 212 ? 0.200 15.343 2.739 1.00 42.28 212 THR A C 1
ATOM 1677 O O . THR A 1 212 ? 1.182 15.620 3.414 1.00 42.28 212 THR A O 1
ATOM 1680 N N . ASP A 1 213 ? 0.135 14.267 1.940 1.00 38.75 213 ASP A N 1
ATOM 1681 C CA . ASP A 1 213 ? 1.358 13.741 1.316 1.00 38.75 213 ASP A CA 1
ATOM 1682 C C . ASP A 1 213 ? 1.158 12.776 0.134 1.00 38.75 213 ASP A C 1
ATOM 1684 O O . ASP A 1 213 ? 0.248 11.946 0.085 1.00 38.75 213 ASP A O 1
ATOM 1688 N N . GLN A 1 214 ? 2.075 12.944 -0.825 1.00 41.72 214 GLN A N 1
ATOM 1689 C CA . GLN A 1 214 ? 2.140 12.433 -2.196 1.00 41.72 214 GLN A CA 1
ATOM 1690 C C . GLN A 1 214 ? 3.343 11.489 -2.322 1.00 41.72 214 GLN A C 1
ATOM 1692 O O . GLN A 1 214 ? 4.412 11.852 -1.848 1.00 41.72 214 GLN A O 1
ATOM 1697 N N . SER A 1 215 ? 3.258 10.338 -3.011 1.00 37.62 215 SER A N 1
ATOM 1698 C CA . SER A 1 215 ? 4.498 9.635 -3.437 1.00 37.62 215 SER A CA 1
ATOM 1699 C C . SER A 1 215 ? 4.392 8.602 -4.567 1.00 37.62 215 SER A C 1
ATOM 1701 O O . SER A 1 215 ? 5.401 8.324 -5.203 1.00 37.62 215 SER A O 1
ATOM 1703 N N . TYR A 1 216 ? 3.229 8.043 -4.909 1.00 40.56 216 TYR A N 1
ATOM 1704 C CA . TYR A 1 216 ? 3.204 6.923 -5.876 1.00 40.56 216 TYR A CA 1
ATOM 1705 C C . TYR A 1 216 ? 2.923 7.309 -7.345 1.00 40.56 216 TYR A C 1
ATOM 1707 O O . TYR A 1 216 ? 3.128 6.492 -8.238 1.00 40.56 216 TYR A O 1
ATOM 1715 N N . SER A 1 217 ? 2.514 8.551 -7.638 1.00 51.66 217 SER A N 1
ATOM 1716 C CA . SER A 1 217 ? 2.099 8.975 -8.995 1.00 51.66 217 SER A CA 1
ATOM 1717 C C . SER A 1 217 ? 3.213 9.596 -9.855 1.00 51.66 217 SER A C 1
ATOM 1719 O O . SER A 1 217 ? 3.031 9.765 -11.061 1.00 51.66 217 SER A O 1
ATOM 1721 N N . ILE A 1 218 ? 4.356 9.958 -9.265 1.00 46.97 218 ILE A N 1
ATOM 1722 C CA . ILE A 1 218 ? 5.334 10.850 -9.915 1.00 46.97 218 ILE A CA 1
ATOM 1723 C C . ILE A 1 218 ? 6.177 10.114 -10.970 1.00 46.97 218 ILE A C 1
ATOM 1725 O O . ILE A 1 218 ? 6.431 10.664 -12.037 1.00 46.97 218 ILE A O 1
ATOM 1729 N N . ASN A 1 219 ? 6.551 8.851 -10.740 1.00 49.56 219 ASN A N 1
ATOM 1730 C CA . ASN A 1 219 ? 7.418 8.107 -11.667 1.00 49.56 219 ASN A CA 1
ATOM 1731 C C . ASN A 1 219 ? 6.724 7.757 -12.999 1.00 49.56 219 ASN A C 1
ATOM 1733 O O . ASN A 1 219 ? 7.321 7.849 -14.070 1.00 49.56 219 ASN A O 1
ATOM 1737 N N . ASN A 1 220 ? 5.438 7.396 -12.947 1.00 57.53 220 ASN A N 1
ATOM 1738 C CA . ASN A 1 220 ? 4.662 7.099 -14.156 1.00 57.53 220 ASN A CA 1
ATOM 1739 C C . ASN A 1 220 ? 4.328 8.370 -14.930 1.00 57.53 220 ASN A C 1
ATOM 1741 O O . ASN A 1 220 ? 4.338 8.344 -16.157 1.00 57.53 220 ASN A O 1
ATOM 1745 N N . PHE A 1 221 ? 4.105 9.482 -14.221 1.00 57.44 221 PHE A N 1
ATOM 1746 C CA . PHE A 1 221 ? 3.985 10.793 -14.840 1.00 57.44 221 PHE A CA 1
ATOM 1747 C C . PHE A 1 221 ? 5.284 11.171 -15.556 1.00 57.44 221 PHE A C 1
ATOM 1749 O O . PHE A 1 221 ? 5.241 11.415 -16.748 1.00 57.44 221 PHE A O 1
ATOM 1756 N N . MET A 1 222 ? 6.449 11.094 -14.903 1.00 55.62 222 MET A N 1
ATOM 1757 C CA . MET A 1 222 ? 7.737 11.404 -15.542 1.00 55.62 222 MET A CA 1
ATOM 1758 C C . MET A 1 222 ? 8.017 10.551 -16.789 1.00 55.62 222 MET A C 1
ATOM 1760 O O . MET A 1 222 ? 8.467 11.091 -17.796 1.00 55.62 222 MET A O 1
ATOM 1764 N N . ASN A 1 223 ? 7.703 9.250 -16.771 1.00 59.66 223 ASN A N 1
ATOM 1765 C CA . ASN A 1 223 ? 7.837 8.396 -17.959 1.00 59.66 223 ASN A CA 1
ATOM 1766 C C . ASN A 1 223 ? 6.881 8.797 -19.094 1.00 59.66 223 ASN A C 1
ATOM 1768 O O . ASN A 1 223 ? 7.285 8.795 -20.255 1.00 59.66 223 ASN A O 1
ATOM 1772 N N . LEU A 1 224 ? 5.641 9.173 -18.771 1.00 62.34 224 LEU A N 1
ATOM 1773 C CA . LEU A 1 224 ? 4.675 9.700 -19.738 1.00 62.34 224 LEU A CA 1
ATOM 1774 C C . LEU A 1 224 ? 5.155 11.029 -20.328 1.00 62.34 224 LEU A C 1
ATOM 1776 O O . LEU A 1 224 ? 5.202 11.174 -21.545 1.00 62.34 224 LEU A O 1
ATOM 1780 N N . THR A 1 225 ? 5.547 11.979 -19.480 1.00 61.53 225 THR A N 1
ATOM 1781 C CA . THR A 1 225 ? 5.886 13.337 -19.903 1.00 61.53 225 THR A CA 1
ATOM 1782 C C . THR A 1 225 ? 7.220 13.373 -20.631 1.00 61.53 225 THR A C 1
ATOM 1784 O O . THR A 1 225 ? 7.289 13.949 -21.702 1.00 61.53 225 THR A O 1
ATOM 1787 N N . VAL A 1 226 ? 8.271 12.733 -20.115 1.00 65.19 226 VAL A N 1
ATOM 1788 C CA . VAL A 1 226 ? 9.604 12.753 -20.744 1.00 65.19 226 VAL A CA 1
ATOM 1789 C C . VAL A 1 226 ? 9.667 11.784 -21.923 1.00 65.19 226 VAL A C 1
ATOM 1791 O O . VAL A 1 226 ? 10.187 12.136 -22.979 1.00 65.19 226 VAL A O 1
ATOM 1794 N N . GLY A 1 227 ? 9.100 10.583 -21.776 1.00 61.97 227 GLY A N 1
ATOM 1795 C CA . GLY A 1 227 ? 9.112 9.557 -22.816 1.00 61.97 227 GLY A CA 1
ATOM 1796 C C . GLY A 1 227 ? 8.342 9.987 -24.060 1.00 61.97 227 GLY A C 1
ATOM 1797 O O . GLY A 1 227 ? 8.927 10.021 -25.140 1.00 61.97 227 GLY A O 1
ATOM 1798 N N . LEU A 1 228 ? 7.068 10.378 -23.916 1.00 65.44 228 LEU A N 1
ATOM 1799 C CA . LEU A 1 228 ? 6.255 10.804 -25.062 1.00 65.44 228 LEU A CA 1
ATOM 1800 C C . LEU A 1 228 ? 6.706 12.144 -25.634 1.00 65.44 228 LEU A C 1
ATOM 1802 O O . LEU A 1 228 ? 6.628 12.318 -26.843 1.00 65.44 228 LEU A O 1
ATOM 1806 N N . PHE A 1 229 ? 7.189 13.079 -24.810 1.00 65.56 229 PHE A N 1
ATOM 1807 C CA . PHE A 1 229 ? 7.676 14.365 -25.314 1.00 65.56 229 PHE A CA 1
ATOM 1808 C C . PHE A 1 229 ? 8.918 14.192 -26.181 1.00 65.56 229 PHE A C 1
ATOM 1810 O O . PHE A 1 229 ? 8.948 14.690 -27.304 1.00 65.56 229 PHE A O 1
ATOM 1817 N N . ILE A 1 230 ? 9.911 13.428 -25.712 1.00 68.44 230 ILE A N 1
ATOM 1818 C CA . ILE A 1 230 ? 11.101 13.133 -26.517 1.00 68.44 230 ILE A CA 1
ATOM 1819 C C . ILE A 1 230 ? 10.688 12.389 -27.790 1.00 68.44 230 ILE A C 1
ATOM 1821 O O . ILE A 1 230 ? 11.164 12.730 -28.864 1.00 68.44 230 ILE A O 1
ATOM 1825 N N . TRP A 1 231 ? 9.761 11.431 -27.703 1.00 67.25 231 TRP A N 1
ATOM 1826 C CA . TRP A 1 231 ? 9.292 10.688 -28.876 1.00 67.25 231 TRP A CA 1
ATOM 1827 C C . TRP A 1 231 ? 8.529 11.562 -29.881 1.00 67.25 231 TRP A C 1
ATOM 1829 O O . TRP A 1 231 ? 8.748 11.451 -31.084 1.00 67.25 231 TRP A O 1
ATOM 1839 N N . SER A 1 232 ? 7.689 12.479 -29.397 1.00 64.62 232 SER A N 1
ATOM 1840 C CA . SER A 1 232 ? 6.977 13.456 -30.222 1.00 64.62 232 SER A CA 1
ATOM 1841 C C . SER A 1 232 ? 7.934 14.438 -30.894 1.00 64.62 232 SER A C 1
ATOM 1843 O O . SER A 1 232 ? 7.674 14.849 -32.022 1.00 64.62 232 SER A O 1
ATOM 1845 N N . LEU A 1 233 ? 9.033 14.812 -30.230 1.00 66.81 233 LEU A N 1
ATOM 1846 C CA . LEU A 1 233 ? 10.079 15.647 -30.821 1.00 66.81 233 LEU A CA 1
ATOM 1847 C C . LEU A 1 233 ? 10.868 14.896 -31.902 1.00 66.81 233 LEU A C 1
ATOM 1849 O O . LEU A 1 233 ? 11.106 15.455 -32.969 1.00 66.81 233 LEU A O 1
ATOM 1853 N N . THR A 1 234 ? 11.221 13.633 -31.644 1.00 66.12 234 THR A N 1
ATOM 1854 C CA . THR A 1 234 ? 11.898 12.734 -32.596 1.00 66.12 234 THR A CA 1
ATOM 1855 C C . THR A 1 234 ? 11.041 12.549 -33.860 1.00 66.12 234 THR A C 1
ATOM 1857 O O . THR A 1 234 ? 11.445 12.948 -34.946 1.00 66.12 234 THR A O 1
ATOM 1860 N N . LEU A 1 235 ? 9.801 12.063 -33.725 1.00 66.50 235 LEU A N 1
ATOM 1861 C CA . LEU A 1 235 ? 8.944 11.747 -34.879 1.00 66.50 235 LEU A CA 1
ATOM 1862 C C . LEU A 1 235 ? 8.335 12.967 -35.577 1.00 66.50 235 LEU A C 1
ATOM 1864 O O . LEU A 1 235 ? 8.107 12.926 -36.782 1.00 66.50 235 LEU A O 1
ATOM 1868 N N . GLY A 1 236 ? 8.014 14.028 -34.832 1.00 69.06 236 GLY A N 1
ATOM 1869 C CA . GLY A 1 236 ? 7.310 15.192 -35.376 1.00 69.06 236 GLY A CA 1
ATOM 1870 C C . GLY A 1 236 ? 8.226 16.233 -36.017 1.00 69.06 236 GLY A C 1
ATOM 1871 O O . GLY A 1 236 ? 7.817 16.895 -36.968 1.00 69.06 236 GLY A O 1
ATOM 1872 N N . PHE A 1 237 ? 9.454 16.388 -35.509 1.00 73.44 237 PHE A N 1
ATOM 1873 C CA . PHE A 1 237 ? 10.366 17.465 -35.918 1.00 73.44 237 PHE A CA 1
ATOM 1874 C C . PHE A 1 237 ? 11.655 16.968 -36.581 1.00 73.44 237 PHE A C 1
ATOM 1876 O O . PHE A 1 237 ? 12.480 17.792 -36.974 1.00 73.44 237 PHE A O 1
ATOM 1883 N N . ASN A 1 238 ? 11.832 15.649 -36.731 1.00 69.25 238 ASN A N 1
ATOM 1884 C CA . ASN A 1 238 ? 13.002 15.039 -37.375 1.00 69.25 238 ASN A CA 1
ATOM 1885 C C . ASN A 1 238 ? 14.339 15.449 -36.707 1.00 69.25 238 ASN A C 1
ATOM 1887 O O . ASN A 1 238 ? 15.399 15.490 -37.338 1.00 69.25 238 ASN A O 1
ATOM 1891 N N . LEU A 1 239 ? 14.285 15.819 -35.421 1.00 73.12 239 LEU A N 1
ATOM 1892 C CA . LEU A 1 239 ? 15.435 16.231 -34.612 1.00 73.12 239 LEU A CA 1
ATOM 1893 C C . LEU A 1 239 ? 16.097 14.997 -33.992 1.00 73.12 239 LEU A C 1
ATOM 1895 O O . LEU A 1 239 ? 16.126 14.822 -32.771 1.00 73.12 239 LEU A O 1
ATOM 1899 N N . ASP A 1 240 ? 16.648 14.136 -34.842 1.00 71.19 240 ASP A N 1
ATOM 1900 C CA . ASP A 1 240 ? 17.193 12.856 -34.399 1.00 71.19 240 ASP A CA 1
ATOM 1901 C C . ASP A 1 240 ? 18.664 12.972 -34.001 1.00 71.19 240 ASP A C 1
ATOM 1903 O O . ASP A 1 240 ? 19.592 12.536 -34.686 1.00 71.19 240 ASP A O 1
ATOM 1907 N N . LEU A 1 241 ? 18.882 13.547 -32.816 1.00 78.06 241 LEU A N 1
ATOM 1908 C CA . LEU A 1 241 ? 20.173 13.484 -32.121 1.00 78.06 241 LEU A CA 1
ATOM 1909 C C . LEU A 1 241 ? 20.624 12.036 -31.844 1.00 78.06 241 LEU A C 1
ATOM 1911 O O . LEU A 1 241 ? 21.818 11.805 -31.651 1.00 78.06 241 LEU A O 1
ATOM 1915 N N . GLU A 1 242 ? 19.696 11.069 -31.858 1.00 79.94 242 GLU A N 1
ATOM 1916 C CA . GLU A 1 242 ? 19.969 9.635 -31.669 1.00 79.94 242 GLU A CA 1
ATOM 1917 C C . GLU A 1 242 ? 20.962 9.084 -32.691 1.00 79.94 242 GLU A C 1
ATOM 1919 O O . GLU A 1 242 ? 21.877 8.358 -32.306 1.00 79.94 242 GLU A O 1
ATOM 1924 N N . TYR A 1 243 ? 20.849 9.484 -33.956 1.00 82.31 243 TYR A N 1
ATOM 1925 C CA . TYR A 1 243 ? 21.666 8.921 -35.034 1.00 82.31 243 TYR A CA 1
ATOM 1926 C C . TYR A 1 243 ? 22.988 9.660 -35.244 1.00 82.31 243 TYR A C 1
ATOM 1928 O O . TYR A 1 243 ? 23.899 9.144 -35.885 1.00 82.31 243 TYR A O 1
ATOM 1936 N N . ARG A 1 244 ? 23.123 10.867 -34.680 1.00 84.81 244 ARG A N 1
ATOM 1937 C CA . ARG A 1 244 ? 24.328 11.696 -34.837 1.00 84.81 244 ARG A CA 1
ATOM 1938 C C . ARG A 1 244 ? 25.360 11.482 -33.738 1.00 84.81 244 ARG A C 1
ATOM 1940 O O . ARG A 1 244 ? 26.550 11.645 -33.984 1.00 84.81 244 ARG A O 1
ATOM 1947 N N . LEU A 1 245 ? 24.922 11.157 -32.522 1.00 91.56 245 LEU A N 1
ATOM 1948 C CA . LEU A 1 245 ? 25.795 11.080 -31.353 1.00 91.56 245 LEU A CA 1
ATOM 1949 C C . LEU A 1 245 ? 25.726 9.688 -30.721 1.00 91.56 245 LEU A C 1
ATOM 1951 O O . LEU A 1 245 ? 24.813 9.384 -29.953 1.00 91.56 245 LEU A O 1
ATOM 1955 N N . VAL A 1 246 ? 26.760 8.875 -30.964 1.00 91.62 246 VAL A N 1
ATOM 1956 C CA . VAL A 1 246 ? 26.929 7.539 -30.355 1.00 91.62 246 VAL A CA 1
ATOM 1957 C C . VAL A 1 246 ? 26.725 7.552 -28.829 1.00 91.62 246 VAL A C 1
ATOM 1959 O O . VAL A 1 246 ? 25.990 6.693 -28.331 1.00 91.62 246 VAL A O 1
ATOM 1962 N N . PRO A 1 247 ? 27.283 8.513 -28.055 1.00 93.25 247 PRO A N 1
ATOM 1963 C CA . PRO A 1 247 ? 27.058 8.557 -26.609 1.00 93.25 247 PRO A CA 1
ATOM 1964 C C . PRO A 1 247 ? 25.589 8.785 -26.242 1.00 93.25 247 PRO A C 1
ATOM 1966 O O . PRO A 1 247 ? 25.089 8.166 -25.303 1.00 93.25 247 PRO A O 1
ATOM 1969 N N . TYR A 1 248 ? 24.882 9.636 -26.992 1.00 89.19 248 TYR A N 1
ATOM 1970 C CA . TYR A 1 248 ? 23.478 9.939 -26.726 1.00 89.19 248 TYR A CA 1
ATOM 1971 C C . TYR A 1 248 ? 22.594 8.720 -26.983 1.00 89.19 248 TYR A C 1
ATOM 1973 O O . TYR A 1 248 ? 21.767 8.398 -26.129 1.00 89.19 248 TYR A O 1
ATOM 1981 N N . CYS A 1 249 ? 22.816 7.983 -28.081 1.00 91.12 249 CYS A N 1
ATOM 1982 C CA . CYS A 1 249 ? 22.071 6.746 -28.287 1.00 91.12 249 CYS A CA 1
ATOM 1983 C C . CYS A 1 249 ? 22.293 5.751 -27.133 1.00 91.12 249 CYS A C 1
ATOM 1985 O O . CYS A 1 249 ? 21.331 5.243 -26.551 1.00 91.12 249 CYS A O 1
ATOM 1987 N N . LYS A 1 250 ? 23.555 5.493 -26.775 1.00 93.81 250 LYS A N 1
ATOM 1988 C CA . LYS A 1 250 ? 23.911 4.545 -25.710 1.00 93.81 250 LYS A CA 1
ATOM 1989 C C . LYS A 1 250 ? 23.226 4.889 -24.389 1.00 93.81 250 LYS A C 1
ATOM 1991 O O . LYS A 1 250 ? 22.625 4.019 -23.761 1.00 93.81 250 LYS A O 1
ATOM 1996 N N . ILE A 1 251 ? 23.278 6.163 -23.998 1.00 91.06 251 ILE A N 1
ATOM 1997 C CA . ILE A 1 251 ? 22.647 6.671 -22.776 1.00 91.06 251 ILE A CA 1
ATOM 1998 C C . ILE A 1 251 ? 21.124 6.531 -22.855 1.00 91.06 251 ILE A C 1
ATOM 2000 O O . ILE A 1 251 ? 20.517 5.983 -21.935 1.00 91.06 251 ILE A O 1
ATOM 2004 N N . ARG A 1 252 ? 20.503 6.972 -23.958 1.00 87.50 252 ARG A N 1
ATOM 2005 C CA . ARG A 1 252 ? 19.050 6.887 -24.161 1.00 87.50 252 ARG A CA 1
ATOM 2006 C C . ARG A 1 252 ? 18.571 5.442 -24.041 1.00 87.50 252 ARG A C 1
ATOM 2008 O O . ARG A 1 252 ? 17.689 5.162 -23.232 1.00 87.50 252 ARG A O 1
ATOM 2015 N N . ARG A 1 253 ? 19.186 4.516 -24.784 1.00 89.38 253 ARG A N 1
ATOM 2016 C CA . ARG A 1 253 ? 18.828 3.088 -24.770 1.00 89.38 253 ARG A CA 1
ATOM 2017 C C . ARG A 1 253 ? 19.015 2.478 -23.389 1.00 89.38 253 ARG A C 1
ATOM 2019 O O . ARG A 1 253 ? 18.108 1.800 -22.911 1.00 89.38 253 ARG A O 1
ATOM 2026 N N . TYR A 1 254 ? 20.128 2.769 -22.721 1.00 93.75 254 TYR A N 1
ATOM 2027 C CA . TYR A 1 254 ? 20.369 2.306 -21.357 1.00 93.75 254 TYR A CA 1
ATOM 2028 C C . TYR A 1 254 ? 19.254 2.744 -20.400 1.00 93.75 254 TYR A C 1
ATOM 2030 O O . TYR A 1 254 ? 18.628 1.896 -19.766 1.00 93.75 254 TYR A O 1
ATOM 2038 N N . PHE A 1 255 ? 18.934 4.041 -20.348 1.00 88.75 255 PHE A N 1
ATOM 2039 C CA . PHE A 1 255 ? 17.876 4.546 -19.472 1.00 88.75 255 PHE A CA 1
ATOM 2040 C C . PHE A 1 255 ? 16.501 3.985 -19.828 1.00 88.75 255 PHE A C 1
ATOM 2042 O O . PHE A 1 255 ? 15.741 3.637 -18.927 1.00 88.75 255 PHE A O 1
ATOM 2049 N N . THR A 1 256 ? 16.167 3.865 -21.113 1.00 85.25 256 THR A N 1
ATOM 2050 C CA . THR A 1 256 ? 14.895 3.270 -21.538 1.00 85.25 256 THR A CA 1
ATOM 2051 C C . THR A 1 256 ? 14.771 1.830 -21.036 1.00 85.25 256 THR A C 1
ATOM 2053 O O . THR A 1 256 ? 13.773 1.494 -20.401 1.00 85.25 256 THR A O 1
ATOM 2056 N N . HIS A 1 257 ? 15.793 0.996 -21.236 1.00 89.88 257 HIS A N 1
ATOM 2057 C CA . HIS A 1 257 ? 15.775 -0.399 -20.788 1.00 89.88 257 HIS A CA 1
ATOM 2058 C C . HIS A 1 257 ? 15.771 -0.533 -19.258 1.00 89.88 257 HIS A C 1
ATOM 2060 O O . HIS A 1 257 ? 14.960 -1.288 -18.721 1.00 89.88 257 HIS A O 1
ATOM 2066 N N . VAL A 1 258 ? 16.581 0.253 -18.539 1.00 91.31 258 VAL A N 1
ATOM 2067 C CA . VAL A 1 258 ? 16.558 0.289 -17.065 1.00 91.31 258 VAL A CA 1
ATOM 2068 C C . VAL A 1 258 ? 15.167 0.655 -16.547 1.00 91.31 258 VAL A C 1
ATOM 2070 O O . VAL A 1 258 ? 14.658 -0.026 -15.661 1.00 91.31 258 VAL A O 1
ATOM 2073 N N . ASN A 1 259 ? 14.528 1.686 -17.107 1.00 85.25 259 ASN A N 1
ATOM 2074 C CA . ASN A 1 259 ? 13.195 2.116 -16.680 1.00 85.25 259 ASN A CA 1
ATOM 2075 C C . ASN A 1 259 ? 12.123 1.058 -16.961 1.00 85.25 259 ASN A C 1
ATOM 2077 O O . ASN A 1 259 ? 11.279 0.808 -16.099 1.00 85.25 259 ASN A O 1
ATOM 2081 N N . TYR A 1 260 ? 12.170 0.408 -18.128 1.00 85.94 260 TYR A N 1
ATOM 2082 C CA . TYR A 1 260 ? 11.263 -0.695 -18.446 1.00 85.94 260 TYR A CA 1
ATOM 2083 C C . TYR A 1 260 ? 11.410 -1.855 -17.456 1.00 85.94 260 TYR A C 1
ATOM 2085 O O . TYR A 1 260 ? 10.403 -2.345 -16.937 1.00 85.94 260 TYR A O 1
ATOM 2093 N N . LEU A 1 261 ? 12.647 -2.267 -17.156 1.00 90.50 261 LEU A N 1
ATOM 2094 C CA . LEU A 1 261 ? 12.903 -3.370 -16.230 1.00 90.50 261 LEU A CA 1
ATOM 2095 C C . LEU A 1 261 ? 12.465 -2.994 -14.817 1.00 90.50 261 LEU A C 1
ATOM 2097 O O . LEU A 1 261 ? 11.751 -3.756 -14.172 1.00 90.50 261 LEU A O 1
ATOM 2101 N N . LEU A 1 262 ? 12.833 -1.793 -14.366 1.00 88.69 262 LEU A N 1
ATOM 2102 C CA . LEU A 1 262 ? 12.487 -1.285 -13.045 1.00 88.69 262 LEU A CA 1
ATOM 2103 C C . LEU A 1 262 ? 10.970 -1.229 -12.851 1.00 88.69 262 LEU A C 1
ATOM 2105 O O . LEU A 1 262 ? 10.467 -1.721 -11.845 1.00 88.69 262 LEU A O 1
ATOM 2109 N N . SER A 1 263 ? 10.231 -0.687 -13.822 1.00 86.88 263 SER A N 1
ATOM 2110 C CA . SER A 1 263 ? 8.766 -0.638 -13.778 1.00 86.88 263 SER A CA 1
ATOM 2111 C C . SER A 1 263 ? 8.157 -2.041 -13.657 1.00 86.88 263 SER A C 1
ATOM 2113 O O . SER A 1 263 ? 7.340 -2.290 -12.767 1.00 86.88 263 SER A O 1
ATOM 2115 N N . SER A 1 264 ? 8.617 -2.982 -14.487 1.00 88.00 264 SER A N 1
ATOM 2116 C CA . SER A 1 264 ? 8.104 -4.356 -14.527 1.00 88.00 264 SER A CA 1
ATOM 2117 C C . SER A 1 264 ? 8.422 -5.152 -13.251 1.00 88.00 264 SER A C 1
ATOM 2119 O O . SER A 1 264 ? 7.554 -5.829 -12.685 1.00 88.00 264 SER A O 1
ATOM 2121 N N . VAL A 1 265 ? 9.646 -5.026 -12.729 1.00 91.00 265 VAL A N 1
ATOM 2122 C CA . VAL A 1 265 ? 10.073 -5.699 -11.494 1.00 91.00 265 VAL A CA 1
ATOM 2123 C C . VAL A 1 265 ? 9.361 -5.111 -10.279 1.00 91.00 265 VAL A C 1
ATOM 2125 O O . VAL A 1 265 ? 8.833 -5.874 -9.473 1.00 91.00 265 VAL A O 1
ATOM 2128 N N . LEU A 1 266 ? 9.256 -3.783 -10.155 1.00 87.50 266 LEU A N 1
ATOM 2129 C CA . LEU A 1 266 ? 8.523 -3.151 -9.048 1.00 87.50 266 LEU A CA 1
ATOM 2130 C C . LEU A 1 266 ? 7.054 -3.580 -9.021 1.00 87.50 266 LEU A C 1
ATOM 2132 O O . LEU A 1 266 ? 6.483 -3.806 -7.954 1.00 87.50 266 LEU A O 1
ATOM 2136 N N . LEU A 1 267 ? 6.442 -3.741 -10.191 1.00 86.56 267 LEU A N 1
ATOM 2137 C CA . LEU A 1 267 ? 5.064 -4.191 -10.303 1.00 86.56 267 LEU A CA 1
ATOM 2138 C C . LEU A 1 267 ? 4.893 -5.678 -9.947 1.00 86.56 267 LEU A C 1
ATOM 2140 O O . LEU A 1 267 ? 3.919 -6.071 -9.290 1.00 86.56 267 LEU A O 1
ATOM 2144 N N . THR A 1 268 ? 5.875 -6.501 -10.311 1.00 90.38 268 THR A N 1
ATOM 2145 C CA . THR A 1 268 ? 5.959 -7.898 -9.869 1.00 90.38 268 THR A CA 1
ATOM 2146 C C . THR A 1 268 ? 6.103 -7.973 -8.351 1.00 90.38 268 THR A C 1
ATOM 2148 O O . THR A 1 268 ? 5.342 -8.685 -7.695 1.00 90.38 268 THR A O 1
ATOM 2151 N N . MET A 1 269 ? 6.979 -7.152 -7.769 1.00 87.88 269 MET A N 1
ATOM 2152 C CA . MET A 1 269 ? 7.148 -7.038 -6.320 1.00 87.88 269 MET A CA 1
ATOM 2153 C C . MET A 1 269 ? 5.879 -6.544 -5.625 1.00 87.88 269 MET A C 1
ATOM 2155 O O . MET A 1 269 ? 5.530 -7.058 -4.566 1.00 87.88 269 MET A O 1
ATOM 2159 N N . ALA A 1 270 ? 5.127 -5.619 -6.225 1.00 85.25 270 ALA A N 1
ATOM 2160 C CA . ALA A 1 270 ? 3.828 -5.205 -5.700 1.00 85.25 270 ALA A CA 1
ATOM 2161 C C . ALA A 1 270 ? 2.824 -6.372 -5.669 1.00 85.25 270 ALA A C 1
ATOM 2163 O O . ALA A 1 270 ? 2.063 -6.501 -4.707 1.00 85.25 270 ALA A O 1
ATOM 2164 N N . SER A 1 271 ? 2.842 -7.241 -6.684 1.00 87.69 271 SER A N 1
ATOM 2165 C CA . SER A 1 271 ? 1.998 -8.444 -6.750 1.00 87.69 271 SER A CA 1
ATOM 2166 C C . SER A 1 271 ? 2.403 -9.480 -5.692 1.00 87.69 271 SER A C 1
ATOM 2168 O O . SER A 1 271 ? 1.541 -10.006 -4.987 1.00 87.69 271 SER A O 1
ATOM 2170 N N . ILE A 1 272 ? 3.710 -9.702 -5.507 1.00 87.94 272 ILE A N 1
ATOM 2171 C CA . ILE A 1 272 ? 4.267 -10.563 -4.450 1.00 87.94 272 ILE A CA 1
ATOM 2172 C C . ILE A 1 272 ? 3.895 -10.031 -3.066 1.00 87.94 272 ILE A C 1
ATOM 2174 O O . ILE A 1 272 ? 3.401 -10.782 -2.230 1.00 87.94 272 ILE A O 1
ATOM 2178 N N . ASN A 1 273 ? 4.084 -8.731 -2.834 1.00 84.56 273 ASN A N 1
ATOM 2179 C CA . ASN A 1 273 ? 3.762 -8.084 -1.568 1.00 84.56 273 ASN A CA 1
ATOM 2180 C C . ASN A 1 273 ? 2.274 -8.247 -1.225 1.00 84.56 273 ASN A C 1
ATOM 2182 O O . ASN A 1 273 ? 1.918 -8.599 -0.105 1.00 84.56 273 ASN A O 1
ATOM 2186 N N . ARG A 1 274 ? 1.382 -8.069 -2.206 1.00 81.88 274 ARG A N 1
ATOM 2187 C CA . ARG A 1 274 ? -0.061 -8.285 -2.014 1.00 81.88 274 ARG A CA 1
ATOM 2188 C C . ARG A 1 274 ? -0.393 -9.730 -1.664 1.00 81.88 274 ARG A C 1
ATOM 2190 O O . ARG A 1 274 ? -1.166 -9.953 -0.735 1.00 81.88 274 ARG A O 1
ATOM 2197 N N . TYR A 1 275 ? 0.203 -10.692 -2.364 1.00 87.06 275 TYR A N 1
ATOM 2198 C CA . TYR A 1 275 ? 0.048 -12.105 -2.029 1.00 87.06 275 TYR A CA 1
ATOM 2199 C C . TYR A 1 275 ? 0.531 -12.400 -0.602 1.00 87.06 275 TYR A C 1
ATOM 2201 O O . TYR A 1 275 ? -0.194 -13.023 0.174 1.00 87.06 275 TYR A O 1
ATOM 2209 N N . ALA A 1 276 ? 1.714 -11.901 -0.234 1.00 82.44 276 ALA A N 1
ATOM 2210 C CA . ALA A 1 276 ? 2.288 -12.067 1.097 1.00 82.44 276 ALA A CA 1
ATOM 2211 C C . ALA A 1 276 ? 1.380 -11.476 2.185 1.00 82.44 276 ALA A C 1
ATOM 2213 O O . ALA A 1 276 ? 1.110 -12.157 3.169 1.00 82.44 276 ALA A O 1
ATOM 2214 N N . ARG A 1 277 ? 0.831 -10.271 1.976 1.00 76.62 277 ARG A N 1
ATOM 2215 C CA . ARG A 1 277 ? -0.112 -9.632 2.911 1.00 76.62 277 ARG A CA 1
ATOM 2216 C C . ARG A 1 277 ? -1.401 -10.429 3.088 1.00 76.62 277 ARG A C 1
ATOM 2218 O O . ARG A 1 277 ? -1.827 -10.651 4.216 1.00 76.62 277 ARG A O 1
ATOM 2225 N N . VAL A 1 278 ? -2.011 -10.895 1.997 1.00 79.44 278 VAL A N 1
ATOM 2226 C CA . VAL A 1 278 ? -3.237 -11.714 2.066 1.00 79.44 278 VAL A CA 1
ATOM 2227 C C . VAL A 1 278 ? -2.970 -13.040 2.776 1.00 79.44 278 VAL A C 1
ATOM 2229 O O . VAL A 1 278 ? -3.773 -13.477 3.598 1.00 79.44 278 VAL A O 1
ATOM 2232 N N . ARG A 1 279 ? -1.826 -13.673 2.498 1.00 80.81 279 ARG A N 1
ATOM 2233 C CA . ARG A 1 279 ? -1.407 -14.900 3.182 1.00 80.81 279 ARG A CA 1
ATOM 2234 C C . ARG A 1 279 ? -1.117 -14.653 4.663 1.00 80.81 279 ARG A C 1
ATOM 2236 O O . ARG A 1 279 ? -1.445 -15.499 5.487 1.00 80.81 279 ARG A O 1
ATOM 2243 N N . GLN A 1 280 ? -0.529 -13.509 5.001 1.00 74.31 280 GLN A N 1
ATOM 2244 C CA . GLN A 1 280 ? -0.253 -13.115 6.378 1.00 74.31 280 GLN A CA 1
ATOM 2245 C C . GLN A 1 280 ? -1.544 -12.913 7.169 1.00 74.31 280 GLN A C 1
ATOM 2247 O O . GLN A 1 280 ? -1.639 -13.465 8.258 1.00 74.31 280 GLN A O 1
ATOM 2252 N N . ALA A 1 281 ? -2.541 -12.217 6.610 1.00 66.94 281 ALA A N 1
ATOM 2253 C CA . ALA A 1 281 ? -3.837 -11.999 7.260 1.00 66.94 281 ALA A CA 1
ATOM 2254 C C . ALA A 1 281 ? -4.496 -13.317 7.711 1.00 66.94 281 ALA A C 1
ATOM 2256 O O . ALA A 1 281 ? -5.088 -13.378 8.783 1.00 66.94 281 ALA A O 1
ATOM 2257 N N . GLN A 1 282 ? -4.332 -14.387 6.925 1.00 68.25 282 GLN A N 1
ATOM 2258 C CA . GLN A 1 282 ? -4.809 -15.731 7.262 1.00 68.25 282 GLN A CA 1
ATOM 2259 C C . GLN A 1 282 ? -4.013 -16.396 8.406 1.00 68.25 282 GLN A C 1
ATOM 2261 O O . GLN A 1 282 ? -4.550 -17.235 9.119 1.00 68.25 282 GLN A O 1
ATOM 2266 N N . LEU A 1 283 ? -2.728 -16.070 8.570 1.00 66.56 283 LEU A N 1
ATOM 2267 C CA . LEU A 1 283 ? -1.836 -16.685 9.565 1.00 66.56 283 LEU A CA 1
ATOM 2268 C C . LEU A 1 283 ? -1.847 -15.958 10.919 1.00 66.56 283 LEU A C 1
ATOM 2270 O O . LEU A 1 283 ? -1.544 -16.572 11.944 1.00 66.56 283 LEU A O 1
ATOM 2274 N N . THR A 1 284 ? -2.188 -14.667 10.942 1.00 55.03 284 THR A N 1
ATOM 2275 C CA . THR A 1 284 ? -2.223 -13.837 12.160 1.00 55.03 284 THR A CA 1
ATOM 2276 C C . THR A 1 284 ? -3.282 -14.245 13.181 1.00 55.03 284 THR A C 1
ATOM 2278 O O . THR A 1 284 ? -3.188 -13.802 14.316 1.00 55.03 284 THR A O 1
ATOM 2281 N N . GLU A 1 285 ? -4.201 -15.153 12.849 1.00 55.03 285 GLU A N 1
ATOM 2282 C CA . GLU A 1 285 ? -5.066 -15.788 13.852 1.00 55.03 285 GLU A CA 1
ATOM 2283 C C . GLU A 1 285 ? -4.272 -16.711 14.809 1.00 55.03 285 GLU A C 1
ATOM 2285 O O . GLU A 1 285 ? -4.780 -17.057 15.864 1.00 55.03 285 GLU A O 1
ATOM 2290 N N . ASN A 1 286 ? -3.012 -17.085 14.497 1.00 44.22 286 ASN A N 1
ATOM 2291 C CA . ASN A 1 286 ? -2.245 -18.043 15.313 1.00 44.22 286 ASN A CA 1
ATOM 2292 C C . ASN A 1 286 ? -0.749 -17.748 15.580 1.00 44.22 286 ASN A C 1
ATOM 2294 O O . ASN A 1 286 ? -0.138 -18.492 16.349 1.00 44.22 286 ASN A O 1
ATOM 2298 N N . ARG A 1 287 ? -0.093 -16.722 15.000 1.00 44.78 287 ARG A N 1
ATOM 2299 C CA . ARG A 1 287 ? 1.285 -16.328 15.415 1.00 44.78 287 ARG A CA 1
ATOM 2300 C C . ARG A 1 287 ? 1.778 -15.011 14.796 1.00 44.78 287 ARG A C 1
ATOM 2302 O O . ARG A 1 287 ? 1.891 -14.893 13.580 1.00 44.78 287 ARG A O 1
ATOM 2309 N N . HIS A 1 288 ? 2.254 -14.089 15.635 1.00 46.97 288 HIS A N 1
ATOM 2310 C CA . HIS A 1 288 ? 2.854 -12.790 15.266 1.00 46.97 288 HIS A CA 1
ATOM 2311 C C . HIS A 1 288 ? 4.232 -12.834 14.554 1.00 46.97 288 HIS A C 1
ATOM 2313 O O . HIS A 1 288 ? 4.847 -11.794 14.338 1.00 46.97 288 HIS A O 1
ATOM 2319 N N . ARG A 1 289 ? 4.782 -14.002 14.186 1.00 46.31 289 ARG A N 1
ATOM 2320 C CA . ARG A 1 289 ? 6.236 -14.136 13.922 1.00 46.31 289 ARG A CA 1
ATOM 2321 C C . ARG A 1 289 ? 6.717 -13.957 12.470 1.00 46.31 289 ARG A C 1
ATOM 2323 O O . ARG A 1 289 ? 7.897 -14.165 12.224 1.00 46.31 289 ARG A O 1
ATOM 2330 N N . TYR A 1 290 ? 5.865 -13.567 11.519 1.00 48.19 290 TYR A N 1
ATOM 2331 C CA . TYR A 1 290 ? 6.248 -13.429 10.093 1.00 48.19 290 TYR A CA 1
ATOM 2332 C C . TYR A 1 290 ? 6.288 -11.977 9.564 1.00 48.19 290 TYR A C 1
ATOM 2334 O O . TYR A 1 290 ? 6.271 -11.742 8.355 1.00 48.19 290 TYR A O 1
ATOM 2342 N N . ILE A 1 291 ? 6.387 -10.989 10.458 1.00 53.41 291 ILE A N 1
ATOM 2343 C CA . ILE A 1 291 ? 6.486 -9.560 10.123 1.00 53.41 291 ILE A CA 1
ATOM 2344 C C . ILE A 1 291 ? 7.940 -9.212 9.773 1.00 53.41 291 ILE A C 1
ATOM 2346 O O . ILE A 1 291 ? 8.693 -8.745 10.619 1.00 53.41 291 ILE A O 1
ATOM 2350 N N . THR A 1 292 ? 8.386 -9.466 8.543 1.00 55.28 292 THR A N 1
ATOM 2351 C CA . THR A 1 292 ? 9.711 -8.960 8.111 1.00 55.28 292 THR A CA 1
ATOM 2352 C C . THR A 1 292 ? 9.682 -8.321 6.731 1.00 55.28 292 THR A C 1
ATOM 2354 O O . THR A 1 29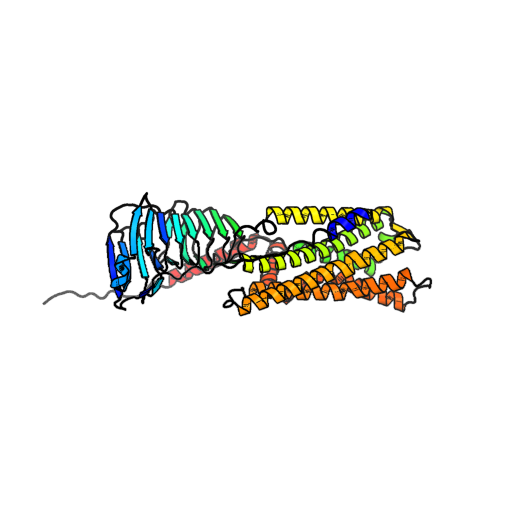2 ? 10.382 -7.340 6.508 1.00 55.28 292 THR A O 1
ATOM 2357 N N . LEU A 1 293 ? 8.827 -8.788 5.812 1.00 55.00 293 LEU A N 1
ATOM 2358 C CA . LEU A 1 293 ? 8.773 -8.248 4.444 1.00 55.00 293 LEU A CA 1
ATOM 2359 C C . LEU A 1 293 ? 7.931 -6.972 4.300 1.00 55.00 293 LEU A C 1
ATOM 2361 O O . LEU A 1 293 ? 8.204 -6.176 3.408 1.00 55.00 293 LEU A O 1
ATOM 2365 N N . CYS A 1 294 ? 6.942 -6.758 5.172 1.00 58.69 294 CYS A N 1
ATOM 2366 C CA . CYS A 1 294 ? 6.071 -5.576 5.121 1.00 58.69 294 CYS A CA 1
ATOM 2367 C C . CYS A 1 294 ? 6.575 -4.404 5.976 1.00 58.69 294 CYS A C 1
ATOM 2369 O O . CYS A 1 294 ? 5.948 -3.348 5.988 1.00 58.69 294 CYS A O 1
ATOM 2371 N N . GLU A 1 295 ? 7.697 -4.563 6.684 1.00 71.19 295 GLU A N 1
ATOM 2372 C CA . GLU A 1 295 ? 8.271 -3.463 7.452 1.00 71.19 295 GLU A CA 1
ATOM 2373 C C . GLU A 1 295 ? 8.793 -2.378 6.498 1.00 71.19 295 GLU A C 1
ATOM 2375 O O . GLU A 1 295 ? 9.406 -2.666 5.461 1.00 71.19 295 GLU A O 1
ATOM 2380 N N . ARG A 1 296 ? 8.568 -1.107 6.855 1.00 72.81 296 ARG A N 1
ATOM 2381 C CA . ARG A 1 296 ? 8.997 0.055 6.063 1.00 72.81 296 ARG A CA 1
ATOM 2382 C C . ARG A 1 296 ? 10.486 -0.021 5.714 1.00 72.81 296 ARG A C 1
ATOM 2384 O O . ARG A 1 296 ? 10.859 0.223 4.569 1.00 72.81 296 ARG A O 1
ATOM 2391 N N . ARG A 1 297 ? 11.326 -0.426 6.675 1.00 78.62 297 ARG A N 1
ATOM 2392 C CA . ARG A 1 297 ? 12.776 -0.601 6.489 1.00 78.62 297 ARG A CA 1
ATOM 2393 C C . ARG A 1 297 ? 13.092 -1.636 5.411 1.00 78.62 297 ARG A C 1
ATOM 2395 O O . ARG A 1 297 ? 13.824 -1.328 4.474 1.00 78.62 297 ARG A O 1
ATOM 2402 N N . THR A 1 298 ? 12.489 -2.819 5.492 1.00 78.00 298 THR A N 1
ATOM 2403 C CA . THR A 1 298 ? 12.695 -3.892 4.512 1.00 78.00 298 THR A CA 1
ATOM 2404 C C . THR A 1 298 ? 12.204 -3.493 3.127 1.00 78.00 298 THR A C 1
ATOM 2406 O O . THR A 1 298 ? 12.898 -3.732 2.143 1.00 78.00 298 THR A O 1
ATOM 2409 N N . THR A 1 299 ? 11.057 -2.814 3.038 1.00 81.69 299 THR A N 1
ATOM 2410 C CA . THR A 1 299 ? 10.522 -2.330 1.756 1.00 81.69 299 THR A CA 1
ATOM 2411 C C . THR A 1 299 ? 11.489 -1.353 1.082 1.00 81.69 299 THR A C 1
ATOM 2413 O O . THR A 1 299 ? 11.775 -1.502 -0.105 1.00 81.69 299 THR A O 1
ATOM 2416 N N . TYR A 1 300 ? 12.054 -0.395 1.826 1.00 84.88 300 TYR A N 1
ATOM 2417 C CA . TYR A 1 300 ? 13.064 0.517 1.276 1.00 84.88 300 TYR A CA 1
ATOM 2418 C C . TYR A 1 300 ? 14.327 -0.214 0.822 1.00 84.88 300 TYR A C 1
ATOM 2420 O O . TYR A 1 300 ? 14.821 0.065 -0.270 1.00 84.88 300 TYR A O 1
ATOM 2428 N N . ILE A 1 301 ? 14.827 -1.166 1.616 1.00 87.62 301 ILE A N 1
ATOM 2429 C CA . ILE A 1 301 ? 15.999 -1.970 1.243 1.00 87.62 301 ILE A CA 1
ATOM 2430 C C . ILE A 1 301 ? 15.722 -2.734 -0.056 1.00 87.62 301 ILE A C 1
ATOM 2432 O O . ILE A 1 301 ? 16.527 -2.668 -0.980 1.00 87.62 301 ILE A O 1
ATOM 2436 N N . ILE A 1 302 ? 14.563 -3.390 -0.170 1.00 87.31 302 ILE A N 1
ATOM 2437 C CA . ILE A 1 302 ? 14.153 -4.115 -1.380 1.00 87.31 302 ILE A CA 1
ATOM 2438 C C . ILE A 1 302 ? 14.101 -3.178 -2.591 1.00 87.31 302 ILE A C 1
ATOM 2440 O O . ILE A 1 302 ? 14.596 -3.544 -3.656 1.00 87.31 302 ILE A O 1
ATOM 2444 N N . ILE A 1 303 ? 13.540 -1.973 -2.450 1.00 87.88 303 ILE A N 1
ATOM 2445 C CA . ILE A 1 303 ? 13.475 -0.992 -3.545 1.00 87.88 303 ILE A CA 1
ATOM 2446 C C . ILE A 1 303 ? 14.884 -0.573 -3.978 1.00 87.88 303 ILE A C 1
ATOM 2448 O O . ILE A 1 303 ? 15.179 -0.602 -5.171 1.00 87.88 303 ILE A O 1
ATOM 2452 N N . ILE A 1 304 ? 15.767 -0.237 -3.034 1.00 90.94 304 ILE A N 1
ATOM 2453 C CA . ILE A 1 304 ? 17.152 0.164 -3.331 1.00 90.94 304 ILE A CA 1
ATOM 2454 C C . ILE A 1 304 ? 17.901 -0.974 -4.030 1.00 90.94 304 ILE A C 1
ATOM 2456 O O . ILE A 1 304 ? 18.507 -0.760 -5.079 1.00 90.94 304 ILE A O 1
ATOM 2460 N N . VAL A 1 305 ? 17.809 -2.196 -3.499 1.00 92.06 305 VAL A N 1
ATOM 2461 C CA . VAL A 1 305 ? 18.418 -3.393 -4.098 1.00 92.06 305 VAL A CA 1
ATOM 2462 C C . VAL A 1 305 ? 17.868 -3.639 -5.502 1.00 92.06 305 VAL A C 1
ATOM 2464 O O . VAL A 1 305 ? 18.637 -3.927 -6.415 1.00 92.06 305 VAL A O 1
ATOM 2467 N N . THR A 1 306 ? 16.562 -3.459 -5.707 1.00 91.06 306 THR A N 1
ATOM 2468 C CA . THR A 1 306 ? 15.919 -3.603 -7.022 1.00 91.06 306 THR A CA 1
ATOM 2469 C C . THR A 1 306 ? 16.437 -2.567 -8.018 1.00 91.06 306 THR A C 1
ATOM 2471 O O . THR A 1 306 ? 16.726 -2.915 -9.161 1.00 91.06 306 THR A O 1
ATOM 2474 N N . ILE A 1 307 ? 16.594 -1.306 -7.602 1.00 92.25 307 ILE A N 1
ATOM 2475 C CA . ILE A 1 307 ? 17.149 -0.240 -8.449 1.00 92.25 307 ILE A CA 1
ATOM 2476 C C . ILE A 1 307 ? 18.589 -0.578 -8.847 1.00 92.25 307 ILE A C 1
ATOM 2478 O O . ILE A 1 307 ? 18.916 -0.546 -10.033 1.00 92.25 307 ILE A O 1
ATOM 2482 N N . ILE A 1 308 ? 19.429 -0.956 -7.878 1.00 95.00 308 ILE A N 1
ATOM 2483 C CA . ILE A 1 308 ? 20.823 -1.350 -8.126 1.00 95.00 308 ILE A CA 1
ATOM 2484 C C . ILE A 1 308 ? 20.877 -2.544 -9.085 1.00 95.00 308 ILE A C 1
ATOM 2486 O O . ILE A 1 308 ? 21.622 -2.514 -10.063 1.00 95.00 308 ILE A O 1
ATOM 2490 N N . PHE A 1 309 ? 20.046 -3.562 -8.860 1.00 94.75 309 PHE A N 1
ATOM 2491 C CA . PHE A 1 309 ? 19.931 -4.720 -9.741 1.00 94.75 309 PHE A CA 1
ATOM 2492 C C . PHE A 1 309 ? 19.565 -4.316 -11.176 1.00 94.75 309 PHE A C 1
ATOM 2494 O O . PHE A 1 309 ? 20.240 -4.727 -12.117 1.00 94.75 309 PHE A O 1
ATOM 2501 N N . CYS A 1 310 ? 18.553 -3.461 -11.358 1.00 93.69 310 CYS A N 1
ATOM 2502 C CA . CYS A 1 310 ? 18.119 -3.026 -12.688 1.00 93.69 310 CYS A CA 1
ATOM 2503 C C . CYS A 1 310 ? 19.205 -2.238 -13.437 1.00 93.69 310 CYS A C 1
ATOM 2505 O O . CYS A 1 310 ? 19.325 -2.382 -14.656 1.00 93.69 310 CYS A O 1
ATOM 2507 N N . LEU A 1 311 ? 19.999 -1.432 -12.724 1.00 94.50 311 LEU A N 1
ATOM 2508 C CA . LEU A 1 311 ? 21.142 -0.709 -13.290 1.00 94.50 311 LEU A CA 1
ATOM 2509 C C . LEU A 1 311 ? 22.255 -1.679 -13.717 1.00 94.50 311 LEU A C 1
ATOM 2511 O O . LEU A 1 311 ? 22.724 -1.624 -14.853 1.00 94.50 311 LEU A O 1
ATOM 2515 N N . LEU A 1 312 ? 22.637 -2.607 -12.835 1.00 95.75 312 LEU A N 1
ATOM 2516 C CA . LEU A 1 312 ? 23.727 -3.553 -13.084 1.00 95.75 312 LEU A CA 1
ATOM 2517 C C . LEU A 1 312 ? 23.417 -4.520 -14.228 1.00 95.75 312 LEU A C 1
ATOM 2519 O O . LEU A 1 312 ? 24.257 -4.715 -15.102 1.00 95.75 312 LEU A O 1
ATOM 2523 N N . VAL A 1 313 ? 22.211 -5.090 -14.265 1.00 95.12 313 VAL A N 1
ATOM 2524 C CA . VAL A 1 313 ? 21.820 -6.040 -15.320 1.00 95.12 313 VAL A CA 1
ATOM 2525 C C . VAL A 1 313 ? 21.868 -5.383 -16.705 1.00 95.12 313 VAL A C 1
ATOM 2527 O O . VAL A 1 313 ? 22.230 -6.026 -17.687 1.00 95.12 313 VAL A O 1
ATOM 2530 N N . ASN A 1 314 ? 21.575 -4.085 -16.804 1.00 95.75 314 ASN A N 1
ATOM 2531 C CA . ASN A 1 314 ? 21.563 -3.376 -18.081 1.00 95.75 314 ASN A CA 1
ATOM 2532 C C . ASN A 1 314 ? 22.911 -2.736 -18.467 1.00 95.75 314 ASN A C 1
ATOM 2534 O O . ASN A 1 314 ? 23.004 -2.161 -19.552 1.00 95.75 314 ASN A O 1
ATOM 2538 N N . ILE A 1 315 ? 23.981 -2.898 -17.676 1.00 96.69 315 ILE A N 1
ATOM 2539 C CA . ILE A 1 315 ? 25.287 -2.244 -17.910 1.00 96.69 315 ILE A CA 1
ATOM 2540 C C . ILE A 1 315 ? 25.950 -2.609 -19.249 1.00 96.69 315 ILE A C 1
ATOM 2542 O O . ILE A 1 315 ? 26.740 -1.844 -19.793 1.00 96.69 315 ILE A O 1
ATOM 2546 N N . HIS A 1 316 ? 25.601 -3.760 -19.821 1.00 95.25 316 HIS A N 1
ATOM 2547 C CA . HIS A 1 316 ? 26.076 -4.199 -21.133 1.00 95.25 316 HIS A CA 1
ATOM 2548 C C . HIS A 1 316 ? 25.611 -3.317 -22.316 1.00 95.25 316 HIS A C 1
ATOM 2550 O O . HIS A 1 316 ? 26.305 -3.253 -23.328 1.00 95.25 316 HIS A O 1
ATOM 2556 N N . ILE A 1 317 ? 24.487 -2.596 -22.192 1.00 95.12 317 ILE A N 1
ATOM 2557 C CA . ILE A 1 317 ? 23.902 -1.767 -23.264 1.00 95.12 317 ILE A CA 1
ATOM 2558 C C . ILE A 1 317 ? 24.849 -0.641 -23.709 1.00 95.12 317 ILE A C 1
ATOM 2560 O O . ILE A 1 317 ? 25.172 -0.580 -24.895 1.00 95.12 317 ILE A O 1
ATOM 2564 N N . PRO A 1 318 ? 25.359 0.236 -22.818 1.00 95.50 318 PRO A N 1
ATOM 2565 C CA . PRO A 1 318 ? 26.277 1.298 -23.233 1.00 95.50 318 PRO A CA 1
ATOM 2566 C C . PRO A 1 318 ? 27.600 0.770 -23.811 1.00 95.50 318 PRO A C 1
ATOM 2568 O O . PRO A 1 318 ? 28.277 1.480 -24.557 1.00 95.50 318 PRO A O 1
ATOM 2571 N N . ILE A 1 319 ? 27.980 -0.470 -23.501 1.00 96.00 319 ILE A N 1
ATOM 2572 C CA . ILE A 1 319 ? 29.217 -1.075 -24.001 1.00 96.00 319 ILE A CA 1
ATOM 2573 C C . ILE A 1 319 ? 29.015 -1.600 -25.429 1.00 96.00 319 ILE A C 1
ATOM 2575 O O . ILE A 1 319 ? 29.833 -1.308 -26.298 1.00 96.00 319 ILE A O 1
ATOM 2579 N N . LEU A 1 320 ? 27.920 -2.324 -25.678 1.00 95.56 320 LEU A N 1
ATOM 2580 C CA . LEU A 1 320 ? 27.749 -3.174 -26.864 1.00 95.56 320 LEU A CA 1
ATOM 2581 C C . LEU A 1 320 ? 26.771 -2.630 -27.921 1.00 95.56 320 LEU A C 1
ATOM 2583 O O . LEU A 1 320 ? 26.528 -3.298 -28.925 1.00 95.56 320 LEU A O 1
ATOM 2587 N N . PHE A 1 321 ? 26.189 -1.448 -27.712 1.00 93.56 321 PHE A N 1
ATOM 2588 C CA . PHE A 1 321 ? 25.373 -0.773 -28.728 1.00 93.56 321 PHE A CA 1
ATOM 2589 C C . PHE A 1 321 ? 26.242 0.071 -29.663 1.00 93.56 321 PHE A C 1
ATOM 2591 O O . PHE A 1 321 ? 27.173 0.743 -29.217 1.00 93.56 321 PHE A O 1
ATOM 2598 N N . GLU A 1 322 ? 25.921 0.066 -30.952 1.00 94.81 322 GLU A N 1
ATOM 2599 C CA . GLU A 1 322 ? 26.636 0.809 -31.995 1.00 94.81 322 GLU A CA 1
ATOM 2600 C C . GLU A 1 322 ? 25.623 1.501 -32.925 1.00 94.81 322 GLU A C 1
ATOM 2602 O O . GLU A 1 322 ? 24.444 1.143 -32.949 1.00 94.81 322 GLU A O 1
ATOM 2607 N N . ILE A 1 323 ? 26.072 2.533 -33.646 1.00 92.44 323 ILE A N 1
ATOM 2608 C CA . ILE A 1 323 ? 25.278 3.164 -34.707 1.00 92.44 323 ILE A CA 1
ATOM 2609 C C . ILE A 1 323 ? 25.740 2.565 -36.029 1.00 92.44 323 ILE A C 1
ATOM 2611 O O . ILE A 1 323 ? 26.918 2.675 -36.370 1.00 92.44 323 ILE A O 1
ATOM 2615 N N . ALA A 1 324 ? 24.818 1.962 -36.765 1.00 87.62 324 ALA A N 1
ATOM 2616 C CA . ALA A 1 324 ? 25.058 1.473 -38.113 1.00 87.62 324 ALA A CA 1
ATOM 2617 C C . ALA A 1 324 ? 23.802 1.701 -38.965 1.00 87.62 324 ALA A C 1
ATOM 2619 O O . ALA A 1 324 ? 22.688 1.656 -38.456 1.00 87.62 324 ALA A O 1
ATOM 2620 N N . ASP A 1 325 ? 23.984 2.037 -40.242 1.00 84.69 325 ASP A N 1
ATOM 2621 C CA . ASP A 1 325 ? 22.895 2.335 -41.189 1.00 84.69 325 ASP A CA 1
ATOM 2622 C C . ASP A 1 325 ? 21.869 3.377 -40.699 1.00 84.69 325 ASP A C 1
ATOM 2624 O O . ASP A 1 325 ? 20.676 3.260 -40.959 1.00 84.69 325 ASP A O 1
ATOM 2628 N N . ASN A 1 326 ? 22.335 4.417 -39.990 1.00 83.94 326 ASN A N 1
ATOM 2629 C CA . ASN A 1 326 ? 21.487 5.425 -39.335 1.00 83.94 326 ASN A CA 1
ATOM 2630 C C . ASN A 1 326 ? 20.491 4.852 -38.319 1.00 83.94 326 ASN A C 1
ATOM 2632 O O . ASN A 1 326 ? 19.512 5.513 -38.007 1.00 83.94 326 ASN A O 1
ATOM 2636 N N . ASP A 1 327 ? 20.750 3.673 -37.763 1.00 82.56 327 ASP A N 1
ATOM 2637 C CA . ASP A 1 327 ? 19.994 3.129 -36.648 1.00 82.56 327 ASP A CA 1
ATOM 2638 C C . ASP A 1 327 ? 20.923 2.760 -35.499 1.00 82.56 327 ASP A C 1
ATOM 2640 O O . ASP A 1 327 ? 22.103 2.448 -35.669 1.00 82.56 327 ASP A O 1
ATOM 2644 N N . CYS A 1 328 ? 20.382 2.817 -34.288 1.00 88.19 328 CYS A N 1
ATOM 2645 C CA . CYS A 1 328 ? 21.131 2.454 -33.104 1.00 88.19 328 CYS A CA 1
ATOM 2646 C C . CYS A 1 328 ? 20.649 1.123 -32.542 1.00 88.19 328 CYS A C 1
ATOM 2648 O O . CYS A 1 328 ? 19.564 1.022 -31.956 1.00 88.19 328 CYS A O 1
ATOM 2650 N N . TYR A 1 329 ? 21.478 0.101 -32.720 1.00 88.75 329 TYR A N 1
ATOM 2651 C CA . TYR A 1 329 ? 21.136 -1.273 -32.394 1.00 88.75 329 TYR A CA 1
ATOM 2652 C C . TYR A 1 329 ? 22.286 -2.006 -31.691 1.00 88.75 329 TYR A C 1
ATOM 2654 O O . TYR A 1 329 ? 23.418 -1.529 -31.590 1.00 88.75 329 TYR A O 1
ATOM 2662 N N . ALA A 1 330 ? 21.961 -3.166 -31.120 1.00 88.75 330 ALA A N 1
ATOM 2663 C CA . ALA A 1 330 ? 22.935 -4.054 -30.498 1.00 88.75 330 ALA A CA 1
ATOM 2664 C C . ALA A 1 330 ? 23.907 -4.582 -31.562 1.00 88.75 330 ALA A C 1
ATOM 2666 O O . ALA A 1 330 ? 23.450 -5.053 -32.601 1.00 88.75 330 ALA A O 1
ATOM 2667 N N . ARG A 1 331 ? 25.219 -4.540 -31.301 1.00 85.69 331 ARG A N 1
ATOM 2668 C CA . ARG A 1 331 ? 26.259 -4.973 -32.249 1.00 85.69 331 ARG A CA 1
ATOM 2669 C C . ARG A 1 331 ? 25.898 -6.287 -32.957 1.00 85.69 331 ARG A C 1
ATOM 2671 O O . ARG A 1 331 ? 25.470 -7.247 -32.309 1.00 85.69 331 ARG A O 1
ATOM 2678 N N . MET A 1 332 ? 26.089 -6.316 -34.280 1.00 80.31 332 MET A N 1
ATOM 2679 C CA . MET A 1 332 ? 25.757 -7.465 -35.132 1.00 80.31 332 MET A CA 1
ATOM 2680 C C . MET A 1 332 ? 26.404 -8.769 -34.641 1.00 80.31 332 MET A C 1
ATOM 2682 O O . MET A 1 332 ? 27.498 -8.771 -34.074 1.00 80.31 332 MET A O 1
ATOM 2686 N N . GLY A 1 333 ? 25.727 -9.890 -34.902 1.00 87.62 333 GLY A N 1
ATOM 26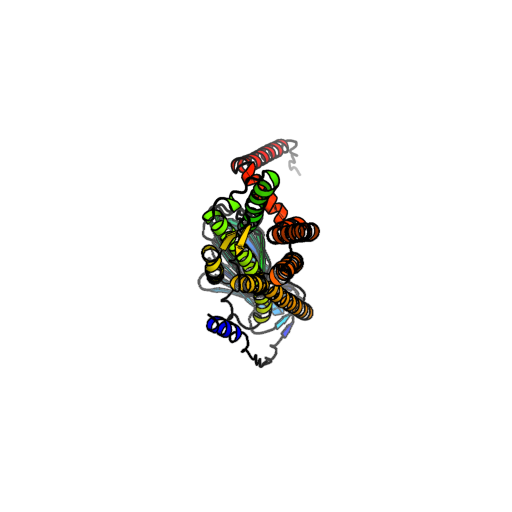87 C CA . GLY A 1 333 ? 26.187 -11.239 -34.567 1.00 87.62 333 GLY A CA 1
ATOM 2688 C C . GLY A 1 333 ? 25.483 -11.842 -33.349 1.00 87.62 333 GLY A C 1
ATOM 2689 O O . GLY A 1 333 ? 24.328 -11.537 -33.058 1.00 87.62 333 GLY A O 1
ATOM 2690 N N . ILE A 1 334 ? 26.193 -12.713 -32.625 1.00 89.69 334 ILE A N 1
ATOM 2691 C CA . ILE A 1 334 ? 25.645 -13.526 -31.520 1.00 89.69 334 ILE A CA 1
ATOM 2692 C C . ILE A 1 334 ? 25.058 -12.656 -30.399 1.00 89.69 334 ILE A C 1
ATOM 2694 O O . ILE A 1 334 ? 24.052 -13.020 -29.790 1.00 89.69 334 ILE A O 1
ATOM 2698 N N . TYR A 1 335 ? 25.657 -11.491 -30.135 1.00 91.69 335 TYR A N 1
ATOM 2699 C CA . TYR A 1 335 ? 25.192 -10.599 -29.075 1.00 91.69 335 TYR A CA 1
ATOM 2700 C C . TYR A 1 335 ? 23.757 -10.116 -29.301 1.00 91.69 335 TYR A C 1
ATOM 2702 O O . TYR A 1 335 ? 22.981 -10.074 -28.351 1.00 91.69 335 TYR A O 1
ATOM 2710 N N . ARG A 1 336 ? 23.380 -9.808 -30.545 1.00 88.88 336 ARG A N 1
ATOM 2711 C CA . ARG A 1 336 ? 22.023 -9.372 -30.886 1.00 88.88 336 ARG A CA 1
ATOM 2712 C C . ARG A 1 336 ? 20.982 -10.429 -30.524 1.00 88.88 336 ARG A C 1
ATOM 2714 O O . ARG A 1 336 ? 20.020 -10.117 -29.832 1.00 88.88 336 ARG A O 1
ATOM 2721 N N . ILE A 1 337 ? 21.235 -11.683 -30.903 1.00 90.19 337 ILE A N 1
ATOM 2722 C CA . ILE A 1 337 ? 20.357 -12.818 -30.582 1.00 90.19 337 ILE A CA 1
ATOM 2723 C C . ILE A 1 337 ? 20.251 -12.988 -29.061 1.00 90.19 337 ILE A C 1
ATOM 2725 O O . ILE A 1 337 ? 19.152 -13.101 -28.522 1.00 90.19 337 ILE A O 1
ATOM 2729 N N . LEU A 1 338 ? 21.382 -12.944 -28.347 1.00 92.12 338 LEU A N 1
ATOM 2730 C CA . LEU A 1 338 ? 21.393 -13.027 -26.883 1.00 92.12 338 LEU A CA 1
ATOM 2731 C C . LEU A 1 338 ? 20.621 -11.876 -26.231 1.00 92.12 338 LEU A C 1
ATOM 2733 O O . LEU A 1 338 ? 19.902 -12.102 -25.260 1.00 92.12 338 LEU A O 1
ATOM 2737 N N . PHE A 1 339 ? 20.748 -10.658 -26.758 1.00 91.94 339 PHE A N 1
ATOM 2738 C CA . PHE A 1 339 ? 20.037 -9.485 -26.263 1.00 91.94 339 PHE A CA 1
ATOM 2739 C C . PHE A 1 339 ? 18.528 -9.586 -26.503 1.00 91.94 339 PHE A C 1
ATOM 2741 O O . PHE A 1 339 ? 17.750 -9.236 -25.617 1.00 91.94 339 PHE A O 1
ATOM 2748 N N . ASP A 1 340 ? 18.099 -10.095 -27.657 1.00 90.44 340 ASP A N 1
ATOM 2749 C CA . ASP A 1 340 ? 16.680 -10.278 -27.964 1.00 90.44 340 ASP A CA 1
ATOM 2750 C C . ASP A 1 340 ? 16.054 -11.395 -27.120 1.00 90.44 340 ASP A C 1
ATOM 2752 O O . ASP A 1 340 ? 14.959 -11.211 -26.584 1.00 90.44 340 ASP A O 1
ATOM 2756 N N . VAL A 1 341 ? 16.775 -12.498 -26.889 1.00 91.75 341 VAL A N 1
ATOM 2757 C CA . VAL A 1 341 ? 16.362 -13.545 -25.937 1.00 91.75 341 VAL A CA 1
ATOM 2758 C C . VAL A 1 341 ? 16.299 -12.991 -24.512 1.00 91.75 341 VAL A C 1
ATOM 2760 O O . VAL A 1 341 ? 15.313 -13.210 -23.809 1.00 91.75 341 VAL A O 1
ATOM 2763 N N . TYR A 1 342 ? 17.311 -12.232 -24.085 1.00 93.31 342 TYR A N 1
ATOM 2764 C CA . TYR A 1 342 ? 17.312 -11.544 -22.793 1.00 93.31 342 TYR A CA 1
ATOM 2765 C C . TYR A 1 342 ? 16.093 -10.623 -22.658 1.00 93.31 342 TYR A C 1
ATOM 2767 O O . TYR A 1 342 ? 15.375 -10.682 -21.659 1.00 93.31 342 TYR A O 1
ATOM 2775 N N . PHE A 1 343 ? 15.810 -9.814 -23.677 1.00 91.12 343 PHE A N 1
ATOM 2776 C CA . PHE A 1 343 ? 14.677 -8.900 -23.670 1.00 91.12 343 PHE A CA 1
ATOM 2777 C C . PHE A 1 343 ? 13.345 -9.660 -23.576 1.00 91.12 343 PHE A C 1
ATOM 2779 O O . PHE A 1 343 ? 12.505 -9.340 -22.734 1.00 91.12 343 PHE A O 1
ATOM 2786 N N . LEU A 1 344 ? 13.174 -10.719 -24.369 1.00 91.38 344 LEU A N 1
ATOM 2787 C CA . LEU A 1 344 ? 11.991 -11.576 -24.337 1.00 91.38 344 LEU A CA 1
ATOM 2788 C C . LEU A 1 344 ? 11.780 -12.205 -22.948 1.00 91.38 344 LEU A C 1
ATOM 2790 O O . LEU A 1 344 ? 10.689 -12.124 -22.382 1.00 91.38 344 LEU A O 1
ATOM 2794 N N . VAL A 1 345 ? 12.826 -12.786 -22.360 1.00 92.12 345 VAL A N 1
ATOM 2795 C CA . VAL A 1 345 ? 12.728 -13.487 -21.073 1.00 92.12 345 VAL A CA 1
ATOM 2796 C C . VAL A 1 345 ? 12.493 -12.515 -19.918 1.00 92.12 345 VAL A C 1
ATOM 2798 O O . VAL A 1 345 ? 11.546 -12.702 -19.152 1.00 92.12 345 VAL A O 1
ATOM 2801 N N . PHE A 1 346 ? 13.319 -11.475 -19.779 1.00 91.12 346 PHE A N 1
ATOM 2802 C CA . PHE A 1 346 ? 13.300 -10.601 -18.599 1.00 91.12 346 PHE A CA 1
ATOM 2803 C C . PHE A 1 346 ? 12.231 -9.515 -18.641 1.00 91.12 346 PHE A C 1
ATOM 2805 O O . PHE A 1 346 ? 11.835 -9.039 -17.581 1.00 91.12 346 PHE A O 1
ATOM 2812 N N . TYR A 1 347 ? 11.751 -9.123 -19.823 1.00 89.31 347 TYR A N 1
ATOM 2813 C CA . TYR A 1 347 ? 10.759 -8.053 -19.943 1.00 89.31 347 TYR A CA 1
ATOM 2814 C C . TYR A 1 347 ? 9.375 -8.584 -20.301 1.00 89.31 347 TYR A C 1
ATOM 2816 O O . TYR A 1 347 ? 8.392 -8.119 -19.725 1.00 89.31 347 TYR A O 1
ATOM 2824 N N . ALA A 1 348 ? 9.290 -9.553 -21.217 1.00 89.44 348 ALA A N 1
ATOM 2825 C CA . ALA A 1 348 ? 8.011 -9.995 -21.772 1.00 89.44 348 ALA A CA 1
ATOM 2826 C C . ALA A 1 348 ? 7.409 -11.197 -21.040 1.00 89.44 348 ALA A C 1
ATOM 2828 O O . ALA A 1 348 ? 6.199 -11.260 -20.845 1.00 89.44 348 ALA A O 1
ATOM 2829 N N . ILE A 1 349 ? 8.241 -12.166 -20.651 1.00 90.38 349 ILE A N 1
ATOM 2830 C CA . ILE A 1 349 ? 7.756 -13.455 -20.146 1.00 90.38 349 ILE A CA 1
ATOM 2831 C C . ILE A 1 349 ? 7.802 -13.509 -18.618 1.00 90.38 349 ILE A C 1
ATOM 2833 O O . ILE A 1 349 ? 6.769 -13.702 -17.977 1.00 90.38 349 ILE A O 1
ATOM 2837 N N . CYS A 1 350 ? 8.978 -13.332 -18.012 1.00 93.50 350 CYS A N 1
ATOM 2838 C CA . CYS A 1 350 ? 9.174 -13.625 -16.592 1.00 93.50 350 CYS A CA 1
ATOM 2839 C C . CYS A 1 350 ? 8.336 -12.725 -15.659 1.00 93.50 350 CYS A C 1
ATOM 2841 O O . CYS A 1 350 ? 7.566 -13.275 -14.865 1.00 93.50 350 CYS A O 1
ATOM 2843 N N . PRO A 1 351 ? 8.378 -11.378 -15.758 1.00 92.50 351 PRO A N 1
ATOM 2844 C CA . PRO A 1 351 ? 7.588 -10.535 -14.861 1.00 92.50 351 PRO A CA 1
ATOM 2845 C C . PRO A 1 351 ? 6.074 -10.757 -15.008 1.00 92.50 351 PRO A C 1
ATOM 2847 O O . PRO A 1 351 ? 5.420 -10.999 -13.990 1.00 92.50 351 PRO A O 1
ATOM 2850 N N . PRO A 1 352 ? 5.483 -10.769 -16.224 1.00 90.38 352 PRO A N 1
ATOM 2851 C CA . PRO A 1 352 ? 4.047 -10.992 -16.345 1.00 90.38 352 PRO A CA 1
ATOM 2852 C C . PRO A 1 352 ? 3.599 -12.384 -15.888 1.00 90.38 352 PRO A C 1
ATOM 2854 O O . PRO A 1 352 ? 2.549 -12.491 -15.254 1.00 90.38 352 PRO A O 1
ATOM 2857 N N . LEU A 1 353 ? 4.390 -13.440 -16.126 1.00 91.38 353 LEU A N 1
ATOM 2858 C CA . LEU A 1 353 ? 4.084 -14.775 -15.600 1.00 91.38 353 LEU A CA 1
ATOM 2859 C C . LEU A 1 353 ? 4.069 -14.792 -14.071 1.00 91.38 353 LEU A C 1
ATOM 2861 O O . LEU A 1 353 ? 3.103 -15.276 -13.479 1.00 91.38 353 LEU A O 1
ATOM 2865 N N . LEU A 1 354 ? 5.093 -14.226 -13.423 1.00 93.81 354 LEU A N 1
ATOM 2866 C CA . LEU A 1 354 ? 5.138 -14.126 -11.963 1.00 93.81 354 LEU A CA 1
ATOM 2867 C C . LEU A 1 354 ? 3.941 -13.334 -11.434 1.00 93.81 354 LEU A C 1
ATOM 2869 O O . LEU A 1 354 ? 3.254 -13.791 -10.518 1.00 93.81 354 LEU A O 1
ATOM 2873 N N . MET A 1 355 ? 3.635 -12.187 -12.041 1.00 91.38 355 MET A N 1
ATOM 2874 C CA . MET A 1 355 ? 2.466 -11.395 -11.674 1.00 91.38 355 MET A CA 1
ATOM 2875 C C . MET A 1 355 ? 1.167 -12.198 -11.775 1.00 91.38 355 MET A C 1
ATOM 2877 O O . MET A 1 355 ? 0.371 -12.174 -10.838 1.00 91.38 355 MET A O 1
ATOM 2881 N N . VAL A 1 356 ? 0.946 -12.931 -12.871 1.00 90.81 356 VAL A N 1
ATOM 2882 C CA . VAL A 1 356 ? -0.249 -13.769 -13.060 1.00 90.81 356 VAL A CA 1
ATOM 2883 C C . VAL A 1 356 ? -0.321 -14.866 -11.997 1.00 90.81 356 VAL A C 1
ATOM 2885 O O . VAL A 1 356 ? -1.371 -15.025 -11.373 1.00 90.81 356 VAL A O 1
ATOM 2888 N N . ILE A 1 357 ? 0.785 -15.566 -11.725 1.00 94.06 357 ILE A N 1
ATOM 2889 C CA . ILE A 1 357 ? 0.855 -16.619 -10.699 1.00 94.06 357 ILE A CA 1
ATOM 2890 C C . ILE A 1 357 ? 0.474 -16.058 -9.322 1.00 94.06 357 ILE A C 1
ATOM 2892 O O . ILE A 1 357 ? -0.439 -16.579 -8.673 1.00 94.06 357 ILE A O 1
ATOM 2896 N N . PHE A 1 358 ? 1.111 -14.966 -8.888 1.00 93.81 358 PHE A N 1
ATOM 2897 C CA . PHE A 1 358 ? 0.838 -14.362 -7.579 1.00 93.81 358 PHE A CA 1
ATOM 2898 C C . PHE A 1 358 ? -0.565 -13.757 -7.493 1.00 93.81 358 PHE A C 1
ATOM 2900 O O . PHE A 1 358 ? -1.216 -13.857 -6.451 1.00 93.81 358 PHE A O 1
ATOM 2907 N N . ASN A 1 359 ? -1.078 -13.186 -8.579 1.00 90.06 359 ASN A N 1
ATOM 2908 C CA . ASN A 1 359 ? -2.438 -12.660 -8.634 1.00 90.06 359 ASN A CA 1
ATOM 2909 C C . ASN A 1 359 ? -3.494 -13.772 -8.536 1.00 90.06 359 ASN A C 1
ATOM 2911 O O . ASN A 1 359 ? -4.447 -13.641 -7.764 1.00 90.06 359 ASN A O 1
ATOM 2915 N N . ILE A 1 360 ? -3.316 -14.889 -9.249 1.00 92.12 360 ILE A N 1
ATOM 2916 C CA . ILE A 1 360 ? -4.198 -16.062 -9.140 1.00 92.12 360 ILE A CA 1
ATOM 2917 C C . ILE A 1 360 ? -4.145 -16.631 -7.719 1.00 92.12 360 ILE A C 1
ATOM 2919 O O . ILE A 1 360 ? -5.196 -16.886 -7.123 1.00 92.12 360 ILE A O 1
ATOM 2923 N N . ALA A 1 361 ? -2.944 -16.778 -7.149 1.00 92.44 361 ALA A N 1
ATOM 2924 C CA . ALA A 1 361 ? -2.765 -17.243 -5.776 1.00 92.44 361 ALA A CA 1
ATOM 2925 C C . ALA A 1 361 ? -3.480 -16.322 -4.770 1.00 92.44 361 ALA A C 1
ATOM 2927 O O . ALA A 1 361 ? -4.225 -16.799 -3.912 1.00 92.44 361 ALA A O 1
ATOM 2928 N N . THR A 1 362 ? -3.349 -15.004 -4.940 1.00 89.06 362 THR A N 1
ATOM 2929 C CA . THR A 1 362 ? -4.027 -13.987 -4.121 1.00 89.06 362 THR A CA 1
ATOM 2930 C C . THR A 1 362 ? -5.549 -14.132 -4.192 1.00 89.06 362 THR A C 1
ATOM 2932 O O . THR A 1 362 ? -6.216 -14.204 -3.160 1.00 89.06 362 THR A O 1
ATOM 2935 N N . VAL A 1 363 ? -6.123 -14.241 -5.395 1.00 88.50 363 VAL A N 1
ATOM 2936 C CA . VAL A 1 363 ? -7.577 -14.403 -5.576 1.00 88.50 363 VAL A CA 1
ATOM 2937 C C . VAL A 1 363 ? -8.076 -15.715 -4.972 1.00 88.50 363 VAL A C 1
ATOM 2939 O O . VAL A 1 363 ? -9.130 -15.728 -4.329 1.00 88.50 363 VAL A O 1
ATOM 2942 N N . LYS A 1 364 ? -7.334 -16.816 -5.150 1.00 90.38 364 LYS A N 1
ATOM 2943 C CA . LYS A 1 364 ? -7.681 -18.123 -4.574 1.00 90.38 364 LYS A CA 1
ATOM 2944 C C . LYS A 1 364 ? -7.725 -18.054 -3.046 1.00 90.38 364 LYS A C 1
ATOM 2946 O O . LYS A 1 364 ? -8.701 -18.521 -2.459 1.00 90.38 364 LYS A O 1
ATOM 2951 N N . HIS A 1 365 ? -6.736 -17.416 -2.420 1.00 86.44 365 HIS A N 1
ATOM 2952 C CA . HIS A 1 365 ? -6.714 -17.222 -0.968 1.00 86.44 365 HIS A CA 1
ATOM 2953 C C . HIS A 1 365 ? -7.867 -16.342 -0.479 1.00 86.44 365 HIS A C 1
ATOM 2955 O O . HIS A 1 365 ? -8.570 -16.733 0.448 1.00 86.44 365 HIS A O 1
ATOM 2961 N N . ILE A 1 366 ? -8.156 -15.221 -1.144 1.00 83.69 366 ILE A N 1
ATOM 2962 C CA . ILE A 1 366 ? -9.285 -14.350 -0.766 1.00 83.69 366 ILE A CA 1
ATOM 2963 C C . ILE A 1 366 ? -10.618 -15.092 -0.847 1.00 83.69 366 ILE A C 1
ATOM 2965 O O . ILE A 1 366 ? -11.471 -14.935 0.025 1.00 83.69 366 ILE A O 1
ATOM 2969 N N . ARG A 1 367 ? -10.815 -15.915 -1.885 1.00 85.62 367 ARG A N 1
ATOM 2970 C CA . ARG A 1 367 ? -12.022 -16.746 -2.011 1.00 85.62 367 ARG A CA 1
ATOM 2971 C C . ARG A 1 367 ? -12.122 -17.786 -0.897 1.00 85.62 367 ARG A C 1
ATOM 2973 O O . ARG A 1 367 ? -13.236 -18.095 -0.493 1.00 85.62 367 ARG A O 1
ATOM 2980 N N . CYS A 1 368 ? -10.996 -18.311 -0.417 1.00 83.38 368 CYS A N 1
ATOM 2981 C CA . CYS A 1 368 ? -10.960 -19.223 0.724 1.00 83.38 368 CYS A CA 1
ATOM 2982 C C . CYS A 1 368 ? -11.370 -18.504 2.018 1.00 83.38 368 CYS A C 1
ATOM 2984 O O . CYS A 1 368 ? -12.296 -18.943 2.690 1.00 83.38 368 CYS A O 1
ATOM 2986 N N . ILE A 1 369 ? -10.772 -17.339 2.297 1.00 75.25 369 ILE A N 1
ATOM 2987 C CA . ILE A 1 369 ? -11.072 -16.523 3.488 1.00 75.25 369 ILE A CA 1
ATOM 2988 C C . ILE A 1 369 ? -12.556 -16.126 3.522 1.00 75.25 369 ILE A C 1
ATOM 2990 O O . ILE A 1 369 ? -13.216 -16.295 4.543 1.00 75.25 369 ILE A O 1
ATOM 2994 N N . LYS A 1 370 ? -13.124 -15.697 2.384 1.00 76.00 370 LYS A N 1
ATOM 2995 C CA . LYS A 1 370 ? -14.554 -15.343 2.278 1.00 76.00 370 LYS A CA 1
ATOM 2996 C C . LYS A 1 370 ? -15.520 -16.494 2.583 1.00 76.00 370 LYS A C 1
ATOM 2998 O O . LYS A 1 370 ? -16.684 -16.222 2.852 1.00 76.00 370 LYS A O 1
ATOM 3003 N N . LYS A 1 371 ? -15.082 -17.754 2.479 1.00 74.75 371 LYS A N 1
ATOM 3004 C CA . LYS A 1 371 ? -15.907 -18.924 2.825 1.00 74.75 371 LYS A CA 1
ATOM 3005 C C . LYS A 1 371 ? -15.854 -19.266 4.314 1.00 74.75 371 LYS A C 1
ATOM 3007 O O . LYS A 1 371 ? -16.745 -19.962 4.779 1.00 74.75 371 LYS A O 1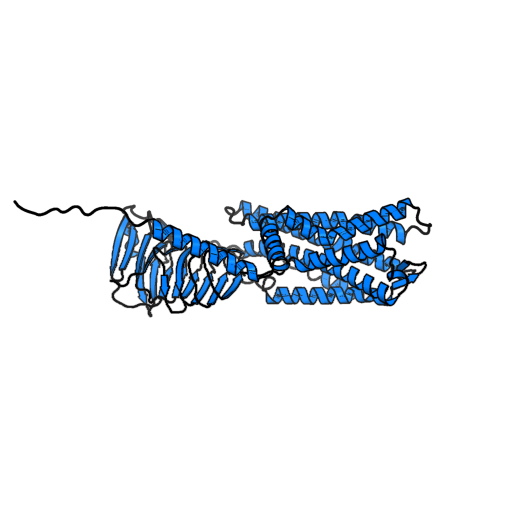
ATOM 3012 N N . LEU A 1 372 ? -14.817 -18.821 5.022 1.00 65.56 372 LEU A N 1
ATOM 3013 C CA . LEU A 1 372 ? -14.551 -19.199 6.411 1.00 65.56 372 LEU A CA 1
ATOM 3014 C C . LEU A 1 372 ? -15.039 -18.145 7.416 1.00 65.56 372 LEU A C 1
ATOM 3016 O O . LEU A 1 372 ? -15.392 -18.510 8.530 1.00 65.56 372 LEU A O 1
ATOM 3020 N N . ILE A 1 373 ? -15.079 -16.859 7.042 1.00 53.12 373 ILE A N 1
ATOM 3021 C CA . ILE A 1 373 ? -15.391 -15.747 7.957 1.00 53.12 373 ILE A CA 1
ATOM 3022 C C . ILE A 1 373 ? -16.265 -14.702 7.235 1.00 53.12 373 ILE A C 1
ATOM 3024 O O . ILE A 1 373 ? -16.066 -14.435 6.044 1.00 53.12 373 ILE A O 1
ATOM 3028 N N . HIS A 1 374 ? -17.232 -14.097 7.941 1.00 46.09 374 HIS A N 1
ATOM 3029 C CA . HIS A 1 374 ? -18.012 -12.955 7.439 1.00 46.09 374 HIS A CA 1
ATOM 3030 C C . HIS A 1 374 ? -17.074 -11.849 6.904 1.00 46.09 374 HIS A C 1
ATOM 3032 O O . HIS A 1 374 ? -16.069 -11.531 7.537 1.00 46.09 374 HIS A O 1
ATOM 3038 N N . PRO A 1 375 ? -17.348 -11.258 5.726 1.00 44.91 375 PRO A N 1
ATOM 3039 C CA . PRO A 1 375 ? -16.336 -10.514 4.987 1.00 44.91 375 PRO A CA 1
ATOM 3040 C C . PRO A 1 375 ? -16.065 -9.136 5.610 1.00 44.91 375 PRO A C 1
ATOM 3042 O O . PRO A 1 375 ? -16.792 -8.184 5.349 1.00 44.91 375 PRO A O 1
ATOM 3045 N N . THR A 1 376 ? -14.964 -9.008 6.350 1.00 51.19 376 THR A N 1
ATOM 3046 C CA . THR A 1 376 ? -14.365 -7.721 6.763 1.00 51.19 376 THR A CA 1
ATOM 3047 C C . THR A 1 376 ? -13.255 -7.251 5.817 1.00 51.19 376 THR A C 1
ATOM 3049 O O . THR A 1 376 ? -12.584 -6.260 6.087 1.00 51.19 376 THR A O 1
ATOM 3052 N N . VAL A 1 377 ? -13.063 -7.908 4.663 1.00 54.03 377 VAL A N 1
ATOM 3053 C CA . VAL A 1 377 ? -12.155 -7.390 3.626 1.00 54.03 377 VAL A CA 1
ATOM 3054 C C . VAL A 1 377 ? -12.751 -6.102 3.064 1.00 54.03 377 VAL A C 1
ATOM 3056 O O . VAL A 1 377 ? -13.774 -6.126 2.370 1.00 54.03 377 VAL A O 1
ATOM 3059 N N . SER A 1 378 ? -12.098 -4.977 3.358 1.00 59.69 378 SER A N 1
ATOM 3060 C CA . SER A 1 378 ? -12.506 -3.652 2.903 1.00 59.69 378 SER A CA 1
ATOM 3061 C C . SER A 1 378 ? -12.728 -3.650 1.389 1.00 59.69 378 SER A C 1
ATOM 3063 O O . SER A 1 378 ? -11.869 -4.062 0.604 1.00 59.69 378 SER A O 1
ATOM 3065 N N . ARG A 1 379 ? -13.885 -3.136 0.949 1.00 65.56 379 ARG A N 1
ATOM 3066 C CA . ARG A 1 379 ? -14.238 -2.980 -0.475 1.00 65.56 379 ARG A CA 1
ATOM 3067 C C . ARG A 1 379 ? -13.113 -2.288 -1.264 1.00 65.56 379 ARG A C 1
ATOM 3069 O O . ARG A 1 379 ? -12.901 -2.601 -2.433 1.00 65.56 379 ARG A O 1
ATOM 3076 N N . ARG A 1 380 ? -12.350 -1.401 -0.611 1.00 62.59 380 ARG A N 1
ATOM 3077 C CA . ARG A 1 380 ? -11.185 -0.702 -1.175 1.00 62.59 380 ARG A CA 1
ATOM 3078 C C . ARG A 1 380 ? -10.017 -1.641 -1.502 1.00 62.59 380 ARG A C 1
ATOM 3080 O O . ARG A 1 380 ? -9.439 -1.506 -2.578 1.00 62.59 380 ARG A O 1
ATOM 3087 N N . GLU A 1 381 ? -9.688 -2.598 -0.637 1.00 68.31 381 GLU A N 1
ATOM 3088 C CA . GLU A 1 381 ? -8.609 -3.566 -0.895 1.00 68.31 381 GLU A CA 1
ATOM 3089 C C . GLU A 1 381 ? -8.947 -4.459 -2.085 1.00 68.31 381 GLU A C 1
ATOM 3091 O O . GLU A 1 381 ? -8.111 -4.676 -2.962 1.00 68.31 381 GLU A O 1
ATOM 3096 N N . TYR A 1 382 ? -10.207 -4.889 -2.184 1.00 75.56 382 TYR A N 1
ATOM 3097 C CA . TYR A 1 382 ? -10.683 -5.632 -3.347 1.00 75.56 382 TYR A CA 1
ATOM 3098 C C . TYR A 1 382 ? -10.523 -4.826 -4.644 1.00 75.56 382 TYR A C 1
ATOM 3100 O O . TYR A 1 382 ? -10.002 -5.353 -5.627 1.00 75.56 382 TYR A O 1
ATOM 3108 N N . HIS A 1 383 ? -10.889 -3.538 -4.645 1.00 77.31 383 HIS A N 1
ATOM 3109 C CA . HIS A 1 383 ? -10.670 -2.662 -5.802 1.00 77.31 383 HIS A CA 1
ATOM 3110 C C . HIS A 1 383 ? -9.188 -2.545 -6.171 1.00 77.31 383 HIS A C 1
ATOM 3112 O O . HIS A 1 383 ? -8.846 -2.634 -7.349 1.00 77.31 383 HIS A O 1
ATOM 3118 N N . PHE A 1 384 ? -8.298 -2.407 -5.185 1.00 76.00 384 PHE A N 1
ATOM 3119 C CA . PHE A 1 384 ? -6.860 -2.344 -5.432 1.00 76.00 384 PHE A CA 1
ATOM 3120 C C . PHE A 1 384 ? -6.351 -3.654 -6.055 1.00 76.00 384 PHE A C 1
ATOM 3122 O O . PHE A 1 384 ? -5.555 -3.613 -6.997 1.00 76.00 384 PHE A O 1
ATOM 3129 N N . ILE A 1 385 ? -6.822 -4.814 -5.579 1.00 80.25 385 ILE A N 1
ATOM 3130 C CA . ILE A 1 385 ? -6.517 -6.159 -6.111 1.00 80.25 385 ILE A CA 1
ATOM 3131 C C . ILE A 1 385 ? -6.966 -6.312 -7.553 1.00 80.25 385 ILE A C 1
ATOM 3133 O O . ILE A 1 385 ? -6.139 -6.635 -8.402 1.00 80.25 385 ILE A O 1
ATOM 3137 N N . VAL A 1 386 ? -8.221 -5.983 -7.846 1.00 82.56 386 VAL A N 1
ATOM 3138 C CA . VAL A 1 386 ? -8.745 -5.981 -9.217 1.00 82.56 386 VAL A CA 1
ATOM 3139 C C . VAL A 1 386 ? -7.897 -5.093 -10.128 1.00 82.56 386 VAL A C 1
ATOM 3141 O O . VAL A 1 386 ? -7.603 -5.480 -11.254 1.00 82.56 386 VAL A O 1
ATOM 3144 N N . LEU A 1 387 ? -7.438 -3.944 -9.633 1.00 83.00 387 LEU A N 1
ATOM 3145 C CA . LEU A 1 387 ? -6.641 -3.016 -10.423 1.00 83.00 387 LEU A CA 1
ATOM 3146 C C . LEU A 1 387 ? -5.261 -3.578 -10.792 1.00 83.00 387 LEU A C 1
ATOM 3148 O O . LEU A 1 387 ? -4.877 -3.503 -11.955 1.00 83.00 387 LEU A O 1
ATOM 3152 N N . VAL A 1 388 ? -4.532 -4.205 -9.862 1.00 83.25 388 VAL A N 1
ATOM 3153 C CA . VAL A 1 388 ? -3.244 -4.845 -10.211 1.00 83.25 388 VAL A CA 1
ATOM 3154 C C . VAL A 1 388 ? -3.425 -6.053 -11.112 1.00 83.25 388 VAL A C 1
ATOM 3156 O O . VAL A 1 388 ? -2.587 -6.263 -11.981 1.00 83.25 388 VAL A O 1
ATOM 3159 N N . ILE A 1 389 ? -4.523 -6.799 -10.980 1.00 85.06 389 ILE A N 1
ATOM 3160 C CA . ILE A 1 389 ? -4.848 -7.878 -11.921 1.00 85.06 389 ILE A CA 1
ATOM 3161 C C . ILE A 1 389 ? -5.078 -7.305 -13.324 1.00 85.06 389 ILE A C 1
ATOM 3163 O O . ILE A 1 389 ? -4.481 -7.777 -14.289 1.00 85.06 389 ILE A O 1
ATOM 3167 N N . ALA A 1 390 ? -5.895 -6.256 -13.443 1.00 87.56 390 ALA A N 1
ATOM 3168 C CA . ALA A 1 390 ? -6.158 -5.595 -14.718 1.00 87.56 390 ALA A CA 1
ATOM 3169 C C . ALA A 1 390 ? -4.874 -5.015 -15.333 1.00 87.56 390 ALA A C 1
ATOM 3171 O O . ALA A 1 390 ? -4.631 -5.161 -16.532 1.00 87.56 390 ALA A O 1
ATOM 3172 N N . HIS A 1 391 ? -4.012 -4.416 -14.512 1.00 86.06 391 HIS A N 1
ATOM 3173 C CA . HIS A 1 391 ? -2.735 -3.884 -14.966 1.00 86.06 391 HIS A CA 1
ATOM 3174 C C . HIS A 1 391 ? -1.755 -4.996 -15.379 1.00 86.06 391 HIS A C 1
ATOM 3176 O O . HIS A 1 391 ? -1.120 -4.877 -16.421 1.00 86.06 391 HIS A O 1
ATOM 3182 N N . SER A 1 392 ? -1.705 -6.113 -14.643 1.00 87.81 392 SER A N 1
ATOM 3183 C CA . SER A 1 392 ? -0.956 -7.322 -15.020 1.00 87.81 392 SER A CA 1
ATOM 3184 C C . SER A 1 392 ? -1.351 -7.826 -16.400 1.00 87.81 392 SER A C 1
ATOM 3186 O O . SER A 1 392 ? -0.492 -8.146 -17.213 1.00 87.81 392 SER A O 1
ATOM 3188 N N . PHE A 1 393 ? -2.655 -7.906 -16.658 1.00 89.25 393 PHE A N 1
ATOM 3189 C CA . PHE A 1 393 ? -3.186 -8.387 -17.926 1.00 89.25 393 PHE A CA 1
ATOM 3190 C C . PHE A 1 393 ? -2.870 -7.419 -19.071 1.00 89.25 393 PHE A C 1
ATOM 3192 O O . PHE A 1 393 ? -2.462 -7.833 -20.152 1.00 89.25 393 PHE A O 1
ATOM 3199 N N . SER A 1 394 ? -2.974 -6.119 -18.805 1.00 89.88 394 SER A N 1
ATOM 3200 C CA . SER A 1 394 ? -2.633 -5.082 -19.782 1.00 89.88 394 SER A CA 1
ATOM 3201 C C . SER A 1 394 ? -1.137 -5.092 -20.116 1.00 89.88 394 SER A C 1
ATOM 3203 O O . SER A 1 394 ? -0.772 -4.970 -21.279 1.00 89.88 394 SER A O 1
ATOM 3205 N N . ASN A 1 395 ? -0.275 -5.340 -19.123 1.00 88.25 395 ASN A N 1
ATOM 3206 C CA . ASN A 1 395 ? 1.168 -5.488 -19.320 1.00 88.25 395 ASN A CA 1
ATOM 3207 C C . ASN A 1 395 ? 1.494 -6.628 -20.301 1.00 88.25 395 ASN A C 1
ATOM 3209 O O . ASN A 1 395 ? 2.269 -6.429 -21.233 1.00 88.25 395 ASN A O 1
ATOM 3213 N N . VAL A 1 396 ? 0.843 -7.790 -20.155 1.00 90.06 396 VAL A N 1
ATOM 3214 C CA . VAL A 1 396 ? 0.962 -8.925 -21.096 1.00 90.06 396 VAL A CA 1
ATOM 3215 C C . VAL A 1 396 ? 0.557 -8.505 -22.512 1.00 90.06 396 VAL A C 1
ATOM 3217 O O . VAL A 1 396 ? 1.313 -8.715 -23.459 1.00 90.06 396 VAL A O 1
ATOM 3220 N N . ILE A 1 397 ? -0.616 -7.878 -22.652 1.00 91.19 397 ILE A N 1
ATOM 3221 C CA . ILE A 1 397 ? -1.163 -7.463 -23.953 1.00 91.19 397 ILE A CA 1
ATOM 3222 C C . ILE A 1 397 ? -0.244 -6.465 -24.655 1.00 91.19 397 ILE A C 1
ATOM 3224 O O . ILE A 1 397 ? -0.097 -6.531 -25.871 1.00 91.19 397 ILE A O 1
ATOM 3228 N N . PHE A 1 398 ? 0.372 -5.545 -23.915 1.00 91.06 398 PHE A N 1
ATOM 3229 C CA . PHE A 1 398 ? 1.176 -4.490 -24.523 1.00 91.06 398 PHE A CA 1
ATOM 3230 C C . PHE A 1 398 ? 2.626 -4.888 -24.800 1.00 91.06 398 PHE A C 1
ATOM 3232 O O . PHE A 1 398 ? 3.230 -4.365 -25.732 1.00 91.06 398 PHE A O 1
ATOM 3239 N N . THR A 1 399 ? 3.200 -5.810 -24.027 1.00 90.06 399 THR A N 1
ATOM 3240 C CA . THR A 1 399 ? 4.622 -6.176 -24.165 1.00 90.06 399 THR A CA 1
ATOM 3241 C C . THR A 1 399 ? 4.854 -7.354 -25.108 1.00 90.06 399 THR A C 1
ATOM 3243 O O . THR A 1 399 ? 5.819 -7.337 -25.880 1.00 90.06 399 THR A O 1
ATOM 3246 N N . ILE A 1 400 ? 3.973 -8.361 -25.105 1.00 90.75 400 ILE A N 1
ATOM 3247 C CA . ILE A 1 400 ? 4.166 -9.575 -25.909 1.00 90.75 400 ILE A CA 1
ATOM 3248 C C . ILE A 1 400 ? 4.184 -9.282 -27.416 1.00 90.75 400 ILE A C 1
ATOM 3250 O O . ILE A 1 400 ? 5.150 -9.693 -28.055 1.00 90.75 400 ILE A O 1
ATOM 3254 N N . PRO A 1 401 ? 3.221 -8.547 -28.011 1.00 92.94 401 PRO A N 1
ATOM 3255 C CA . PRO A 1 401 ? 3.210 -8.328 -29.458 1.00 92.94 401 PRO A CA 1
ATOM 3256 C C . PRO A 1 401 ? 4.491 -7.672 -29.969 1.00 92.94 401 PRO A C 1
ATOM 3258 O O . PRO A 1 401 ? 5.041 -8.100 -30.977 1.00 92.94 401 PRO A O 1
ATOM 3261 N N . TYR A 1 402 ? 5.007 -6.682 -29.237 1.00 91.38 402 TYR A N 1
ATOM 3262 C CA . TYR A 1 402 ? 6.261 -6.022 -29.581 1.00 91.38 402 TYR A CA 1
ATOM 3263 C C . TYR A 1 402 ? 7.457 -6.966 -29.492 1.00 91.38 402 TYR A C 1
ATOM 3265 O O . TYR A 1 402 ? 8.257 -7.031 -30.419 1.00 91.38 402 TYR A O 1
ATOM 3273 N N . THR A 1 403 ? 7.580 -7.719 -28.401 1.00 90.56 403 THR A N 1
ATOM 3274 C CA . THR A 1 403 ? 8.726 -8.623 -28.208 1.00 90.56 403 THR A CA 1
ATOM 3275 C C . THR A 1 403 ? 8.727 -9.776 -29.206 1.00 90.56 403 THR A C 1
ATOM 3277 O O . THR A 1 403 ? 9.784 -10.108 -29.734 1.00 90.56 403 THR A O 1
ATOM 3280 N N . VAL A 1 404 ? 7.554 -10.325 -29.532 1.00 89.31 404 VAL A N 1
ATOM 3281 C CA . VAL A 1 404 ? 7.386 -11.361 -30.558 1.00 89.31 404 VAL A CA 1
ATOM 3282 C C . VAL A 1 404 ? 7.688 -10.802 -31.944 1.00 89.31 404 VAL A C 1
ATOM 3284 O O . VAL A 1 404 ? 8.471 -11.408 -32.668 1.00 89.31 404 VAL A O 1
ATOM 3287 N N . ASN A 1 405 ? 7.139 -9.633 -32.295 1.00 90.12 405 ASN A N 1
ATOM 3288 C CA . ASN A 1 405 ? 7.422 -8.985 -33.577 1.00 90.12 405 ASN A CA 1
ATOM 3289 C C . ASN A 1 405 ? 8.921 -8.704 -33.729 1.00 90.12 405 ASN A C 1
ATOM 3291 O O . ASN A 1 405 ? 9.517 -9.062 -34.738 1.00 90.12 405 ASN A O 1
ATOM 3295 N N . LYS A 1 406 ? 9.548 -8.145 -32.688 1.00 86.69 406 LYS A N 1
ATOM 3296 C CA . LYS A 1 406 ? 10.987 -7.874 -32.640 1.00 86.69 406 LYS A CA 1
ATOM 3297 C C . LYS A 1 406 ? 11.809 -9.155 -32.806 1.00 86.69 406 LYS A C 1
ATOM 3299 O O . LYS A 1 406 ? 12.749 -9.169 -33.591 1.00 86.69 406 LYS A O 1
ATOM 3304 N N . PHE A 1 407 ? 11.454 -10.218 -32.084 1.00 87.12 407 PHE A N 1
ATOM 3305 C CA . PHE A 1 407 ? 12.168 -11.491 -32.131 1.00 87.12 407 PHE A CA 1
ATOM 3306 C C . PHE A 1 407 ? 12.064 -12.150 -33.509 1.00 87.12 407 PHE A C 1
ATOM 3308 O O . PHE A 1 407 ? 13.089 -12.514 -34.074 1.00 87.12 407 PHE A O 1
ATOM 3315 N N . ILE A 1 408 ? 10.855 -12.251 -34.071 1.00 85.50 408 ILE A N 1
ATOM 3316 C CA . ILE A 1 408 ? 10.631 -12.834 -35.401 1.00 85.50 408 ILE A CA 1
ATOM 3317 C C . ILE A 1 408 ? 11.402 -12.037 -36.454 1.00 85.50 408 ILE A C 1
ATOM 3319 O O . ILE A 1 408 ? 12.196 -12.606 -37.199 1.00 85.50 408 ILE A O 1
ATOM 3323 N N . TYR A 1 409 ? 11.206 -10.719 -36.456 1.00 81.44 409 TYR A N 1
ATOM 3324 C CA . TYR A 1 409 ? 11.706 -9.845 -37.505 1.00 81.44 409 TYR A CA 1
ATOM 3325 C C . TYR A 1 409 ? 13.236 -9.738 -37.510 1.00 81.44 409 TYR A C 1
ATOM 3327 O O . TYR A 1 409 ? 13.862 -9.805 -38.558 1.00 81.44 409 TYR A O 1
ATOM 3335 N N . TYR A 1 410 ? 13.866 -9.609 -36.341 1.00 76.44 410 TYR A N 1
ATOM 3336 C CA . TYR A 1 410 ? 15.311 -9.377 -36.273 1.00 76.44 410 TYR A CA 1
ATOM 3337 C C . TYR A 1 410 ? 16.163 -10.633 -36.104 1.00 76.44 410 TYR A C 1
ATOM 3339 O O . TYR A 1 410 ? 17.380 -10.539 -36.262 1.00 76.44 410 TYR A O 1
ATOM 3347 N N . THR A 1 411 ? 15.561 -11.774 -35.758 1.00 80.19 411 THR A N 1
ATOM 3348 C CA . THR A 1 411 ? 16.306 -13.031 -35.573 1.00 80.19 411 THR A CA 1
ATOM 3349 C C . THR A 1 411 ? 16.257 -13.918 -36.811 1.00 80.19 411 THR A C 1
ATOM 3351 O O . THR A 1 411 ? 17.223 -14.632 -37.059 1.00 80.19 411 THR A O 1
ATOM 3354 N N . PHE A 1 412 ? 15.153 -13.905 -37.567 1.00 79.75 412 PHE A N 1
ATOM 3355 C CA . PHE A 1 412 ? 14.931 -14.868 -38.652 1.00 79.75 412 PHE A CA 1
ATOM 3356 C C . PHE A 1 412 ? 14.873 -14.258 -40.049 1.00 79.75 412 PHE A C 1
ATOM 3358 O O . PHE A 1 412 ? 14.976 -15.013 -41.013 1.00 79.75 412 PHE A O 1
ATOM 3365 N N . ASP A 1 413 ? 14.704 -12.941 -40.175 1.00 71.38 413 ASP A N 1
ATOM 3366 C CA . ASP A 1 413 ? 14.564 -12.299 -41.478 1.00 71.38 413 ASP A CA 1
ATOM 3367 C C . ASP A 1 413 ? 15.868 -11.588 -41.872 1.00 71.38 413 ASP A C 1
ATOM 3369 O O . ASP A 1 413 ? 16.192 -10.509 -41.377 1.00 71.38 413 ASP A O 1
ATOM 3373 N N . ASP A 1 414 ? 16.629 -12.210 -42.776 1.00 63.19 414 ASP A N 1
ATOM 3374 C CA . ASP A 1 414 ? 17.775 -11.580 -43.452 1.00 63.19 414 ASP A CA 1
ATOM 3375 C C . ASP A 1 414 ? 17.315 -10.605 -44.563 1.00 63.19 414 ASP A C 1
ATOM 3377 O O . ASP A 1 414 ? 18.133 -9.944 -45.209 1.00 63.19 414 ASP A O 1
ATOM 3381 N N . ALA A 1 415 ? 16.003 -10.517 -44.822 1.00 61.12 415 ALA A N 1
ATOM 3382 C CA . ALA A 1 415 ? 15.431 -9.725 -45.901 1.00 61.12 415 ALA A CA 1
ATOM 3383 C C . ALA A 1 415 ? 15.167 -8.260 -45.511 1.00 61.12 415 ALA A C 1
ATOM 3385 O O . ALA A 1 415 ? 14.808 -7.918 -44.382 1.00 61.12 415 ALA A O 1
ATOM 3386 N N . ILE A 1 416 ? 15.307 -7.375 -46.504 1.00 72.50 416 ILE A N 1
ATOM 3387 C CA . ILE A 1 416 ? 14.976 -5.949 -46.395 1.00 72.50 416 ILE A CA 1
ATOM 3388 C C . ILE A 1 416 ? 13.514 -5.818 -45.920 1.00 72.50 416 ILE A C 1
ATOM 3390 O O . ILE A 1 416 ? 12.632 -6.372 -46.581 1.00 72.50 416 ILE A O 1
ATOM 3394 N N . PRO A 1 417 ? 13.231 -5.072 -44.830 1.00 76.62 417 PRO A N 1
ATOM 3395 C CA . PRO A 1 417 ? 11.876 -4.921 -44.298 1.00 76.62 417 PRO A CA 1
ATOM 3396 C C . PRO A 1 417 ? 10.916 -4.434 -45.373 1.00 76.62 417 PRO A C 1
ATOM 3398 O O . PRO A 1 417 ? 11.166 -3.378 -45.971 1.00 76.62 417 PRO A O 1
ATOM 3401 N N . SER A 1 418 ? 9.779 -5.111 -45.554 1.00 86.31 418 SER A N 1
ATOM 3402 C CA . SER A 1 418 ? 8.696 -4.510 -46.325 1.00 86.31 418 SER A CA 1
ATOM 3403 C C . SER A 1 418 ? 8.146 -3.293 -45.571 1.00 86.31 418 SER A C 1
ATOM 3405 O O . SER A 1 418 ? 8.255 -3.177 -44.346 1.00 86.31 418 SER A O 1
ATOM 3407 N N . GLU A 1 419 ? 7.520 -2.356 -46.285 1.00 86.38 419 GLU A N 1
ATOM 3408 C CA . GLU A 1 419 ? 6.876 -1.199 -45.645 1.00 86.38 419 GLU A CA 1
ATOM 3409 C C . GLU A 1 419 ? 5.813 -1.614 -44.616 1.00 86.38 419 GLU A C 1
ATOM 3411 O O . GLU A 1 419 ? 5.629 -0.937 -43.602 1.00 86.38 419 GLU A O 1
ATOM 3416 N N . LYS A 1 420 ? 5.158 -2.764 -44.832 1.00 86.69 420 LYS A N 1
ATOM 3417 C CA . LYS A 1 420 ? 4.185 -3.324 -43.888 1.00 86.69 420 LYS A CA 1
ATOM 3418 C C . LYS A 1 420 ? 4.849 -3.740 -42.577 1.00 86.69 420 LYS A C 1
ATOM 3420 O O . LYS A 1 420 ? 4.272 -3.510 -41.518 1.00 86.69 420 LYS A O 1
ATOM 3425 N N . ASP A 1 421 ? 6.067 -4.271 -42.633 1.00 84.06 421 ASP A N 1
ATOM 3426 C CA . ASP A 1 421 ? 6.802 -4.719 -41.445 1.00 84.06 421 ASP A CA 1
ATOM 3427 C C . ASP A 1 421 ? 7.270 -3.528 -40.616 1.00 84.06 421 ASP A C 1
ATOM 3429 O O . ASP A 1 421 ? 7.135 -3.523 -39.390 1.00 84.06 421 ASP A O 1
ATOM 3433 N N . LYS A 1 422 ? 7.719 -2.458 -41.286 1.00 83.44 422 LYS A N 1
ATOM 3434 C CA . LYS A 1 422 ? 8.041 -1.183 -40.629 1.00 83.44 422 LYS A CA 1
ATOM 3435 C C . LYS A 1 422 ? 6.820 -0.609 -39.910 1.00 83.44 422 LYS A C 1
ATOM 3437 O O . LYS A 1 422 ? 6.937 -0.187 -38.760 1.00 83.44 422 LYS A O 1
ATOM 3442 N N . LEU A 1 423 ? 5.650 -0.641 -40.553 1.00 86.44 423 LEU A N 1
ATOM 3443 C CA . LEU A 1 423 ? 4.398 -0.183 -39.951 1.00 86.44 423 LEU A CA 1
ATOM 3444 C C . LEU A 1 423 ? 3.984 -1.051 -38.752 1.00 86.44 423 LEU A C 1
ATOM 3446 O O . LEU A 1 423 ? 3.679 -0.514 -37.688 1.00 86.44 423 LEU A O 1
ATOM 3450 N N . CYS A 1 424 ? 4.018 -2.380 -38.883 1.00 88.12 424 CYS A N 1
ATOM 3451 C CA . CYS A 1 424 ? 3.734 -3.305 -37.781 1.00 88.12 424 CYS A CA 1
ATOM 3452 C C . CYS A 1 424 ? 4.687 -3.103 -36.597 1.00 88.12 424 CYS A C 1
ATOM 3454 O O . CYS A 1 424 ? 4.249 -3.064 -35.443 1.00 88.12 424 CYS A O 1
ATOM 3456 N N . ASN A 1 425 ? 5.979 -2.915 -36.865 1.00 85.88 425 ASN A N 1
ATOM 3457 C CA . ASN A 1 425 ? 6.965 -2.622 -35.833 1.00 85.88 425 ASN A CA 1
ATOM 3458 C C . ASN A 1 425 ? 6.679 -1.282 -35.143 1.00 85.88 425 ASN A C 1
ATOM 3460 O O . ASN A 1 425 ? 6.687 -1.217 -33.919 1.00 85.88 425 ASN A O 1
ATOM 3464 N N . ALA A 1 426 ? 6.340 -0.235 -35.898 1.00 85.69 426 ALA A N 1
ATOM 3465 C CA . ALA A 1 426 ? 5.976 1.061 -35.329 1.00 85.69 426 ALA A CA 1
ATOM 3466 C C . ALA A 1 426 ? 4.721 0.977 -34.440 1.00 85.69 426 ALA A C 1
ATOM 3468 O O . ALA A 1 426 ? 4.713 1.519 -33.334 1.00 85.69 426 ALA A O 1
ATOM 3469 N N . ILE A 1 427 ? 3.683 0.257 -34.882 1.00 89.19 427 ILE A N 1
ATOM 3470 C CA . ILE A 1 427 ? 2.440 0.068 -34.116 1.00 89.19 427 ILE A CA 1
ATOM 3471 C C . ILE A 1 427 ? 2.709 -0.722 -32.833 1.00 89.19 427 ILE A C 1
ATOM 3473 O O . ILE A 1 427 ? 2.307 -0.301 -31.750 1.00 89.19 427 ILE A O 1
ATOM 3477 N N . THR A 1 428 ? 3.398 -1.859 -32.931 1.00 91.50 428 THR A N 1
ATOM 3478 C CA . THR A 1 428 ? 3.694 -2.700 -31.761 1.00 91.50 428 THR A CA 1
ATOM 3479 C C . THR A 1 428 ? 4.608 -1.985 -30.768 1.00 91.50 428 THR A C 1
ATOM 3481 O O . THR A 1 428 ? 4.375 -2.059 -29.562 1.00 91.50 428 THR A O 1
ATOM 3484 N N . LEU A 1 429 ? 5.587 -1.221 -31.257 1.00 85.88 429 LEU A N 1
ATOM 3485 C CA . LEU A 1 429 ? 6.441 -0.368 -30.437 1.00 85.88 429 LEU A CA 1
ATOM 3486 C C . LEU A 1 429 ? 5.630 0.715 -29.708 1.00 85.88 429 LEU A C 1
ATOM 3488 O O . LEU A 1 429 ? 5.814 0.904 -28.506 1.00 85.88 429 LEU A O 1
ATOM 3492 N N . LEU A 1 430 ? 4.703 1.391 -30.397 1.00 85.12 430 LEU A N 1
ATOM 3493 C CA . LEU A 1 430 ? 3.823 2.394 -29.790 1.00 85.12 430 LEU A CA 1
ATOM 3494 C C . LEU A 1 430 ? 2.951 1.781 -28.687 1.00 85.12 430 LEU A C 1
ATOM 3496 O O . LEU A 1 430 ? 2.855 2.340 -27.595 1.00 85.12 430 LEU A O 1
ATOM 3500 N N . ILE A 1 431 ? 2.387 0.598 -28.936 1.00 87.69 431 ILE A N 1
ATOM 3501 C CA . ILE A 1 431 ? 1.623 -0.161 -27.940 1.00 87.69 431 ILE A CA 1
ATOM 3502 C C . ILE A 1 431 ? 2.495 -0.489 -26.714 1.00 87.69 431 ILE A C 1
ATOM 3504 O O . ILE A 1 431 ? 2.061 -0.282 -25.580 1.00 87.69 431 ILE A O 1
ATOM 3508 N N . ALA A 1 432 ? 3.740 -0.929 -26.916 1.00 86.69 432 ALA A N 1
ATOM 3509 C CA . ALA A 1 432 ? 4.663 -1.217 -25.818 1.00 86.69 432 ALA A CA 1
ATOM 3510 C C . ALA A 1 432 ? 5.008 0.036 -24.990 1.00 86.69 432 ALA A C 1
ATOM 3512 O O . ALA A 1 432 ? 5.075 -0.043 -23.761 1.00 86.69 432 ALA A O 1
ATOM 3513 N N . PHE A 1 433 ? 5.150 1.204 -25.627 1.00 81.56 433 PHE A N 1
ATOM 3514 C CA . PHE A 1 433 ? 5.371 2.481 -24.937 1.00 81.56 433 PHE A CA 1
ATOM 3515 C C . PHE A 1 433 ? 4.164 2.968 -24.131 1.00 81.56 433 PHE A C 1
ATOM 3517 O O . PHE A 1 433 ? 4.344 3.698 -23.155 1.00 81.56 433 PHE A O 1
ATOM 3524 N N . MET A 1 434 ? 2.942 2.555 -24.475 1.00 83.81 434 MET A N 1
ATOM 3525 C CA . MET A 1 434 ? 1.765 2.888 -23.667 1.00 83.81 434 MET A CA 1
ATOM 3526 C C . MET A 1 434 ? 1.755 2.160 -22.320 1.00 83.81 434 MET A C 1
ATOM 3528 O O . MET A 1 434 ? 1.113 2.628 -21.381 1.00 83.81 434 MET A O 1
ATOM 3532 N N . ASN A 1 435 ? 2.475 1.045 -22.189 1.00 83.88 435 ASN A N 1
ATOM 3533 C CA . ASN A 1 435 ? 2.393 0.172 -21.024 1.00 83.88 435 ASN A CA 1
ATOM 3534 C C . ASN A 1 435 ? 2.763 0.845 -19.679 1.00 83.88 435 ASN A C 1
ATOM 3536 O O . ASN A 1 435 ? 1.941 0.794 -18.758 1.00 83.88 435 ASN A O 1
ATOM 3540 N N . PRO A 1 436 ? 3.906 1.554 -19.532 1.00 76.19 436 PRO A N 1
ATOM 3541 C CA . PRO A 1 436 ? 4.232 2.239 -18.276 1.00 76.19 436 PRO A CA 1
ATOM 3542 C C . PRO A 1 436 ? 3.185 3.301 -17.900 1.00 76.19 436 PRO A C 1
ATOM 3544 O O . PRO A 1 436 ? 2.817 3.443 -16.730 1.00 76.19 436 PRO A O 1
ATOM 3547 N N . GLY A 1 437 ? 2.653 4.009 -18.903 1.00 73.69 437 GLY A N 1
ATOM 3548 C CA . GLY A 1 437 ? 1.626 5.034 -18.724 1.00 73.69 437 GLY A CA 1
ATOM 3549 C C . GLY A 1 437 ? 0.224 4.477 -18.477 1.00 73.69 437 GLY A C 1
ATOM 3550 O O . GLY A 1 437 ? -0.597 5.131 -17.835 1.00 73.69 437 GLY A O 1
ATOM 3551 N N . PHE A 1 438 ? -0.059 3.251 -18.917 1.00 83.31 438 PHE A N 1
ATOM 3552 C CA . PHE A 1 438 ? -1.379 2.642 -18.786 1.00 83.31 438 PHE A CA 1
ATOM 3553 C C . PHE A 1 438 ? -1.816 2.507 -17.330 1.00 83.31 438 PHE A C 1
ATOM 3555 O O . PHE A 1 438 ? -2.991 2.693 -17.024 1.00 83.31 438 PHE A O 1
ATOM 3562 N N . SER A 1 439 ? -0.874 2.243 -16.419 1.00 77.38 439 SER A N 1
ATOM 3563 C CA . SER A 1 439 ? -1.149 2.231 -14.979 1.00 77.38 439 SER A CA 1
ATOM 3564 C C . SER A 1 439 ? -1.828 3.530 -14.534 1.00 77.38 439 SER A C 1
ATOM 3566 O O . SER A 1 439 ? -2.891 3.485 -13.921 1.00 77.38 439 SER A O 1
ATOM 3568 N N . PHE A 1 440 ? -1.266 4.686 -14.897 1.00 78.94 440 PHE A N 1
ATOM 3569 C CA . PHE A 1 440 ? -1.790 6.004 -14.551 1.00 78.94 440 PHE A CA 1
ATOM 3570 C C . PHE A 1 440 ? -3.211 6.207 -15.087 1.00 78.94 440 PHE A C 1
ATOM 3572 O O . PHE A 1 440 ? -4.101 6.612 -14.333 1.00 78.94 440 PHE A O 1
ATOM 3579 N N . TYR A 1 441 ? -3.454 5.863 -16.355 1.00 81.75 441 TYR A N 1
ATOM 3580 C CA . TYR A 1 441 ? -4.790 5.958 -16.948 1.00 81.75 441 TYR A CA 1
ATOM 3581 C C . TYR A 1 441 ? -5.785 5.026 -16.261 1.00 81.75 441 TYR A C 1
ATOM 3583 O O . TYR A 1 441 ? -6.886 5.454 -15.918 1.00 81.75 441 TYR A O 1
ATOM 3591 N N . LEU A 1 442 ? -5.388 3.784 -15.985 1.00 81.44 442 LEU A N 1
ATOM 3592 C CA . LEU A 1 442 ? -6.216 2.819 -15.277 1.00 81.44 442 LEU A CA 1
ATOM 3593 C C . LEU A 1 442 ? -6.591 3.347 -13.885 1.00 81.44 442 LEU A C 1
ATOM 3595 O O . LEU A 1 442 ? -7.775 3.415 -13.572 1.00 81.44 442 LEU A O 1
ATOM 3599 N N . TYR A 1 443 ? -5.620 3.810 -13.088 1.00 76.50 443 TYR A N 1
ATOM 3600 C CA . TYR A 1 443 ? -5.871 4.392 -11.761 1.00 76.50 443 TYR A CA 1
ATOM 3601 C C . TYR A 1 443 ? -6.805 5.604 -11.821 1.00 76.50 443 TYR A C 1
ATOM 3603 O O . TYR A 1 443 ? -7.745 5.692 -11.024 1.00 76.50 443 TYR A O 1
ATOM 3611 N N . THR A 1 444 ? -6.590 6.495 -12.788 1.00 79.44 444 THR A N 1
ATOM 3612 C CA . THR A 1 444 ? -7.418 7.689 -13.000 1.00 79.44 444 THR A CA 1
ATOM 3613 C C . THR A 1 444 ? -8.853 7.317 -13.372 1.00 79.44 444 THR A C 1
ATOM 3615 O O . THR A 1 444 ? -9.807 7.858 -12.812 1.00 79.44 444 THR A O 1
ATOM 3618 N N . LEU A 1 445 ? -9.050 6.355 -14.270 1.00 81.38 445 LEU A N 1
ATOM 3619 C CA . LEU A 1 445 ? -10.383 5.976 -14.736 1.00 81.38 445 LEU A CA 1
ATOM 3620 C C . LEU A 1 445 ? -11.150 5.152 -13.692 1.00 81.38 445 LEU A C 1
ATOM 3622 O O . LEU A 1 445 ? -12.332 5.407 -13.450 1.00 81.38 445 LEU A O 1
ATOM 3626 N N . THR A 1 446 ? -10.494 4.214 -13.008 1.00 75.00 446 THR A N 1
ATOM 3627 C CA . THR A 1 446 ? -11.186 3.268 -12.120 1.00 75.00 446 THR A CA 1
ATOM 3628 C C . THR A 1 446 ? -11.359 3.775 -10.690 1.00 75.00 446 THR A C 1
ATOM 3630 O O . THR A 1 446 ? -12.285 3.340 -10.006 1.00 75.00 446 THR A O 1
ATOM 3633 N N . THR A 1 447 ? -10.502 4.683 -10.205 1.00 77.44 447 THR A N 1
ATOM 3634 C CA . THR A 1 447 ? -10.426 5.002 -8.768 1.00 77.44 447 THR A CA 1
ATOM 3635 C C . THR A 1 447 ? -10.768 6.463 -8.488 1.00 77.44 447 THR A C 1
ATOM 3637 O O . THR A 1 447 ? -9.958 7.356 -8.720 1.00 77.44 447 THR A O 1
ATOM 3640 N N . LYS A 1 448 ? -11.946 6.719 -7.895 1.00 75.62 448 LYS A N 1
ATOM 3641 C CA . LYS A 1 448 ? -12.365 8.079 -7.492 1.00 75.62 448 LYS A CA 1
ATOM 3642 C C . LYS A 1 448 ? -11.348 8.743 -6.556 1.00 75.62 448 LYS A C 1
ATOM 3644 O O . LYS A 1 448 ? -10.947 9.868 -6.805 1.00 75.62 448 LYS A O 1
ATOM 3649 N N . SER A 1 449 ? -10.860 8.000 -5.559 1.00 69.56 449 SER A N 1
ATOM 3650 C CA . SER A 1 449 ? -9.852 8.495 -4.610 1.00 69.56 449 SER A CA 1
ATOM 3651 C C . SER A 1 449 ? -8.572 8.981 -5.295 1.00 69.56 449 SER A C 1
ATOM 3653 O O . SER A 1 449 ? -7.986 9.952 -4.841 1.00 69.56 449 SER A O 1
ATOM 3655 N N . PHE A 1 450 ? -8.140 8.320 -6.374 1.00 72.12 450 PHE A N 1
ATOM 3656 C CA . PHE A 1 450 ? -6.950 8.735 -7.116 1.00 72.12 450 PHE A CA 1
ATOM 3657 C C . PHE A 1 450 ? -7.217 10.003 -7.931 1.00 72.12 450 PHE A C 1
ATOM 3659 O O . PHE A 1 450 ? -6.368 10.883 -7.977 1.00 72.12 450 PHE A O 1
ATOM 3666 N N . ARG A 1 451 ? -8.408 10.133 -8.536 1.00 81.44 451 ARG A N 1
ATOM 3667 C CA . ARG A 1 451 ? -8.800 11.357 -9.254 1.00 81.44 451 ARG A CA 1
ATOM 3668 C C . ARG A 1 451 ? -8.868 12.567 -8.341 1.00 81.44 451 ARG A C 1
ATOM 3670 O O . ARG A 1 451 ? -8.355 13.616 -8.709 1.00 81.44 451 ARG A O 1
ATOM 3677 N N . ASP A 1 452 ? -9.499 12.419 -7.181 1.00 76.25 452 ASP A N 1
ATOM 3678 C CA . ASP A 1 452 ? -9.658 13.517 -6.227 1.00 76.25 452 ASP A CA 1
ATOM 3679 C C . ASP A 1 452 ? -8.276 14.011 -5.762 1.00 76.25 452 ASP A C 1
ATOM 3681 O O . ASP A 1 452 ? -8.011 15.214 -5.753 1.00 76.25 452 ASP A O 1
ATOM 3685 N N . GLU A 1 453 ? -7.361 13.075 -5.497 1.00 73.75 453 GLU A N 1
ATOM 3686 C CA . GLU A 1 453 ? -5.975 13.357 -5.124 1.00 73.75 453 GLU A CA 1
ATOM 3687 C C . GLU A 1 453 ? -5.165 13.993 -6.261 1.00 73.75 453 GLU A C 1
ATOM 3689 O O . GLU A 1 453 ? -4.455 14.974 -6.054 1.00 73.75 453 GLU A O 1
ATOM 3694 N N . PHE A 1 454 ? -5.302 13.482 -7.485 1.00 77.25 454 PHE A N 1
ATOM 3695 C CA . PHE A 1 454 ? -4.638 14.038 -8.661 1.00 77.25 454 PHE A CA 1
ATOM 3696 C C . PHE A 1 454 ? -5.113 15.466 -8.949 1.00 77.25 454 PHE A C 1
ATOM 3698 O O . PHE A 1 454 ? -4.300 16.362 -9.160 1.00 77.25 454 PHE A O 1
ATOM 3705 N N . VAL A 1 455 ? -6.425 15.716 -8.884 1.00 80.56 455 VAL A N 1
ATOM 3706 C CA . VAL A 1 455 ? -7.001 17.059 -9.038 1.00 80.56 455 VAL A CA 1
ATOM 3707 C C . VAL A 1 455 ? -6.502 17.991 -7.936 1.00 80.56 455 VAL A C 1
ATOM 3709 O O . VAL A 1 455 ? -6.204 19.150 -8.224 1.00 80.56 455 VAL A O 1
ATOM 3712 N N . ARG A 1 456 ? -6.386 17.505 -6.694 1.00 76.38 456 ARG A N 1
ATOM 3713 C CA . ARG A 1 456 ? -5.795 18.267 -5.587 1.00 76.38 456 ARG A CA 1
ATOM 3714 C C . ARG A 1 456 ? -4.345 18.644 -5.891 1.00 76.38 456 ARG A C 1
ATOM 3716 O O . ARG A 1 456 ? -4.033 19.830 -5.882 1.00 76.38 456 ARG A O 1
ATOM 3723 N N . ALA A 1 457 ? -3.506 17.675 -6.251 1.00 71.88 457 ALA A N 1
ATOM 3724 C CA . ALA A 1 457 ? -2.101 17.904 -6.587 1.00 71.88 457 ALA A CA 1
ATOM 3725 C C . ALA A 1 457 ? -1.931 18.872 -7.772 1.00 71.88 457 ALA A C 1
ATOM 3727 O O . ALA A 1 457 ? -1.108 19.783 -7.716 1.00 71.88 457 ALA A O 1
ATOM 3728 N N . CYS A 1 458 ? -2.750 18.741 -8.822 1.00 76.25 458 CYS A N 1
ATOM 3729 C CA . CYS A 1 458 ? -2.748 19.680 -9.943 1.00 76.25 458 CYS A CA 1
ATOM 3730 C C . CYS A 1 458 ? -3.146 21.091 -9.503 1.00 76.25 458 CYS A C 1
ATOM 3732 O O . CYS A 1 458 ? -2.487 22.055 -9.882 1.00 76.25 458 CYS A O 1
ATOM 3734 N N . LYS A 1 459 ? -4.198 21.239 -8.691 1.00 78.81 459 LYS A N 1
ATOM 3735 C CA . LYS A 1 459 ? -4.607 22.555 -8.183 1.00 78.81 459 LYS A CA 1
ATOM 3736 C C . LYS A 1 459 ? -3.514 23.185 -7.325 1.00 78.81 459 LYS A C 1
ATOM 3738 O O . LYS A 1 459 ? -3.237 24.363 -7.502 1.00 78.81 459 LYS A O 1
ATOM 3743 N N . GLU A 1 460 ? -2.857 22.417 -6.461 1.00 77.44 460 GLU A N 1
ATOM 3744 C CA . GLU A 1 460 ? -1.730 22.905 -5.659 1.00 77.44 460 GLU A CA 1
ATOM 3745 C C . GLU A 1 460 ? -0.545 23.352 -6.524 1.00 77.44 460 GLU A C 1
ATOM 3747 O O . GLU A 1 460 ? 0.045 24.399 -6.257 1.00 77.44 460 GLU A O 1
ATOM 3752 N N . PHE A 1 461 ? -0.230 22.598 -7.581 1.00 77.94 461 PHE A N 1
ATOM 3753 C CA . PHE A 1 461 ? 0.865 22.917 -8.495 1.00 77.94 461 PHE A CA 1
ATOM 3754 C C . PHE A 1 461 ? 0.578 24.158 -9.356 1.00 77.94 461 PHE A C 1
ATOM 3756 O O . PHE A 1 461 ? 1.443 25.018 -9.495 1.00 77.94 461 PHE A O 1
ATOM 3763 N N . PHE A 1 462 ? -0.633 24.278 -9.915 1.00 75.88 462 PHE A N 1
ATOM 3764 C CA . PHE A 1 462 ? -0.983 25.353 -10.856 1.00 75.88 462 PHE A CA 1
ATOM 3765 C C . PHE A 1 462 ? -1.491 26.636 -10.193 1.00 75.88 462 PHE A C 1
ATOM 3767 O O . PHE A 1 462 ? -1.253 27.721 -10.714 1.00 75.88 462 PHE A O 1
ATOM 3774 N N . ILE A 1 463 ? -2.210 26.535 -9.073 1.00 76.12 463 ILE A N 1
ATOM 3775 C CA . ILE A 1 463 ? -2.817 27.695 -8.392 1.00 76.12 463 ILE A CA 1
ATOM 3776 C C . ILE A 1 463 ? -1.884 28.223 -7.285 1.00 76.12 463 ILE A C 1
ATOM 3778 O O . ILE A 1 463 ? -2.056 29.338 -6.794 1.00 76.12 463 ILE A O 1
ATOM 3782 N N . GLY A 1 464 ? -0.846 27.456 -6.932 1.00 59.09 464 GLY A N 1
ATOM 3783 C CA . GLY A 1 464 ? 0.064 27.763 -5.837 1.00 59.09 464 GLY A CA 1
ATOM 3784 C C . GLY A 1 464 ? -0.600 27.563 -4.471 1.00 59.09 464 GLY A C 1
ATOM 3785 O O . GLY A 1 464 ? -1.801 27.769 -4.284 1.00 59.09 464 GLY A O 1
ATOM 3786 N N . LYS A 1 465 ? 0.198 27.186 -3.465 1.00 55.53 465 LYS A N 1
ATOM 3787 C CA . LYS A 1 465 ? -0.269 26.922 -2.086 1.00 55.53 465 LYS A CA 1
ATOM 3788 C C . LYS A 1 465 ? -1.022 28.093 -1.426 1.00 55.53 465 LYS A C 1
ATOM 3790 O O . LYS A 1 465 ? -1.742 27.876 -0.456 1.00 55.53 465 LYS A O 1
ATOM 3795 N N . ASN A 1 466 ? -0.898 29.315 -1.946 1.00 47.84 466 ASN A N 1
ATOM 3796 C CA . ASN A 1 466 ? -1.345 30.535 -1.269 1.00 47.84 466 ASN A CA 1
ATOM 3797 C C . ASN A 1 466 ? -2.856 30.818 -1.341 1.00 47.84 466 ASN A C 1
ATOM 3799 O O . ASN A 1 466 ? -3.341 31.647 -0.578 1.00 47.84 466 ASN A O 1
ATOM 3803 N N . VAL A 1 467 ? -3.630 30.143 -2.199 1.00 48.19 467 VAL A N 1
ATOM 3804 C CA . VAL A 1 467 ? -5.068 30.466 -2.362 1.00 48.19 467 VAL A CA 1
ATOM 3805 C C . VAL A 1 467 ? -5.976 29.673 -1.408 1.00 48.19 467 VAL A C 1
ATOM 3807 O O . VAL A 1 467 ? -7.101 30.088 -1.126 1.00 48.19 467 VAL A O 1
ATOM 3810 N N . TYR A 1 468 ? -5.494 28.565 -0.836 1.00 43.81 468 TYR A N 1
ATOM 3811 C CA . TYR A 1 468 ? -6.316 27.718 0.037 1.00 43.81 468 TYR A CA 1
ATOM 3812 C C . TYR A 1 468 ? -6.399 28.195 1.493 1.00 43.81 468 TYR A C 1
ATOM 3814 O O . TYR A 1 468 ? -7.389 27.883 2.153 1.00 43.81 468 TYR A O 1
ATOM 3822 N N . SER A 1 469 ? -5.447 29.002 1.985 1.00 43.19 469 SER A N 1
ATOM 3823 C CA . SER A 1 469 ? -5.599 29.627 3.312 1.00 43.19 469 SER A CA 1
ATOM 3824 C C . SER A 1 469 ? -6.597 30.792 3.295 1.00 43.19 469 SER A C 1
ATOM 3826 O O . SER A 1 469 ? -7.287 31.028 4.281 1.00 43.19 469 SER A O 1
ATOM 3828 N N . LEU A 1 470 ? -6.741 31.479 2.157 1.00 43.38 470 LEU A N 1
ATOM 3829 C CA . LEU A 1 470 ? -7.623 32.640 2.030 1.00 43.38 470 LEU A CA 1
ATOM 3830 C C . LEU A 1 470 ? -9.094 32.260 1.825 1.00 43.38 470 LEU A C 1
ATOM 3832 O O . LEU A 1 470 ? -9.971 32.975 2.301 1.00 43.38 470 LEU A O 1
ATOM 3836 N N . ARG A 1 471 ? -9.399 31.131 1.168 1.00 37.56 471 ARG A N 1
ATOM 3837 C CA . ARG A 1 471 ? -10.801 30.748 0.922 1.00 37.56 471 ARG A CA 1
ATOM 3838 C C . ARG A 1 471 ? -11.520 30.253 2.182 1.00 37.56 471 ARG A C 1
ATOM 3840 O O . ARG A 1 471 ? -12.673 30.613 2.379 1.00 37.56 471 ARG A O 1
ATOM 3847 N N . ASN A 1 472 ? -10.825 29.533 3.064 1.00 44.16 472 ASN A N 1
ATOM 3848 C CA . ASN A 1 472 ? -11.406 29.096 4.339 1.00 44.16 472 ASN A CA 1
ATOM 3849 C C . ASN A 1 472 ? -11.600 30.269 5.321 1.00 44.16 472 ASN A C 1
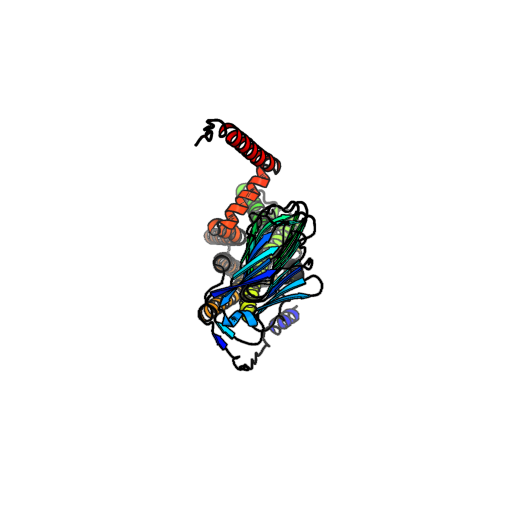ATOM 3851 O O . ASN A 1 472 ? -12.570 30.273 6.068 1.00 44.16 472 ASN A O 1
ATOM 3855 N N . GLY A 1 473 ? -10.758 31.309 5.257 1.00 40.22 473 GLY A N 1
ATOM 3856 C CA . GLY A 1 473 ? -10.940 32.521 6.065 1.00 40.22 473 GLY A CA 1
ATOM 3857 C C . GLY A 1 473 ? -12.140 33.386 5.651 1.00 40.22 473 GLY A C 1
ATOM 3858 O O . GLY A 1 473 ? -12.716 34.072 6.487 1.00 40.22 473 GLY A O 1
ATOM 3859 N N . VAL A 1 474 ? -12.558 33.355 4.380 1.00 43.97 474 VAL A N 1
ATOM 3860 C CA . VAL A 1 474 ? -13.703 34.155 3.894 1.00 43.97 474 VAL A CA 1
ATOM 3861 C C . VAL A 1 474 ? -15.049 33.481 4.196 1.00 43.97 474 VAL A C 1
ATOM 3863 O O . VAL A 1 474 ? -16.034 34.179 4.454 1.00 43.97 474 VAL A O 1
ATOM 3866 N N . ASP A 1 475 ? -15.099 32.147 4.217 1.00 45.22 475 ASP A N 1
ATOM 3867 C CA . ASP A 1 475 ? -16.317 31.407 4.572 1.00 45.22 475 ASP A CA 1
ATOM 3868 C C . ASP A 1 475 ? -16.606 31.451 6.091 1.00 45.22 475 ASP A C 1
ATOM 3870 O O . ASP A 1 475 ? -17.776 31.510 6.481 1.00 45.22 475 ASP A O 1
ATOM 3874 N N . ASP A 1 476 ? -15.576 31.550 6.943 1.00 48.31 476 ASP A N 1
ATOM 3875 C CA . ASP A 1 476 ? -15.736 31.760 8.394 1.00 48.31 476 ASP A CA 1
ATOM 3876 C C . ASP A 1 476 ? -16.234 33.174 8.746 1.00 48.31 476 ASP A C 1
ATOM 3878 O O . ASP A 1 476 ? -17.097 33.334 9.614 1.00 48.31 476 ASP A O 1
ATOM 3882 N N . VAL A 1 477 ? -15.792 34.209 8.019 1.00 48.94 477 VAL A N 1
ATOM 3883 C CA . VAL A 1 477 ? -16.289 35.588 8.218 1.00 48.94 477 VAL A CA 1
ATOM 3884 C C . VAL A 1 477 ? -17.755 35.721 7.788 1.00 48.94 477 VAL A C 1
ATOM 3886 O O . VAL A 1 477 ? -18.537 36.413 8.444 1.00 48.94 477 VAL A O 1
ATOM 3889 N N . LYS A 1 478 ? -18.175 35.011 6.731 1.00 42.78 478 LYS A N 1
ATOM 3890 C CA . LYS A 1 478 ? -19.587 34.985 6.314 1.00 42.78 478 LYS A CA 1
ATOM 3891 C C . LYS A 1 478 ? -20.487 34.220 7.284 1.00 42.78 478 LYS A C 1
ATOM 3893 O O . LYS A 1 478 ? -21.641 34.611 7.435 1.00 42.78 478 LYS A O 1
ATOM 3898 N N . ARG A 1 479 ? -19.990 33.183 7.970 1.00 45.41 479 ARG A N 1
ATOM 3899 C CA . ARG A 1 479 ? -20.759 32.503 9.031 1.00 45.41 479 ARG A CA 1
ATOM 3900 C C . ARG A 1 479 ? -20.924 33.375 10.274 1.00 45.41 479 ARG A C 1
ATOM 3902 O O . ARG A 1 479 ? -22.041 33.493 10.766 1.00 45.41 479 ARG A O 1
ATOM 3909 N N . GLN A 1 480 ? -19.882 34.091 10.702 1.00 48.44 480 GLN A N 1
ATOM 3910 C CA . GLN A 1 480 ? -19.989 35.007 11.849 1.00 48.44 480 GLN A CA 1
ATOM 3911 C C . GLN A 1 480 ? -20.941 36.195 11.615 1.00 48.44 480 GLN A C 1
ATOM 3913 O O . GLN A 1 480 ? -21.576 36.665 12.561 1.00 48.44 480 GLN A O 1
ATOM 3918 N N . GLN A 1 481 ? -21.089 36.668 10.372 1.00 42.25 481 GLN A N 1
ATOM 3919 C CA . GLN A 1 481 ? -22.054 37.729 10.048 1.00 42.25 481 GLN A CA 1
ATOM 3920 C C . GLN A 1 481 ? -23.510 37.247 9.964 1.00 42.25 481 GLN A C 1
ATOM 3922 O O . GLN A 1 481 ? -24.418 38.049 10.166 1.00 42.25 481 GLN A O 1
ATOM 3927 N N . ILE A 1 482 ? -23.759 35.962 9.695 1.00 47.66 482 ILE A N 1
ATOM 3928 C CA . ILE A 1 482 ? -25.128 35.420 9.645 1.00 47.66 482 ILE A CA 1
ATOM 3929 C C . ILE A 1 482 ? -25.652 35.135 11.063 1.00 47.66 482 ILE A C 1
ATOM 3931 O O . ILE A 1 482 ? -26.815 35.420 11.345 1.00 47.66 482 ILE A O 1
ATOM 3935 N N . ASP A 1 483 ? -24.789 34.706 11.987 1.00 46.50 483 ASP A N 1
ATOM 3936 C CA . ASP A 1 483 ? -25.193 34.419 13.373 1.00 46.50 483 ASP A CA 1
ATOM 3937 C C . ASP A 1 483 ? -25.446 35.685 14.217 1.00 46.50 483 ASP A C 1
ATOM 3939 O O . ASP A 1 483 ? -26.206 35.650 15.184 1.00 46.50 483 ASP A O 1
ATOM 3943 N N . THR A 1 484 ? -24.895 36.842 13.832 1.00 45.91 484 THR A N 1
ATOM 3944 C CA . THR A 1 484 ? -25.125 38.121 14.539 1.00 45.91 484 THR A CA 1
ATOM 3945 C C . THR A 1 484 ? -26.415 38.844 14.134 1.00 45.91 484 THR A C 1
ATOM 3947 O O . THR A 1 484 ? -26.850 39.753 14.843 1.00 45.91 484 THR A O 1
ATOM 3950 N N . LEU A 1 485 ? -27.072 38.434 13.044 1.00 41.00 485 LEU A N 1
ATOM 3951 C CA . LEU A 1 485 ? -28.325 39.036 12.560 1.00 41.00 485 LEU A CA 1
ATOM 3952 C C . LEU A 1 485 ? -29.590 38.255 12.970 1.00 41.00 485 LEU A C 1
ATOM 3954 O O . LEU A 1 485 ? -30.697 38.744 12.752 1.00 41.00 485 LEU A O 1
ATOM 3958 N N . GLY A 1 486 ? -29.449 37.085 13.605 1.00 39.31 486 GLY A N 1
ATOM 3959 C CA . GLY A 1 486 ? -30.569 36.216 13.997 1.00 39.31 486 GLY A CA 1
ATOM 3960 C C . GLY A 1 486 ? -31.127 36.405 15.416 1.00 39.31 486 GLY A C 1
ATOM 3961 O O . GLY A 1 486 ? -32.157 35.817 15.732 1.00 39.31 486 GLY A O 1
ATOM 3962 N N . SER A 1 487 ? -30.497 37.205 16.288 1.00 37.09 487 SER A N 1
ATOM 3963 C CA . SER A 1 487 ? -30.846 37.247 17.721 1.00 37.09 487 SER A CA 1
ATOM 3964 C C . SER A 1 487 ? -31.324 38.615 18.223 1.00 37.09 487 SER A C 1
ATOM 3966 O O . SER A 1 487 ? -30.820 39.134 19.219 1.00 37.09 487 SER A O 1
ATOM 3968 N N . ARG A 1 488 ? -32.309 39.230 17.568 1.00 39.72 488 ARG A N 1
ATOM 3969 C CA . ARG A 1 488 ? -33.118 40.283 18.203 1.00 39.72 488 ARG A CA 1
ATOM 3970 C C . ARG A 1 488 ? -34.527 40.245 17.644 1.00 39.72 488 ARG A C 1
ATOM 3972 O O . ARG A 1 488 ? -34.739 40.839 16.606 1.00 39.72 488 ARG A O 1
ATOM 3979 N N . TYR A 1 489 ? -35.457 39.593 18.344 1.00 31.95 489 TYR A N 1
ATOM 3980 C CA . TYR A 1 489 ? -36.819 40.102 18.567 1.00 31.95 489 TYR A CA 1
ATOM 3981 C C . TYR A 1 489 ? -37.528 39.324 19.697 1.00 31.95 489 TYR A C 1
ATOM 3983 O O . TYR A 1 489 ? -37.709 38.117 19.601 1.00 31.95 489 TYR A O 1
ATOM 3991 N N . SER A 1 490 ? -37.984 40.095 20.700 1.00 29.73 490 SER A N 1
ATOM 3992 C CA . SER A 1 490 ? -39.216 39.951 21.516 1.00 29.73 490 SER A CA 1
ATOM 3993 C C . SER A 1 490 ? -39.374 38.774 22.500 1.00 29.73 490 SER A C 1
ATOM 3995 O O . SER A 1 490 ? -39.066 37.649 22.145 1.00 29.73 490 SER A O 1
ATOM 3997 N N . VAL A 1 491 ? -39.927 38.883 23.722 1.00 31.98 491 VAL A N 1
ATOM 3998 C CA . VAL A 1 491 ? -40.517 39.943 24.587 1.00 31.98 491 VAL A CA 1
ATOM 3999 C C . VAL A 1 491 ? -40.608 39.332 26.016 1.00 31.98 491 VAL A C 1
ATOM 4001 O O . VAL A 1 491 ? -40.813 38.122 26.117 1.00 31.98 491 VAL A O 1
ATOM 4004 N N . PRO A 1 492 ? -40.489 40.101 27.120 1.00 29.91 492 PRO A N 1
ATOM 4005 C CA . PRO A 1 492 ? -40.657 39.583 28.483 1.00 29.91 492 PRO A CA 1
ATOM 4006 C C . PRO A 1 492 ? -42.131 39.588 28.932 1.00 29.91 492 PRO A C 1
ATOM 4008 O O . PRO A 1 492 ? -42.825 40.594 28.785 1.00 29.91 492 PRO A O 1
ATOM 4011 N N . MET A 1 493 ? -42.597 38.481 29.520 1.00 26.72 493 MET A N 1
ATOM 4012 C CA . MET A 1 493 ? -43.896 38.380 30.194 1.00 26.72 493 MET A CA 1
ATOM 4013 C C . MET A 1 493 ? -43.685 38.479 31.711 1.00 26.72 493 MET A C 1
ATOM 4015 O O . MET A 1 493 ? -42.991 37.662 32.310 1.00 26.72 493 MET A O 1
ATOM 4019 N N . ILE A 1 494 ? -44.261 39.527 32.295 1.00 35.09 494 ILE A N 1
ATOM 4020 C CA . ILE A 1 494 ? -44.337 39.809 33.731 1.00 35.09 494 ILE A CA 1
ATOM 4021 C C . ILE A 1 494 ? -45.453 38.943 34.324 1.00 35.09 494 ILE A C 1
ATOM 4023 O O . ILE A 1 494 ? -46.567 38.971 33.806 1.00 35.09 494 ILE A O 1
ATOM 4027 N N . LEU A 1 495 ? -45.189 38.246 35.430 1.00 30.08 495 LEU A N 1
ATOM 4028 C CA . LEU A 1 495 ? -46.230 37.754 36.334 1.00 30.08 495 LEU A CA 1
ATOM 4029 C C . LEU A 1 495 ? -45.839 38.075 37.778 1.00 30.08 495 LEU A C 1
ATOM 4031 O O . LEU A 1 495 ? -44.818 37.619 38.284 1.00 30.08 495 LEU A O 1
ATOM 4035 N N . SER A 1 496 ? -46.666 38.918 38.391 1.00 28.56 496 SER A N 1
ATOM 4036 C CA . SER A 1 496 ? -46.722 39.231 39.813 1.00 28.56 496 SER A CA 1
ATOM 4037 C C . SER A 1 496 ? -47.628 38.231 40.529 1.00 28.56 496 SER A C 1
ATOM 4039 O O . SER A 1 496 ? -48.732 37.965 40.053 1.00 28.56 496 SER A O 1
ATOM 4041 N N . GLU A 1 497 ? -47.208 37.751 41.694 1.00 31.81 497 GLU A N 1
ATOM 4042 C CA . GLU A 1 497 ? -48.089 37.110 42.672 1.00 31.81 497 GLU A CA 1
ATOM 4043 C C . GLU A 1 497 ? -48.976 38.152 43.370 1.00 31.81 497 GLU A C 1
ATOM 4045 O O . GLU A 1 497 ? -48.478 39.184 43.823 1.00 31.81 497 GLU A O 1
ATOM 4050 N N . GLN A 1 498 ? -50.270 37.849 43.509 1.00 36.62 498 GLN A N 1
ATOM 4051 C CA . GLN A 1 498 ? -51.047 38.133 44.718 1.00 36.62 498 GLN A CA 1
ATOM 4052 C C . GLN A 1 498 ? -52.302 37.239 44.768 1.00 36.62 498 GLN A C 1
ATOM 4054 O O . GLN A 1 498 ? -53.100 37.252 43.831 1.00 36.62 498 GLN A O 1
ATOM 4059 N N . TYR A 1 499 ? -52.444 36.572 45.923 1.00 37.44 499 TYR A N 1
ATOM 4060 C CA . TYR A 1 499 ? -53.468 35.627 46.410 1.00 37.44 499 TYR A CA 1
ATOM 4061 C C . TYR A 1 499 ? -53.366 34.157 46.003 1.00 37.44 499 TYR A C 1
ATOM 4063 O O . TYR A 1 499 ? -53.531 33.831 44.809 1.00 37.44 499 TYR A O 1
#

pLDDT: mean 77.86, std 18.81, range [26.72, 97.12]

Foldseek 3Di:
DVVVVVVVVVVPPDDDDDDDDDDDDAAAEDEFPQAKDKDKDWDPDAAQAEAEAEQEEEEEEADPDTKMKIWIWGPVQVVQWDFDDDPRYTYTYGNPRHHYHIPHTYIYTHHHLNHAYYEEYDNYEYEYPDEREDADEHEAHYDEAYEYEHHYDYAEYDYAAAYQYEYEYAYEHNEEYEHEHAHREEHHCLRYDYPYYHYHHNHHYYYRHPDDDDDDQVLLVCLVVVVVVVVCCCVVVVPCPLLVDLQVVLVVVLVVQLSLLLLLVVLLVVLVVLLVVLVVVVCVVPDPPPPDCSDPVNVVVVSVVSSVVSNVVSVCSSVQWDRDPSDIAGHDDPRRLVVLVVCCCSRAPPSLVSSQVSLVSSVVSVVVVVVVDPDSNPPVSVLVSVLSVVLSVLSNVLRVQLSVLCNCPVPPDPDDDDPVSVVSNVVSVVSNSCSSNVSVVSCCVRPPVVVVSVVVVVCCVVVPPPVVVVVVVVVVVVVVVVVVPPPDDDDDDDDDDDD

Sequence (499 aa):
MFDIFALFYLLLVELPIVCSINIEQSPLTVIGDKNVTRKSNLITKSFSKLSINGPFYCYVTWIDNEQTVDIYTDNNIHPYVIVHIEKDTLKIAIQSDGNFKFTDMNVYLHIHPTIDDIFLAGISTLYSTNVMKTDNLLKLHTQDTSSLILQLDIFNIDALFLSAGTTKLMGHVKDKGIIKYDGIGNVDASQLFCKFIDIEANGLGTIWITGTDQSYSINNFMNLTVGLFIWSLTLGFNLDLEYRLVPYCKIRRYFTHVNYLLSSVLLTMASINRYARVRQAQLTENRHRYITLCERRTTYIIIIVTIIFCLLVNIHIPILFEIADNDCYARMGIYRILFDVYFLVFYAICPPLLMVIFNIATVKHIRCIKKLIHPTVSRREYHFIVLVIAHSFSNVIFTIPYTVNKFIYYTFDDAIPSEKDKLCNAITLLIAFMNPGFSFYLYTLTTKSFRDEFVRACKEFFIGKNVYSLRNGVDDVKRQQIDTLGSRYSVPMILSEQY

Secondary structure (DSSP, 8-state):
--HHHHHHHHTTS------PPPPPPPPPEEE--S-EEEEEEEE-S--SEEEEESS-EEEEEE-SS-EEEEEEEETTTGGGEEEEEETTEEEEEE-TTSEEE-S-EEEEEEE-TT--EEEEESS-EEEESS-EEEEEEEEEEE-TT-EEEEEEEEEEEEEEE-SSSEEEEEEEEEEEEEEEE-SEEEEEEEEEEEEEEEEEE-SEEEEEE------SSHHHHHHHHHHHHHHHHHHHH---HHHH-HHHHHHHHHHHHHHHHHHHHHHHHHHHHHHHHHHHHHHTTT-STTTTSSSHHHHHHHHHHHHHHHHHHTTHHHHHEEEETTEEEE-TTHHHHHHHHHHIIIIIIHHHHHHHHHHHHHHHHHHHHHHHS---S-HHHHHHHHHHHHHHHHHHHHHHHHHHHHHHHHHH--SPPPHHHHHHHHHHHHHHHHHHHHHHHHHHHH-HHHHHHHHHHHHHHHH-TTHHHHHHHHHHHHHHHHHTSS-----PPP-----

Radius of gyration: 31.85 Å; chains: 1; bounding box: 83×70×93 Å